Protein AF-0000000078756727 (afdb_homodimer)

InterPro domains:
  IPR004839 Aminotransferase, class I/classII, large domain [PF00155] (30-358)
  IPR015421 Pyridoxal phosphate-dependent transferase, major domain [G3DSA:3.40.640.10] (47-271)
  IPR015422 Pyridoxal phosphate-dependent transferase, small domain [G3DSA:3.90.1150.10] (30-356)
  IPR015424 Pyridoxal phosphate-dependent transferase [SSF53383] (6-362)
  IPR050087 8-amino-7-oxononanoate synthase class-II [PTHR13693] (29-356)

Sequence (728 aa):
MQAFTKQVENFLLHAEKTNRLRSLEAPPENLIDLCSNDYLGLAKHRRIKDALKTGVDLYGGGSTASRLVRGHRGIFAQVERQTAEWLGGEAALFFANGYAANVGALSAICDSSYVAFIDRLAHASLVDGVRLSGAQKVYFRHNDMQHLGELLAKHRATKAIIITESLFSMDGDMAPAGALIDLKTKFDALLYIDDAHGIGVYGDAGCGLSPREADFRVITFGKALGLEGAAIVCSDASRSYLLHNARTFVFSTAPMPAILHAAAVAIELVKGMQGERERLQQVSATIRNAVKDAARMKSSSHIVPLICESEAAALELAGRFAAAGFHTRAIRPPTVKESRVRLSLNSNLTAEQAAQIAGLIGAAMQAFTKQVENFLLHAEKTNRLRSLEAPPENLIDLCSNDYLGLAKHRRIKDALKTGVDLYGGGSTASRLVRGHRGIFAQVERQTAEWLGGEAALFFANGYAANVGALSAICDSSYVAFIDRLAHASLVDGVRLSGAQKVYFRHNDMQHLGELLAKHRATKAIIITESLFSMDGDMAPAGALIDLKTKFDALLYIDDAHGIGVYGDAGCGLSPREADFRVITFGKALGLEGAAIVCSDASRSYLLHNARTFVFSTAPMPAILHAAAVAIELVKGMQGERERLQQVSATIRNAVKDAARMKSSSHIVPLICESEAAALELAGRFAAAGFHTRAIRPPTVKESRVRLSLNSNLTAEQAAQIAGLIGAA

Secondary structure (DSSP, 8-state):
--HHHHHHHHHHHHHHHTT------PPPTTSEE-SS--TT--TT-HHHHHHHHHHHHHH-S---S-IIIII--HHHHHHHHHHHHHHT-SEEEEESSHHHHHHHHHHHH--TTEEEEEETT--HHHHHHHHHHTPEEEEE-TT-HHHHHHHHHHTTTSEEEEEEESB-TTT--B--HHHHHHHHHHHT-EEEEE-TTTTTTSSGGG--S--TT-SEEEEESSSTT-SS-EEEEE-HHHHHHHHHH-HHHHTSPPPPHHHHHHHHHHHHHHHT-HHHHHHHHHHHHHHHHHHHTTS-----SSEEEEE-SSHHHHHHHHHHHHHTTEE--EE-TTS-SS-EEEEE--TT--HHHHHHHHHHHHH-/--HHHHHHHHHHHHHHHTT------PPPTTSEE-SS--TT--TT-HHHHHHHHHHHHHH-S---S-IIIII--HHHHHHHHHHHHHHT-SEEEEESSHHHHHHHHHHHH--TTEEEEEETT--HHHHHHHHHHTPEEEEE-TT-HHHHHHHHHHTTTSEEEEEEESB-TTT--B--HHHHHHHHHHHT-EEEEE-TTTTTTSSGGG--S--TT-SEEEEESSSTT-SS-EEEEE-HHHHHHHHHH-HHHHTSPPPPHHHHHHHHHHHHHHHT-HHHHHHHHHHHHHHHHHHHTTS-----SSEEEEE-SSHHHHHHHHHHHHHTTEE--EE-TTS-SS-EEEEE--TT--HHHHHHHHHHHHT-

Solvent-accessible surface area (backbone atoms only — not comparable to full-atom values): 35170 Å² total; per-residue (Å²): 126,49,67,61,58,54,52,45,51,52,49,50,51,50,26,53,73,66,71,53,63,82,69,81,51,58,61,70,87,83,35,47,78,22,56,39,40,34,35,60,50,33,23,70,28,66,68,43,40,50,30,32,43,50,18,27,72,74,59,20,40,21,27,18,19,19,32,76,75,42,19,28,47,66,53,55,57,51,37,22,50,51,49,8,58,66,54,68,43,74,22,36,47,77,34,65,24,51,40,43,40,34,27,14,44,36,32,45,74,38,31,69,71,24,39,38,39,31,34,64,75,46,56,67,35,55,53,49,4,37,59,57,19,52,29,44,81,42,74,27,56,66,83,31,63,67,52,41,50,53,52,48,63,74,49,64,93,45,50,38,33,40,37,42,42,31,34,37,87,72,49,15,32,65,46,62,57,67,63,50,53,50,51,24,62,75,66,58,29,45,33,37,34,38,13,48,70,20,33,49,62,32,54,78,55,17,48,16,61,58,57,76,84,40,52,33,38,31,35,36,26,26,17,32,51,8,25,66,16,16,36,38,31,23,44,57,66,55,42,54,47,40,64,76,46,12,51,59,53,60,69,21,60,28,57,39,55,14,52,37,44,17,45,49,51,37,56,58,50,38,44,69,39,58,66,44,36,50,45,26,50,51,42,25,49,53,35,49,59,37,38,58,76,70,42,101,56,74,43,77,43,48,28,44,43,43,80,30,95,33,60,67,51,11,46,49,50,27,49,52,37,42,75,71,40,30,38,51,47,55,46,42,60,88,84,33,93,60,15,17,31,47,36,24,53,35,30,80,60,44,73,68,54,33,51,50,53,24,50,55,56,60,72,97,125,50,70,61,56,54,51,46,52,53,51,51,50,51,26,53,74,66,72,54,64,83,69,81,51,58,59,70,86,82,36,47,78,22,57,38,41,36,34,60,51,32,23,70,29,66,68,43,37,51,30,31,41,50,19,25,72,76,61,18,40,22,26,17,18,19,33,75,76,42,19,29,49,66,54,55,56,52,35,22,50,52,49,9,58,65,53,68,42,74,21,37,46,76,34,66,25,53,39,44,41,35,27,15,44,37,32,46,75,38,31,67,70,24,38,37,39,31,35,64,75,47,58,67,34,53,53,50,5,37,58,56,18,52,28,43,80,41,74,26,57,66,82,32,62,66,51,40,51,53,53,49,62,74,48,65,92,47,50,39,35,40,38,42,40,31,34,38,87,72,48,16,31,64,46,62,57,67,61,50,53,51,50,25,60,76,67,58,30,45,32,38,35,38,14,49,72,21,33,49,59,31,54,76,55,16,49,16,60,60,57,78,84,41,52,33,38,32,36,38,26,25,18,30,50,8,26,65,16,16,36,39,31,24,44,58,63,54,43,55,48,40,65,74,46,10,49,60,55,58,68,21,61,28,57,38,56,13,54,37,44,18,46,47,51,36,54,58,50,38,44,68,38,58,68,44,37,50,45,28,49,51,40,26,50,54,34,49,58,37,36,58,75,71,41,101,57,73,43,78,44,46,26,44,43,42,79,29,94,33,60,67,50,12,46,49,51,28,49,53,37,43,75,71,38,29,36,51,48,53,47,41,60,87,84,32,93,61,15,17,31,46,35,25,52,34,29,79,62,46,74,66,54,32,51,50,52,24,50,57,56,60,72,98

pLDDT: mean 94.77, std 7.25, range [51.84, 98.88]

Foldseek 3Di:
DPPVVVVVVVVVVVCVVVVNDDDDDDDDPQFAEQAAQQFAVQLPPPLLVVLLVVLCVVFNWFLPAFCVPRSNDPLQQVLQVLLCVLLVFATKHWAQWQLLVLLLQLLLPAACQEEEEEEPQADPSNVNSVVNNNHHYDYFYHLDLVRVLVVLVVVLVTAYAYEHEQAHQAQQAGHPQVSQLVSCVVSVYAYAYEFASFALQDDQLRSGRHDNSHQWYKYACVGNLSAGIIMIGHHPVSNVSSCPGRCSRVVDGGGRSSRSSSSSVSSVVSSPVPVLSVLLQVLQVLQQVLCVVPDPGNRPHLKHKAFDPDLVRLVVLQVLSVVVRHHWDWDDPPVDPTIITIGRHHSVDDPVNSVVNSVSNNVD/DPPVVVVVVVVVVVCVVVVNDDDDDDDDPQFAEQAAQQFAVQLPPPLLVVLLVVLCVVFNWFLPAFCVPRSNDPLQQVLQVLLCVLLVFATKHWAQWQLLVLLLQLLLPAACQEEEEEEPQADPSNVNSVVNNNHHYDYFYHLDLVRVLVVLVVVLVTAYAYEHEQAHQAQQAGHPQVSQLVSCVVSVYAYAYEFASFALQDDQLRSGRHDNSHQWYKYACVGNLNAGIIMIGHHPVSNVSSCPGRCSRVVDGGGRSSRSSSSSVSSVVSSPVPVLSVLLQVLQVLQQVLCVVPDPGNRPHLKHKAFDPDLVRLVVLQVLSVVVRHHWDWDDPPVDPTIITIGRHHSVDDPVNSVVNSVSNNVD

Radius of gyration: 25.37 Å; Cα contacts (8 Å, |Δi|>4): 1703; chains: 2; bounding box: 55×76×63 Å

Organism: Turneriella parva (strain ATCC BAA-1111 / DSM 21527 / NCTC 11395 / H) (NCBI:txid869212)

Nearest PDB structures (foldseek):
  1dj9-assembly1_A  TM=9.393E-01  e=2.998E-37  Escherichia coli
  7v5i-assembly1_B  TM=9.413E-01  e=1.138E-35  Vibrio proteolyticus NBRC 13287
  5vnx-assembly2_B  TM=9.367E-01  e=3.824E-35  Burkholderia multivorans ATCC 17616
  1bs0-assembly1_A  TM=9.312E-01  e=2.275E-35  Escherichia coli
  6onn-assembly1_A  TM=9.013E-01  e=5.727E-35  Paraburkholderia phymatum STM815

Structure (mmCIF, N/CA/C/O backbone):
data_AF-0000000078756727-model_v1
#
loop_
_entity.id
_entity.type
_entity.pdbx_description
1 polymer 'Aminotransferase class I and II'
#
loop_
_atom_site.group_PDB
_atom_site.id
_atom_site.type_symbol
_atom_site.label_atom_id
_atom_site.label_alt_id
_atom_site.label_comp_id
_atom_site.label_asym_id
_atom_site.label_entity_id
_atom_site.label_seq_id
_atom_site.pdbx_PDB_ins_code
_atom_site.Cartn_x
_atom_site.Cartn_y
_atom_site.Cartn_z
_atom_site.occupancy
_atom_site.B_iso_or_equiv
_atom_site.auth_seq_id
_atom_site.auth_comp_id
_atom_site.auth_asym_id
_atom_site.auth_atom_id
_atom_site.pdbx_PDB_model_num
ATOM 1 N N . MET A 1 1 ? 29.266 0.152 -17.812 1 51.84 1 MET A N 1
ATOM 2 C CA . MET A 1 1 ? 28.469 0.299 -16.594 1 51.84 1 MET A CA 1
ATOM 3 C C . MET A 1 1 ? 27.016 0.595 -16.922 1 51.84 1 MET A C 1
ATOM 5 O O . MET A 1 1 ? 26.719 1.434 -17.781 1 51.84 1 MET A O 1
ATOM 9 N N . GLN A 1 2 ? 26.156 -0.208 -16.391 1 73.69 2 GLN A N 1
ATOM 10 C CA . GLN A 1 2 ? 24.734 -0.02 -16.656 1 73.69 2 GLN A CA 1
ATOM 11 C C . GLN A 1 2 ? 24.328 1.437 -16.453 1 73.69 2 GLN A C 1
ATOM 13 O O . GLN A 1 2 ? 24.797 2.096 -15.523 1 73.69 2 GLN A O 1
ATOM 18 N N . ALA A 1 3 ? 23.891 2.035 -17.484 1 82 3 ALA A N 1
ATOM 19 C CA . ALA A 1 3 ? 23.359 3.4 -17.469 1 82 3 ALA A CA 1
ATOM 20 C C . ALA A 1 3 ? 22.688 3.711 -16.125 1 82 3 ALA A C 1
ATOM 22 O O . ALA A 1 3 ? 22.859 4.801 -15.578 1 82 3 ALA A O 1
ATOM 23 N N . PHE A 1 4 ? 22.156 2.801 -15.539 1 90.12 4 PHE A N 1
ATOM 24 C CA . PHE A 1 4 ? 21.469 3.006 -14.273 1 90.12 4 PHE A CA 1
ATOM 25 C C . PHE A 1 4 ? 22.469 3.182 -13.133 1 90.12 4 PHE A C 1
ATOM 27 O O . PHE A 1 4 ? 22.266 4.004 -12.242 1 90.12 4 PHE A O 1
ATOM 34 N N . THR A 1 5 ? 23.5 2.432 -13.141 1 89.75 5 THR A N 1
ATOM 35 C CA . THR A 1 5 ? 24.516 2.537 -12.094 1 89.75 5 THR A CA 1
ATOM 36 C C . THR A 1 5 ? 25.109 3.943 -12.055 1 89.75 5 THR A C 1
ATOM 38 O O . THR A 1 5 ? 25.297 4.516 -10.977 1 89.75 5 THR A O 1
ATOM 41 N N . LYS A 1 6 ? 25.344 4.445 -13.188 1 90.88 6 LYS A N 1
ATOM 42 C CA . LYS A 1 6 ? 25.891 5.801 -13.281 1 90.88 6 LYS A CA 1
ATOM 43 C C . LYS A 1 6 ? 24.859 6.828 -12.805 1 90.88 6 LYS A C 1
ATOM 45 O O . LYS A 1 6 ? 25.219 7.801 -12.133 1 90.88 6 LYS A O 1
ATOM 50 N N . GLN A 1 7 ? 23.641 6.594 -13.227 1 91.44 7 GLN A N 1
ATOM 51 C CA . GLN A 1 7 ? 22.547 7.461 -12.805 1 91.44 7 GLN A CA 1
ATOM 52 C C . GLN A 1 7 ? 22.453 7.5 -11.281 1 91.44 7 GLN A C 1
ATOM 54 O O . GLN A 1 7 ? 22.328 8.578 -10.688 1 91.44 7 GLN A O 1
ATOM 59 N N . VAL A 1 8 ? 22.516 6.398 -10.672 1 94.69 8 VAL A N 1
ATOM 60 C CA . VAL A 1 8 ? 22.375 6.266 -9.227 1 94.69 8 VAL A CA 1
ATOM 61 C C . VAL A 1 8 ? 23.578 6.914 -8.539 1 94.69 8 VAL A C 1
ATOM 63 O O . VAL A 1 8 ? 23.422 7.652 -7.562 1 94.69 8 VAL A O 1
ATOM 66 N N . GLU A 1 9 ? 24.75 6.641 -9.031 1 93.5 9 GLU A N 1
ATOM 67 C CA . GLU A 1 9 ? 25.969 7.203 -8.461 1 93.5 9 GLU A CA 1
ATOM 68 C C . GLU A 1 9 ? 25.953 8.727 -8.523 1 93.5 9 GLU A C 1
ATOM 70 O O . GLU A 1 9 ? 26.312 9.398 -7.555 1 93.5 9 GLU A O 1
ATOM 75 N N . ASN A 1 10 ? 25.547 9.203 -9.695 1 93.75 10 ASN A N 1
ATOM 76 C CA . ASN A 1 10 ? 25.484 10.648 -9.867 1 93.75 10 ASN A CA 1
ATOM 77 C C . ASN A 1 10 ? 24.453 11.273 -8.922 1 93.75 10 ASN A C 1
ATOM 79 O O . ASN A 1 10 ? 24.703 12.336 -8.344 1 93.75 10 ASN A O 1
ATOM 83 N N . PHE A 1 11 ? 23.391 10.641 -8.82 1 93.75 11 PHE A N 1
ATOM 84 C CA . PHE A 1 11 ? 22.344 11.125 -7.926 1 93.75 11 PHE A CA 1
ATOM 85 C C . PHE A 1 11 ? 22.844 11.18 -6.488 1 93.75 11 PHE A C 1
ATOM 87 O O . PHE A 1 11 ? 22.672 12.195 -5.809 1 93.75 11 PHE A O 1
ATOM 94 N N . LEU A 1 12 ? 23.438 10.117 -6.047 1 93.62 12 LEU A N 1
ATOM 95 C CA . LEU A 1 12 ? 23.875 10.016 -4.66 1 93.62 12 LEU A CA 1
ATOM 96 C C . LEU A 1 12 ? 25 11 -4.383 1 93.62 12 LEU A C 1
ATOM 98 O O . LEU A 1 12 ? 25.078 11.578 -3.295 1 93.62 12 LEU A O 1
ATOM 102 N N . LEU A 1 13 ? 25.859 11.133 -5.336 1 93.25 13 LEU A N 1
ATOM 103 C CA . LEU A 1 13 ? 26.938 12.109 -5.195 1 93.25 13 LEU A CA 1
ATOM 104 C C . LEU A 1 13 ? 26.391 13.523 -5.051 1 93.25 13 LEU A C 1
ATOM 106 O O . LEU A 1 13 ? 26.875 14.297 -4.227 1 93.25 13 LEU A O 1
ATOM 110 N N . HIS A 1 14 ? 25.438 13.812 -5.852 1 92 14 HIS A N 1
ATOM 111 C CA . HIS A 1 14 ? 24.797 15.125 -5.781 1 92 14 HIS A CA 1
ATOM 112 C C . HIS A 1 14 ? 24.094 15.328 -4.445 1 92 14 HIS A C 1
ATOM 114 O O . HIS A 1 14 ? 24.203 16.406 -3.842 1 92 14 HIS A O 1
ATOM 120 N N . ALA A 1 15 ? 23.391 14.32 -4.055 1 88.69 15 ALA A N 1
ATOM 121 C CA . ALA A 1 15 ? 22.703 14.383 -2.771 1 88.69 15 ALA A CA 1
ATOM 122 C C . ALA A 1 15 ? 23.688 14.578 -1.623 1 88.69 15 ALA A C 1
ATOM 124 O O . ALA A 1 15 ? 23.422 15.328 -0.682 1 88.69 15 ALA A O 1
ATOM 125 N N . GLU A 1 16 ? 24.734 13.906 -1.685 1 89.44 16 GLU A N 1
ATOM 126 C CA . GLU A 1 16 ? 25.766 14.039 -0.656 1 89.44 16 GLU A CA 1
ATOM 127 C C . GLU A 1 16 ? 26.375 15.438 -0.65 1 89.44 16 GLU A C 1
ATOM 129 O O . GLU A 1 16 ? 26.516 16.047 0.41 1 89.44 16 GLU A O 1
ATOM 134 N N . LYS A 1 17 ? 26.641 15.969 -1.767 1 89.88 17 LYS A N 1
ATOM 135 C CA . LYS A 1 17 ? 27.266 17.281 -1.908 1 89.88 17 LYS A CA 1
ATOM 136 C C . LYS A 1 17 ? 26.344 18.391 -1.405 1 89.88 17 LYS A C 1
ATOM 138 O O . LYS A 1 17 ? 26.812 19.391 -0.87 1 89.88 17 LYS A O 1
ATOM 143 N N . THR A 1 18 ? 25.125 18.156 -1.542 1 82.94 18 THR A N 1
ATOM 144 C CA . THR A 1 18 ? 24.172 19.188 -1.164 1 82.94 18 THR A CA 1
ATOM 145 C C . THR A 1 18 ? 23.562 18.891 0.208 1 82.94 18 THR A C 1
ATOM 147 O O . THR A 1 18 ? 22.609 19.531 0.624 1 82.94 18 THR A O 1
ATOM 150 N N . ASN A 1 19 ? 24.078 17.859 0.893 1 80.75 19 ASN A N 1
ATOM 151 C CA . ASN A 1 19 ? 23.641 17.453 2.225 1 80.75 19 ASN A CA 1
ATOM 152 C C . ASN A 1 19 ? 22.156 17.141 2.248 1 80.75 19 ASN A C 1
ATOM 154 O O . ASN A 1 19 ? 21.422 17.609 3.127 1 80.75 19 ASN A O 1
ATOM 158 N N . ARG A 1 20 ? 21.797 16.406 1.215 1 82.5 20 ARG A N 1
ATOM 159 C CA . ARG A 1 20 ? 20.391 16.062 1.085 1 82.5 20 ARG A CA 1
ATOM 160 C C . ARG A 1 20 ? 20.188 14.547 1.124 1 82.5 20 ARG A C 1
ATOM 162 O O . ARG A 1 20 ? 19.125 14.055 0.743 1 82.5 20 ARG A O 1
ATOM 169 N N . LEU A 1 21 ? 21.219 13.922 1.53 1 86.56 21 LEU A N 1
ATOM 170 C CA . LEU A 1 21 ? 21.078 12.469 1.658 1 86.56 21 LEU A CA 1
ATOM 171 C C . LEU A 1 21 ? 20.125 12.117 2.789 1 86.56 21 LEU A C 1
ATOM 173 O O . LEU A 1 21 ? 20.281 12.578 3.918 1 86.56 21 LEU A O 1
ATOM 177 N N . ARG A 1 22 ? 19.125 11.375 2.428 1 86.31 22 ARG A N 1
ATOM 178 C CA . ARG A 1 22 ? 18.156 10.914 3.418 1 86.31 22 ARG A CA 1
ATOM 179 C C . ARG A 1 22 ? 18.703 9.727 4.203 1 86.31 22 ARG A C 1
ATOM 181 O O . ARG A 1 22 ? 19.453 8.914 3.67 1 86.31 22 ARG A O 1
ATOM 188 N N . SER A 1 23 ? 18.375 9.719 5.457 1 85.25 23 SER A N 1
ATOM 189 C CA . SER A 1 23 ? 18.766 8.602 6.316 1 85.25 23 SER A CA 1
ATOM 190 C C . SER A 1 23 ? 17.594 8.133 7.176 1 85.25 23 SER A C 1
ATOM 192 O O . SER A 1 23 ? 16.688 8.914 7.473 1 85.25 23 SER A O 1
ATOM 194 N N . LEU A 1 24 ? 17.594 6.887 7.457 1 92 24 LEU A N 1
ATOM 195 C CA . LEU A 1 24 ? 16.594 6.293 8.328 1 92 24 LEU A CA 1
ATOM 196 C C . LEU A 1 24 ? 17.109 6.164 9.758 1 92 24 LEU A C 1
ATOM 198 O O . LEU A 1 24 ? 18.172 5.57 9.984 1 92 24 LEU A O 1
ATOM 202 N N . GLU A 1 25 ? 16.344 6.84 10.664 1 89.12 25 GLU A N 1
ATOM 203 C CA . GLU A 1 25 ? 16.734 6.789 12.07 1 89.12 25 GLU A CA 1
ATOM 204 C C . GLU A 1 25 ? 15.539 6.512 12.969 1 89.12 25 GLU A C 1
ATOM 206 O O . GLU A 1 25 ? 14.461 7.074 12.766 1 89.12 25 GLU A O 1
ATOM 211 N N . ALA A 1 26 ? 15.789 5.613 13.961 1 91.25 26 ALA A N 1
ATOM 212 C CA . ALA A 1 26 ? 14.75 5.414 14.977 1 91.25 26 ALA A CA 1
ATOM 213 C C . ALA A 1 26 ? 14.539 6.684 15.797 1 91.25 26 ALA A C 1
ATOM 215 O O . ALA A 1 26 ? 15.5 7.391 16.125 1 91.25 26 ALA A O 1
ATOM 216 N N . PRO A 1 27 ? 13.281 6.957 16.125 1 89.44 27 PRO A N 1
ATOM 217 C CA . PRO A 1 27 ? 13.039 8.148 16.938 1 89.44 27 PRO A CA 1
ATOM 218 C C . PRO A 1 27 ? 13.672 8.055 18.328 1 89.44 27 PRO A C 1
ATOM 220 O O . PRO A 1 27 ? 13.719 6.965 18.906 1 89.44 27 PRO A O 1
ATOM 223 N N . PRO A 1 28 ? 14.078 9.195 18.781 1 90.06 28 PRO A N 1
ATOM 224 C CA . PRO A 1 28 ? 14.578 9.18 20.156 1 90.06 28 PRO A CA 1
ATOM 225 C C . PRO A 1 28 ? 13.5 8.797 21.172 1 90.06 28 PRO A C 1
ATOM 227 O O . PRO A 1 28 ? 12.367 9.273 21.078 1 90.06 28 PRO A O 1
ATOM 230 N N . GLU A 1 29 ? 13.836 7.996 22.125 1 86.25 29 GLU A N 1
ATOM 231 C CA . GLU A 1 29 ? 12.859 7.453 23.062 1 86.25 29 GLU A CA 1
ATOM 232 C C . GLU A 1 29 ? 12.594 8.43 24.203 1 86.25 29 GLU A C 1
ATOM 234 O O . GLU A 1 29 ? 11.539 8.383 24.844 1 86.25 29 GLU A O 1
ATOM 239 N N . ASN A 1 30 ? 13.406 9.383 24.359 1 92.56 30 ASN A N 1
ATOM 240 C CA . ASN A 1 30 ? 13.328 10.219 25.562 1 92.56 30 ASN A CA 1
ATOM 241 C C . ASN A 1 30 ? 12.789 11.609 25.234 1 92.56 30 ASN A C 1
ATOM 243 O O . ASN A 1 30 ? 12.727 12.477 26.109 1 92.56 30 ASN A O 1
ATOM 247 N N . LEU A 1 31 ? 12.414 11.82 24.047 1 96.19 31 LEU A N 1
ATOM 248 C CA . LEU A 1 31 ? 11.906 13.133 23.656 1 96.19 31 LEU A CA 1
ATOM 249 C C . LEU A 1 31 ? 10.414 13.078 23.359 1 96.19 31 LEU A C 1
ATOM 251 O O . LEU A 1 31 ? 9.914 12.078 22.859 1 96.19 31 LEU A O 1
ATOM 255 N N . ILE A 1 32 ? 9.727 14.141 23.734 1 97.38 32 ILE A N 1
ATOM 256 C CA . ILE A 1 32 ? 8.297 14.266 23.469 1 97.38 32 ILE A CA 1
ATOM 257 C C . ILE A 1 32 ? 8.07 14.445 21.969 1 97.38 32 ILE A C 1
ATOM 259 O O . ILE A 1 32 ? 8.695 15.305 21.328 1 97.38 32 ILE A O 1
ATOM 263 N N . ASP A 1 33 ? 7.188 13.703 21.453 1 96.75 33 ASP A N 1
ATOM 264 C CA . ASP A 1 33 ? 6.957 13.609 20.016 1 96.75 33 ASP A CA 1
ATOM 265 C C . ASP A 1 33 ? 6.211 14.836 19.5 1 96.75 33 ASP A C 1
ATOM 267 O O . ASP A 1 33 ? 5.07 15.086 19.891 1 96.75 33 ASP A O 1
ATOM 271 N N . LEU A 1 34 ? 6.82 15.57 18.562 1 97.69 34 LEU A N 1
ATOM 272 C CA . LEU A 1 34 ? 6.184 16.656 17.828 1 97.69 34 LEU A CA 1
ATOM 273 C C . LEU A 1 34 ? 6.344 16.453 16.328 1 97.69 34 LEU A C 1
ATOM 275 O O . LEU A 1 34 ? 6.344 17.438 15.57 1 97.69 34 LEU A O 1
ATOM 279 N N . CYS A 1 35 ? 6.531 15.148 15.906 1 96 35 CYS A N 1
ATOM 280 C CA . CYS A 1 35 ? 6.828 14.844 14.516 1 96 35 CYS A CA 1
ATOM 281 C C . CYS A 1 35 ? 5.754 13.953 13.906 1 96 35 CYS A C 1
ATOM 283 O O . CYS A 1 35 ? 5.348 14.156 12.758 1 96 35 CYS A O 1
ATOM 285 N N . SER A 1 36 ? 5.297 12.961 14.594 1 96.38 36 SER A N 1
ATOM 286 C CA . SER A 1 36 ? 4.375 11.977 14.031 1 96.38 36 SER A CA 1
ATOM 287 C C . SER A 1 36 ? 2.963 12.547 13.93 1 96.38 36 SER A C 1
ATOM 289 O O . SER A 1 36 ? 2.691 13.648 14.422 1 96.38 36 SER A O 1
ATOM 291 N N . ASN A 1 37 ? 2.098 11.82 13.211 1 98.31 37 ASN A N 1
ATOM 292 C CA . ASN A 1 37 ? 0.716 12.234 12.992 1 98.31 37 ASN A CA 1
ATOM 293 C C . ASN A 1 37 ? -0.245 11.492 13.914 1 98.31 37 ASN A C 1
ATOM 295 O O . ASN A 1 37 ? -1.404 11.266 13.562 1 98.31 37 ASN A O 1
ATOM 299 N N . ASP A 1 38 ? 0.275 11.055 15.086 1 98.06 38 ASP A N 1
ATOM 300 C CA . ASP A 1 38 ? -0.561 10.398 16.094 1 98.06 38 ASP A CA 1
ATOM 301 C C . ASP A 1 38 ? -1.325 11.43 16.922 1 98.06 38 ASP A C 1
ATOM 303 O O . ASP A 1 38 ? -1.146 11.5 18.141 1 98.06 38 ASP A O 1
ATOM 307 N N . TYR A 1 39 ? -2.252 12.109 16.328 1 98.69 39 TYR A N 1
ATOM 308 C CA . TYR A 1 39 ? -2.861 13.32 16.844 1 98.69 39 TYR A CA 1
ATOM 309 C C . TYR A 1 39 ? -3.635 13.039 18.125 1 98.69 39 TYR A C 1
ATOM 311 O O . TYR A 1 39 ? -3.762 13.906 19 1 98.69 39 TYR A O 1
ATOM 319 N N . LEU A 1 40 ? -4.152 11.812 18.281 1 98.5 40 LEU A N 1
ATOM 320 C CA . LEU A 1 40 ? -4.992 11.5 19.422 1 98.5 40 LEU A CA 1
ATOM 321 C C . LEU A 1 40 ? -4.301 10.508 20.359 1 98.5 40 LEU A C 1
ATOM 323 O O . LEU A 1 40 ? -4.895 10.047 21.328 1 98.5 40 LEU A O 1
ATOM 327 N N . GLY A 1 41 ? -3.066 10.133 20 1 97.31 41 GLY A N 1
ATOM 328 C CA . GLY A 1 41 ? -2.285 9.242 20.844 1 97.31 41 GLY A CA 1
ATOM 329 C C . GLY A 1 41 ? -2.822 7.82 20.859 1 97.31 41 GLY A C 1
ATOM 330 O O . GLY A 1 41 ? -2.684 7.117 21.859 1 97.31 41 GLY A O 1
ATOM 331 N N . LEU A 1 42 ? -3.4 7.352 19.812 1 98.31 42 LEU A N 1
ATOM 332 C CA . LEU A 1 42 ? -4.078 6.059 19.828 1 98.31 42 LEU A CA 1
ATOM 333 C C . LEU A 1 42 ? -3.107 4.934 19.5 1 98.31 42 LEU A C 1
ATOM 335 O O . LEU A 1 42 ? -3.391 3.764 19.766 1 98.31 42 LEU A O 1
ATOM 339 N N . ALA A 1 43 ? -1.973 5.211 18.891 1 97.69 43 ALA A N 1
ATOM 340 C CA . ALA A 1 43 ? -1.063 4.176 18.406 1 97.69 43 ALA A CA 1
ATOM 341 C C . ALA A 1 43 ? -0.578 3.299 19.562 1 97.69 43 ALA A C 1
ATOM 343 O O . ALA A 1 43 ? -0.275 2.119 19.375 1 97.69 43 ALA A O 1
ATOM 344 N N . LYS A 1 44 ? -0.545 3.889 20.797 1 95.88 44 LYS A N 1
ATOM 345 C CA . LYS A 1 44 ? -0.061 3.135 21.938 1 95.88 44 LYS A CA 1
ATOM 346 C C . LYS A 1 44 ? -1.171 2.93 22.969 1 95.88 44 LYS A C 1
ATOM 348 O O . LYS A 1 44 ? -0.904 2.547 24.109 1 95.88 44 LYS A O 1
ATOM 353 N N . HIS A 1 45 ? -2.348 3.217 22.609 1 98 45 HIS A N 1
ATOM 354 C CA . HIS A 1 45 ? -3.494 3.074 23.5 1 98 45 HIS A CA 1
ATOM 355 C C . HIS A 1 45 ? -3.734 1.611 23.859 1 98 45 HIS A C 1
ATOM 357 O O . HIS A 1 45 ? -3.689 0.739 22.984 1 98 45 HIS A O 1
ATOM 363 N N . ARG A 1 46 ? -4.027 1.327 25.094 1 98.19 46 ARG A N 1
ATOM 364 C CA . ARG A 1 46 ? -4.156 -0.033 25.609 1 98.19 46 ARG A CA 1
ATOM 365 C C . ARG A 1 46 ? -5.258 -0.792 24.875 1 98.19 46 ARG A C 1
ATOM 367 O O . ARG A 1 46 ? -5.082 -1.959 24.516 1 98.19 46 ARG A O 1
ATOM 374 N N . ARG A 1 47 ? -6.355 -0.177 24.625 1 98.5 47 ARG A N 1
ATOM 375 C CA . ARG A 1 47 ? -7.488 -0.844 23.984 1 98.5 47 ARG A CA 1
ATOM 376 C C . ARG A 1 47 ? -7.172 -1.178 22.531 1 98.5 47 ARG A C 1
ATOM 378 O O . ARG A 1 47 ? -7.695 -2.154 21.984 1 98.5 47 ARG A O 1
ATOM 385 N N . ILE A 1 48 ? -6.367 -0.353 21.906 1 98.75 48 ILE A N 1
ATOM 386 C CA . ILE A 1 48 ? -5.93 -0.635 20.531 1 98.75 48 ILE A CA 1
ATOM 387 C C . ILE A 1 48 ? -5.023 -1.864 20.531 1 98.75 48 ILE A C 1
ATOM 389 O O . ILE A 1 48 ? -5.195 -2.766 19.703 1 98.75 48 ILE A O 1
ATOM 393 N N . LYS A 1 49 ? -4.047 -1.883 21.469 1 98.75 49 LYS A N 1
ATOM 394 C CA . LYS A 1 49 ? -3.141 -3.023 21.578 1 98.75 49 LYS A CA 1
ATOM 395 C C . LYS A 1 49 ? -3.912 -4.316 21.828 1 98.75 49 LYS A C 1
ATOM 397 O O . LYS A 1 49 ? -3.662 -5.332 21.172 1 98.75 49 LYS A O 1
ATOM 402 N N . ASP A 1 50 ? -4.855 -4.23 22.734 1 98.81 50 ASP A N 1
ATOM 403 C CA . ASP A 1 50 ? -5.66 -5.398 23.078 1 98.81 50 ASP A CA 1
ATOM 404 C C . ASP A 1 50 ? -6.469 -5.875 21.875 1 98.81 50 ASP A C 1
ATOM 406 O O . ASP A 1 50 ? -6.566 -7.078 21.609 1 98.81 50 ASP A O 1
ATOM 410 N N . ALA A 1 51 ? -7.043 -4.957 21.141 1 98.88 51 ALA A N 1
ATOM 411 C CA . ALA A 1 51 ? -7.844 -5.293 19.969 1 98.88 51 ALA A CA 1
ATOM 412 C C . ALA A 1 51 ? -6.984 -5.938 18.891 1 98.88 51 ALA A C 1
ATOM 414 O O . ALA A 1 51 ? -7.422 -6.875 18.203 1 98.88 51 ALA A O 1
ATOM 415 N N . LEU A 1 52 ? -5.785 -5.426 18.703 1 98.81 52 LEU A N 1
ATOM 416 C CA . LEU A 1 52 ? -4.863 -6.016 17.734 1 98.81 52 LEU A CA 1
ATOM 417 C C . LEU A 1 52 ? -4.531 -7.457 18.109 1 98.81 52 LEU A C 1
ATOM 419 O O . LEU A 1 52 ? -4.566 -8.344 17.25 1 98.81 52 LEU A O 1
ATOM 423 N N . LYS A 1 53 ? -4.184 -7.637 19.375 1 98.81 53 LYS A N 1
ATOM 424 C CA . LYS A 1 53 ? -3.824 -8.977 19.828 1 98.81 53 LYS A CA 1
ATOM 425 C C . LYS A 1 53 ? -5 -9.938 19.703 1 98.81 53 LYS A C 1
ATOM 427 O O . LYS A 1 53 ? -4.828 -11.086 19.281 1 98.81 53 LYS A O 1
ATOM 432 N N . THR A 1 54 ? -6.215 -9.453 20.016 1 98.81 54 THR A N 1
ATOM 433 C CA . THR A 1 54 ? -7.414 -10.266 19.828 1 98.81 54 THR A CA 1
ATOM 434 C C . THR A 1 54 ? -7.602 -10.602 18.344 1 98.81 54 THR A C 1
ATOM 436 O O . THR A 1 54 ? -7.949 -11.734 18 1 98.81 54 THR A O 1
ATOM 439 N N . GLY A 1 55 ? -7.422 -9.617 17.484 1 98.69 55 GLY A N 1
ATOM 440 C CA . GLY A 1 55 ? -7.504 -9.867 16.062 1 98.69 55 GLY A CA 1
ATOM 441 C C . GLY A 1 55 ? -6.523 -10.922 15.578 1 98.69 55 GLY A C 1
ATOM 442 O O . GLY A 1 55 ? -6.867 -11.766 14.75 1 98.69 55 GLY A O 1
ATOM 443 N N . VAL A 1 56 ? -5.305 -10.867 16.109 1 98.69 56 VAL A N 1
ATOM 444 C CA . VAL A 1 56 ? -4.293 -11.859 15.75 1 98.69 56 VAL A CA 1
ATOM 445 C C . VAL A 1 56 ? -4.758 -13.25 16.172 1 98.69 56 VAL A C 1
ATOM 447 O O . VAL A 1 56 ? -4.574 -14.219 15.43 1 98.69 56 VAL A O 1
ATOM 450 N N . ASP A 1 57 ? -5.344 -13.336 17.344 1 98.56 57 ASP A N 1
ATOM 451 C CA . ASP A 1 57 ? -5.852 -14.617 17.828 1 98.56 57 ASP A CA 1
ATOM 452 C C . ASP A 1 57 ? -6.957 -15.148 16.922 1 98.56 57 ASP A C 1
ATOM 454 O O . ASP A 1 57 ? -7.02 -16.344 16.641 1 98.56 57 ASP A O 1
ATOM 458 N N . LEU A 1 58 ? -7.785 -14.273 16.438 1 97.56 58 LEU A N 1
ATOM 459 C CA . LEU A 1 58 ? -8.969 -14.656 15.68 1 97.56 58 LEU A CA 1
ATOM 460 C C . LEU A 1 58 ? -8.594 -14.977 14.234 1 97.56 58 LEU A C 1
ATOM 462 O O . LEU A 1 58 ? -9.133 -15.922 13.648 1 97.56 58 LEU A O 1
ATOM 466 N N . TYR A 1 59 ? -7.66 -14.18 13.656 1 96.94 59 TYR A N 1
ATOM 467 C CA . TYR A 1 59 ? -7.527 -14.227 12.203 1 96.94 59 TYR A CA 1
ATOM 468 C C . TYR A 1 59 ? -6.129 -14.672 11.797 1 96.94 59 TYR A C 1
ATOM 470 O O . TYR A 1 59 ? -5.891 -15 10.633 1 96.94 59 TYR A O 1
ATOM 478 N N . GLY A 1 60 ? -5.195 -14.664 12.711 1 96.56 60 GLY A N 1
ATOM 479 C CA . GLY A 1 60 ? -3.816 -14.969 12.359 1 96.56 60 GLY A CA 1
ATOM 480 C C . GLY A 1 60 ? -3.076 -13.781 11.773 1 96.56 60 GLY A C 1
ATOM 481 O O . GLY A 1 60 ? -3.359 -12.633 12.117 1 96.56 60 GLY A O 1
ATOM 482 N N . GLY A 1 61 ? -2.104 -14.07 11.102 1 94.38 61 GLY A N 1
ATOM 483 C CA . GLY A 1 61 ? -1.257 -13.047 10.508 1 94.38 61 GLY A CA 1
ATOM 484 C C . GLY A 1 61 ? -1.884 -12.391 9.297 1 94.38 61 GLY A C 1
ATOM 485 O O . GLY A 1 61 ? -2.979 -11.828 9.383 1 94.38 61 GLY A O 1
ATOM 486 N N . GLY A 1 62 ? -1.504 -12.703 7.977 1 94.75 62 GLY A N 1
ATOM 487 C CA . GLY A 1 62 ? -1.879 -12.008 6.754 1 94.75 62 GLY A CA 1
ATOM 488 C C . GLY A 1 62 ? -3.105 -12.602 6.082 1 94.75 62 GLY A C 1
ATOM 489 O O . GLY A 1 62 ? -3.637 -13.617 6.535 1 94.75 62 GLY A O 1
ATOM 490 N N . SER A 1 63 ? -3.631 -11.898 5.082 1 96.81 63 SER A N 1
ATOM 491 C CA . SER A 1 63 ? -4.805 -12.305 4.32 1 96.81 63 SER A CA 1
ATOM 492 C C . SER A 1 63 ? -4.438 -13.336 3.256 1 96.81 63 SER A C 1
ATOM 494 O O . SER A 1 63 ? -5.289 -14.109 2.811 1 96.81 63 SER A O 1
ATOM 496 N N . THR A 1 64 ? -3.246 -13.359 2.797 1 95.81 64 THR A N 1
ATOM 497 C CA . THR A 1 64 ? -2.607 -14.359 1.948 1 95.81 64 THR A CA 1
ATOM 498 C C . THR A 1 64 ? -3.25 -14.383 0.564 1 95.81 64 THR A C 1
ATOM 500 O O . THR A 1 64 ? -2.963 -15.266 -0.244 1 95.81 64 THR A O 1
ATOM 503 N N . ALA A 1 65 ? -4.172 -13.562 0.22 1 96.62 65 ALA A N 1
ATOM 504 C CA . ALA A 1 65 ? -4.773 -13.328 -1.092 1 96.62 65 ALA A CA 1
ATOM 505 C C . ALA A 1 65 ? -5.484 -11.984 -1.139 1 96.62 65 ALA A C 1
ATOM 507 O O . ALA A 1 65 ? -5.648 -11.32 -0.108 1 96.62 65 ALA A O 1
ATOM 508 N N . SER A 1 66 ? -5.809 -11.578 -2.334 1 95.38 66 SER A N 1
ATOM 509 C CA . SER A 1 66 ? -6.629 -10.375 -2.449 1 95.38 66 SER A CA 1
ATOM 510 C C . SER A 1 66 ? -8.008 -10.594 -1.845 1 95.38 66 SER A C 1
ATOM 512 O O . SER A 1 66 ? -8.438 -11.734 -1.648 1 95.38 66 SER A O 1
ATOM 514 N N . ARG A 1 67 ? -8.719 -9.547 -1.574 1 96.25 67 ARG A N 1
ATOM 515 C CA . ARG A 1 67 ? -10.062 -9.648 -1.011 1 96.25 67 ARG A CA 1
ATOM 516 C C . ARG A 1 67 ? -11 -10.367 -1.968 1 96.25 67 ARG A C 1
ATOM 518 O O . ARG A 1 67 ? -11.945 -11.031 -1.535 1 96.25 67 ARG A O 1
ATOM 525 N N . LEU A 1 68 ? -10.734 -10.289 -3.262 1 92.88 68 LEU A N 1
ATOM 526 C CA . LEU A 1 68 ? -11.617 -10.836 -4.285 1 92.88 68 LEU A CA 1
ATOM 527 C C . LEU A 1 68 ? -11.383 -12.336 -4.461 1 92.88 68 LEU A C 1
ATOM 529 O O . LEU A 1 68 ? -12.211 -13.031 -5.055 1 92.88 68 LEU A O 1
ATOM 533 N N . VAL A 1 69 ? -10.258 -12.859 -3.992 1 91.38 69 VAL A N 1
ATOM 534 C CA . VAL A 1 69 ? -9.938 -14.273 -4.156 1 91.38 69 VAL A CA 1
ATOM 535 C C . VAL A 1 69 ? -10.273 -15.031 -2.873 1 91.38 69 VAL A C 1
ATOM 537 O O . VAL A 1 69 ? -11.328 -15.664 -2.773 1 91.38 69 VAL A O 1
ATOM 540 N N . ARG A 1 70 ? -9.602 -14.695 -1.798 1 92.31 70 ARG A N 1
ATOM 541 C CA . ARG A 1 70 ? -9.891 -15.398 -0.55 1 92.31 70 ARG A CA 1
ATOM 542 C C . ARG A 1 70 ? -9.422 -14.586 0.654 1 92.31 70 ARG A C 1
ATOM 544 O O . ARG A 1 70 ? -9.406 -15.094 1.779 1 92.31 70 ARG A O 1
ATOM 551 N N . GLY A 1 71 ? -9.008 -13.398 0.436 1 93.62 71 GLY A N 1
ATOM 552 C CA . GLY A 1 71 ? -8.438 -12.602 1.511 1 93.62 71 GLY A CA 1
ATOM 553 C C . GLY A 1 71 ? -9.484 -11.82 2.289 1 93.62 71 GLY A C 1
ATOM 554 O O . GLY A 1 71 ? -9.172 -11.188 3.295 1 93.62 71 GLY A O 1
ATOM 555 N N . HIS A 1 72 ? -10.742 -11.82 1.862 1 95 72 HIS A N 1
ATOM 556 C CA . HIS A 1 72 ? -11.789 -11.062 2.539 1 95 72 HIS A CA 1
ATOM 557 C C . HIS A 1 72 ? -12.25 -11.781 3.809 1 95 72 HIS A C 1
ATOM 559 O O . HIS A 1 72 ? -12.297 -13.008 3.85 1 95 72 HIS A O 1
ATOM 565 N N . ARG A 1 73 ? -12.492 -11.07 4.836 1 96 73 ARG A N 1
ATOM 566 C CA . ARG A 1 73 ? -13.102 -11.516 6.082 1 96 73 ARG A CA 1
ATOM 567 C C . ARG A 1 73 ? -14.289 -10.625 6.457 1 96 73 ARG A C 1
ATOM 569 O O . ARG A 1 73 ? -14.391 -9.492 5.977 1 96 73 ARG A O 1
ATOM 576 N N . GLY A 1 74 ? -15.141 -11.125 7.34 1 96.69 74 GLY A N 1
ATOM 577 C CA . GLY A 1 74 ? -16.297 -10.359 7.777 1 96.69 74 GLY A CA 1
ATOM 578 C C . GLY A 1 74 ? -15.93 -9.039 8.422 1 96.69 74 GLY A C 1
ATOM 579 O O . GLY A 1 74 ? -16.672 -8.062 8.32 1 96.69 74 GLY A O 1
ATOM 580 N N . ILE A 1 75 ? -14.805 -8.992 9.039 1 98.19 75 ILE A N 1
ATOM 581 C CA . ILE A 1 75 ? -14.367 -7.816 9.773 1 98.19 75 ILE A CA 1
ATOM 582 C C . ILE A 1 75 ? -14.148 -6.652 8.812 1 98.19 75 ILE A C 1
ATOM 584 O O . ILE A 1 75 ? -14.344 -5.492 9.18 1 98.19 75 ILE A O 1
ATOM 588 N N . PHE A 1 76 ? -13.766 -6.938 7.527 1 98.31 76 PHE A N 1
ATOM 589 C CA . PHE A 1 76 ? -13.641 -5.875 6.539 1 98.31 76 PHE A CA 1
ATOM 590 C C . PHE A 1 76 ? -14.984 -5.184 6.312 1 98.31 76 PHE A C 1
ATOM 592 O O . PHE A 1 76 ? -15.07 -3.957 6.363 1 98.31 76 PHE A O 1
ATOM 599 N N . ALA A 1 77 ? -15.961 -5.957 6.086 1 97.81 77 ALA A N 1
ATOM 600 C CA . ALA A 1 77 ? -17.297 -5.422 5.859 1 97.81 77 ALA A CA 1
ATOM 601 C C . ALA A 1 77 ? -17.781 -4.633 7.074 1 97.81 77 ALA A C 1
ATOM 603 O O . ALA A 1 77 ? -18.422 -3.584 6.926 1 97.81 77 ALA A O 1
ATOM 604 N N . GLN A 1 78 ? -17.547 -5.152 8.227 1 98.44 78 GLN A N 1
ATOM 605 C CA . GLN A 1 78 ? -17.953 -4.477 9.453 1 98.44 78 GLN A CA 1
ATOM 606 C C . GLN A 1 78 ? -17.312 -3.098 9.562 1 98.44 78 GLN A C 1
ATOM 608 O O . GLN A 1 78 ? -18 -2.109 9.828 1 98.44 78 GLN A O 1
ATOM 613 N N . VAL A 1 79 ? -16.047 -3.002 9.367 1 98.81 79 VAL A N 1
ATOM 614 C CA . VAL A 1 79 ? -15.32 -1.745 9.5 1 98.81 79 VAL A CA 1
ATOM 615 C C . VAL A 1 79 ? -15.766 -0.77 8.414 1 98.81 79 VAL A C 1
ATOM 617 O O . VAL A 1 79 ? -15.891 0.432 8.664 1 98.81 79 VAL A O 1
ATOM 620 N N . GLU A 1 80 ? -15.922 -1.283 7.188 1 98.75 80 GLU A N 1
ATOM 621 C CA . GLU A 1 80 ? -16.422 -0.437 6.105 1 98.75 80 GLU A CA 1
ATOM 622 C C . GLU A 1 80 ? -17.781 0.143 6.434 1 98.75 80 GLU A C 1
ATOM 624 O O . GLU A 1 80 ? -18.031 1.333 6.227 1 98.75 80 GLU A O 1
ATOM 629 N N . ARG A 1 81 ? -18.641 -0.632 7.008 1 98.62 81 ARG A N 1
ATOM 630 C CA . ARG A 1 81 ? -19.953 -0.153 7.43 1 98.62 81 ARG A CA 1
ATOM 631 C C . ARG A 1 81 ? -19.828 0.87 8.555 1 98.62 81 ARG A C 1
ATOM 633 O O . ARG A 1 81 ? -20.469 1.919 8.523 1 98.62 81 ARG A O 1
ATOM 640 N N . GLN A 1 82 ? -19.031 0.592 9.547 1 98.81 82 GLN A N 1
ATOM 641 C CA . GLN A 1 82 ? -18.812 1.51 10.656 1 98.81 82 GLN A CA 1
ATOM 642 C C . GLN A 1 82 ? -18.25 2.844 10.164 1 98.81 82 GLN A C 1
ATOM 644 O O . GLN A 1 82 ? -18.641 3.902 10.672 1 98.81 82 GLN A O 1
ATOM 649 N N . THR A 1 83 ? -17.375 2.766 9.203 1 98.88 83 THR A N 1
ATOM 650 C CA . THR A 1 83 ? -16.75 3.971 8.664 1 98.88 83 THR A CA 1
ATOM 651 C C . THR A 1 83 ? -17.781 4.824 7.93 1 98.88 83 THR A C 1
ATOM 653 O O . THR A 1 83 ? -17.859 6.039 8.141 1 98.88 83 THR A O 1
ATOM 656 N N . ALA A 1 84 ? -18.531 4.164 7.062 1 98.75 84 ALA A N 1
ATOM 657 C CA . ALA A 1 84 ? -19.562 4.887 6.324 1 98.75 84 ALA A CA 1
ATOM 658 C C . ALA A 1 84 ? -20.578 5.535 7.277 1 98.75 84 ALA A C 1
ATOM 660 O O . ALA A 1 84 ? -20.922 6.707 7.113 1 98.75 84 ALA A O 1
ATOM 661 N N . GLU A 1 85 ? -20.969 4.801 8.273 1 98.44 85 GLU A N 1
ATOM 662 C CA . GLU A 1 85 ? -21.906 5.309 9.25 1 98.44 85 GLU A CA 1
ATOM 663 C C . GLU A 1 85 ? -21.328 6.477 10.039 1 98.44 85 GLU A C 1
ATOM 665 O O . GLU A 1 85 ? -21.984 7.504 10.227 1 98.44 85 GLU A O 1
ATOM 670 N N . TRP A 1 86 ? -20.141 6.34 10.5 1 98.62 86 TRP A N 1
ATOM 671 C CA . TRP A 1 86 ? -19.422 7.352 11.273 1 98.62 86 TRP A CA 1
ATOM 672 C C . TRP A 1 86 ? -19.312 8.656 10.492 1 98.62 86 TRP A C 1
ATOM 674 O O . TRP A 1 86 ? -19.547 9.734 11.039 1 98.62 86 TRP A O 1
ATOM 684 N N . LEU A 1 87 ? -19.125 8.562 9.148 1 98.19 87 LEU A N 1
ATOM 685 C CA . LEU A 1 87 ? -18.859 9.742 8.336 1 98.19 87 LEU A CA 1
ATOM 686 C C . LEU A 1 87 ? -20.125 10.203 7.625 1 98.19 87 LEU A C 1
ATOM 688 O O . LEU A 1 87 ? -20.109 11.219 6.926 1 98.19 87 LEU A O 1
ATOM 692 N N . GLY A 1 88 ? -21.219 9.492 7.82 1 96.88 88 GLY A N 1
ATOM 693 C CA . GLY A 1 88 ? -22.484 9.867 7.223 1 96.88 88 GLY A CA 1
ATOM 694 C C . GLY A 1 88 ? -22.547 9.617 5.727 1 96.88 88 GLY A C 1
ATOM 695 O O . GLY A 1 88 ? -23.141 10.398 4.984 1 96.88 88 GLY A O 1
ATOM 696 N N . GLY A 1 89 ? -21.812 8.641 5.289 1 96.81 89 GLY A N 1
ATOM 697 C CA . GLY A 1 89 ? -21.828 8.273 3.883 1 96.81 89 GLY A CA 1
ATOM 698 C C . GLY A 1 89 ? -22.609 7.012 3.598 1 96.81 89 GLY A C 1
ATOM 699 O O . GLY A 1 89 ? -23.172 6.398 4.512 1 96.81 89 GLY A O 1
ATOM 700 N N . GLU A 1 90 ? -22.688 6.664 2.352 1 97.94 90 GLU A N 1
ATOM 701 C CA . GLU A 1 90 ? -23.469 5.512 1.917 1 97.94 90 GLU A CA 1
ATOM 702 C C . GLU A 1 90 ? -22.656 4.219 2.029 1 97.94 90 GLU A C 1
ATOM 704 O O . GLU A 1 90 ? -23.188 3.197 2.488 1 97.94 90 GLU A O 1
ATOM 709 N N . ALA A 1 91 ? -21.469 4.234 1.635 1 98.56 91 ALA A N 1
ATOM 710 C CA . ALA A 1 91 ? -20.594 3.057 1.609 1 98.56 91 ALA A CA 1
ATOM 711 C C . ALA A 1 91 ? -19.141 3.447 1.785 1 98.56 91 ALA A C 1
ATOM 713 O O . ALA A 1 91 ? -18.781 4.621 1.649 1 98.56 91 ALA A O 1
ATOM 714 N N . ALA A 1 92 ? -18.344 2.498 2.129 1 98.81 92 ALA A N 1
ATOM 715 C CA . ALA A 1 92 ? -16.891 2.691 2.25 1 98.81 92 ALA A CA 1
ATOM 716 C C . ALA A 1 92 ? -16.125 1.477 1.729 1 98.81 92 ALA A C 1
ATOM 718 O O . ALA A 1 92 ? -16.656 0.362 1.725 1 98.81 92 ALA A O 1
ATOM 719 N N . LEU A 1 93 ? -14.984 1.669 1.248 1 98.81 93 LEU A N 1
ATOM 720 C CA . LEU A 1 93 ? -14.062 0.623 0.824 1 98.81 93 LEU A CA 1
ATOM 721 C C . LEU A 1 93 ? -12.695 0.801 1.484 1 98.81 93 LEU A C 1
ATOM 723 O O . LEU A 1 93 ? -12.133 1.897 1.47 1 98.81 93 LEU A O 1
ATOM 727 N N . PHE A 1 94 ? -12.195 -0.298 2.074 1 98.75 94 PHE A N 1
ATOM 728 C CA . PHE A 1 94 ? -10.961 -0.253 2.848 1 98.75 94 PHE A CA 1
ATOM 729 C C . PHE A 1 94 ? -9.766 -0.609 1.977 1 98.75 94 PHE A C 1
ATOM 731 O O . PHE A 1 94 ? -9.844 -1.516 1.144 1 98.75 94 PHE A O 1
ATOM 738 N N . PHE A 1 95 ? -8.656 0.109 2.102 1 98.69 95 PHE A N 1
ATOM 739 C CA . PHE A 1 95 ? -7.398 -0.064 1.38 1 98.69 95 PHE A CA 1
ATOM 740 C C . PHE A 1 95 ? -6.238 -0.248 2.35 1 98.69 95 PHE A C 1
ATOM 742 O O . PHE A 1 95 ? -6.383 -0.014 3.551 1 98.69 95 PHE A O 1
ATOM 749 N N . ALA A 1 96 ? -5.109 -0.64 1.835 1 98.12 96 ALA A N 1
ATOM 750 C CA . ALA A 1 96 ? -3.938 -0.972 2.641 1 98.12 96 ALA A CA 1
ATOM 751 C C . ALA A 1 96 ? -3.381 0.267 3.336 1 98.12 96 ALA A C 1
ATOM 753 O O . ALA A 1 96 ? -2.834 0.176 4.438 1 98.12 96 ALA A O 1
ATOM 754 N N . ASN A 1 97 ? -3.383 1.401 2.711 1 98.44 97 ASN A N 1
ATOM 755 C CA . ASN A 1 97 ? -2.961 2.691 3.248 1 98.44 97 ASN A CA 1
ATOM 756 C C . ASN A 1 97 ? -3.457 3.848 2.385 1 98.44 97 ASN A C 1
ATOM 758 O O . ASN A 1 97 ? -4.148 3.631 1.388 1 98.44 97 ASN A O 1
ATOM 762 N N . GLY A 1 98 ? -3.16 5.035 2.812 1 98.56 98 GLY A N 1
ATOM 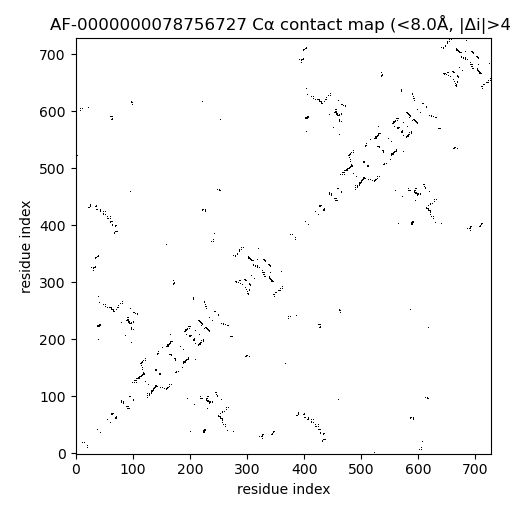763 C CA . GLY A 1 98 ? -3.654 6.211 2.115 1 98.56 98 GLY A CA 1
ATOM 764 C C . GLY A 1 98 ? -3.121 6.332 0.7 1 98.56 98 GLY A C 1
ATOM 765 O O . GLY A 1 98 ? -3.842 6.754 -0.207 1 98.56 98 GLY A O 1
ATOM 766 N N . TYR A 1 99 ? -1.837 6.023 0.469 1 98.75 99 TYR A N 1
ATOM 767 C CA . TYR A 1 99 ? -1.256 6.066 -0.868 1 98.75 99 TYR A CA 1
ATOM 768 C C . TYR A 1 99 ? -1.99 5.125 -1.813 1 98.75 99 TYR A C 1
ATOM 770 O O . TYR A 1 99 ? -2.342 5.508 -2.932 1 98.75 99 TYR A O 1
ATOM 778 N N . ALA A 1 100 ? -2.236 3.92 -1.349 1 98.75 100 ALA A N 1
ATOM 779 C CA . ALA A 1 100 ? -2.953 2.924 -2.143 1 98.75 100 ALA A CA 1
ATOM 780 C C . ALA A 1 100 ? -4.379 3.381 -2.439 1 98.75 100 ALA A C 1
ATOM 782 O O . ALA A 1 100 ? -4.891 3.162 -3.539 1 98.75 100 ALA A O 1
ATOM 783 N N . ALA A 1 101 ? -5.027 3.953 -1.46 1 98.88 101 ALA A N 1
ATOM 784 C CA . ALA A 1 101 ? -6.395 4.434 -1.648 1 98.88 101 ALA A CA 1
ATOM 785 C C . ALA A 1 101 ? -6.453 5.504 -2.736 1 98.88 101 ALA A C 1
ATOM 787 O O . ALA A 1 101 ? -7.246 5.398 -3.676 1 98.88 101 ALA A O 1
ATOM 788 N N . ASN A 1 102 ? -5.598 6.516 -2.666 1 98.88 102 ASN A N 1
ATOM 789 C CA . ASN A 1 102 ? -5.609 7.633 -3.605 1 98.88 102 ASN A CA 1
ATOM 790 C C . ASN A 1 102 ? -5.215 7.184 -5.012 1 98.88 102 ASN A C 1
ATOM 792 O O . ASN A 1 102 ? -5.898 7.512 -5.984 1 98.88 102 ASN A O 1
ATOM 796 N N . VAL A 1 103 ? -4.145 6.418 -5.066 1 98.88 103 VAL A N 1
ATOM 797 C CA . VAL A 1 103 ? -3.676 5.969 -6.371 1 98.88 103 VAL A CA 1
ATOM 798 C C . VAL A 1 103 ? -4.699 5.02 -6.992 1 98.88 103 VAL A C 1
ATOM 800 O O . VAL A 1 103 ? -5.023 5.133 -8.18 1 98.88 103 VAL A O 1
ATOM 803 N N . GLY A 1 104 ? -5.16 4.102 -6.199 1 98.69 104 GLY A N 1
ATOM 804 C CA . GLY A 1 104 ? -6.141 3.148 -6.703 1 98.69 104 GLY A CA 1
ATOM 805 C C . GLY A 1 104 ? -7.434 3.803 -7.152 1 98.69 104 GLY A C 1
ATOM 806 O O . GLY A 1 104 ? -7.93 3.523 -8.242 1 98.69 104 GLY A O 1
ATOM 807 N N . ALA A 1 105 ? -7.98 4.68 -6.375 1 98.81 105 ALA A N 1
ATOM 808 C CA . ALA A 1 105 ? -9.281 5.289 -6.664 1 98.81 105 ALA A CA 1
ATOM 809 C C . ALA A 1 105 ? -9.18 6.246 -7.844 1 98.81 105 ALA A C 1
ATOM 811 O O . ALA A 1 105 ? -9.969 6.152 -8.797 1 98.81 105 ALA A O 1
ATOM 812 N N . LEU A 1 106 ? -8.219 7.156 -7.828 1 98.88 106 LEU A N 1
ATOM 813 C CA . LEU A 1 106 ? -8.141 8.188 -8.852 1 98.88 106 LEU A CA 1
ATOM 814 C C . LEU A 1 106 ? -7.816 7.578 -10.211 1 98.88 106 LEU A C 1
ATOM 816 O O . LEU A 1 106 ? -8.336 8.023 -11.242 1 98.88 106 LEU A O 1
ATOM 820 N N . SER A 1 107 ? -6.949 6.516 -10.203 1 98.69 107 SER A N 1
ATOM 821 C CA . SER A 1 107 ? -6.609 5.871 -11.469 1 98.69 107 SER A CA 1
ATOM 822 C C . SER A 1 107 ? -7.781 5.051 -12 1 98.69 107 SER A C 1
ATOM 824 O O . SER A 1 107 ? -7.832 4.738 -13.188 1 98.69 107 SER A O 1
ATOM 826 N N . ALA A 1 108 ? -8.695 4.676 -11.164 1 98.19 108 ALA A N 1
ATOM 827 C CA . ALA A 1 108 ? -9.898 3.959 -11.586 1 98.19 108 ALA A CA 1
ATOM 828 C C . ALA A 1 108 ? -10.992 4.93 -12.023 1 98.19 108 ALA A C 1
ATOM 830 O O . ALA A 1 108 ? -11.703 4.672 -12.992 1 98.19 108 ALA A O 1
ATOM 831 N N . ILE A 1 109 ? -11.117 6.055 -11.336 1 98.06 109 IL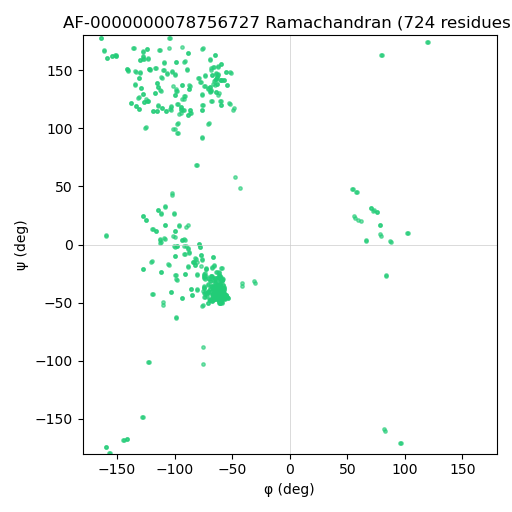E A N 1
ATOM 832 C CA . ILE A 1 109 ? -12.195 7.016 -11.547 1 98.06 109 ILE A CA 1
ATOM 833 C C . ILE A 1 109 ? -11.945 7.789 -12.844 1 98.06 109 ILE A C 1
ATOM 835 O O . ILE A 1 109 ? -12.859 7.984 -13.641 1 98.06 109 ILE A O 1
ATOM 839 N N . CYS A 1 110 ? -10.703 8.227 -13.031 1 97.19 110 CYS A N 1
ATOM 840 C CA . CYS A 1 110 ? -10.383 9.102 -14.156 1 97.19 110 CYS A CA 1
ATOM 841 C C . CYS A 1 110 ? -9.789 8.312 -15.312 1 97.19 110 CYS A C 1
ATOM 843 O O . CYS A 1 110 ? -9.367 7.168 -15.141 1 97.19 110 CYS A O 1
ATOM 845 N N . ASP A 1 111 ? -9.891 8.82 -16.438 1 95.94 111 ASP A N 1
ATOM 846 C CA . ASP A 1 111 ? -9.195 8.406 -17.656 1 95.94 111 ASP A CA 1
ATOM 847 C C . ASP A 1 111 ? -8.836 9.609 -18.516 1 95.94 111 ASP A C 1
ATOM 849 O O . ASP A 1 111 ? -8.867 10.75 -18.047 1 95.94 111 ASP A O 1
ATOM 853 N N . SER A 1 112 ? -8.43 9.367 -19.75 1 96.31 112 SER A N 1
ATOM 854 C CA . SER A 1 112 ? -7.922 10.43 -20.609 1 96.31 112 SER A CA 1
ATOM 855 C C . SER A 1 112 ? -9.023 11.43 -20.969 1 96.31 112 SER A C 1
ATOM 857 O O . SER A 1 112 ? -8.742 12.508 -21.484 1 96.31 112 SER A O 1
ATOM 859 N N . SER A 1 113 ? -10.289 11.102 -20.656 1 96.25 113 SER A N 1
ATOM 860 C CA . SER A 1 113 ? -11.398 12 -20.969 1 96.25 113 SER A CA 1
ATOM 861 C C . SER A 1 113 ? -11.641 12.984 -19.828 1 96.25 113 SER A C 1
ATOM 863 O O . SER A 1 113 ? -12.438 13.914 -19.969 1 96.25 113 SER A O 1
ATOM 865 N N . TYR A 1 114 ? -10.906 12.859 -18.75 1 97.25 114 TYR A N 1
ATOM 866 C CA . TYR A 1 114 ? -11.07 13.734 -17.594 1 97.25 114 TYR A CA 1
ATOM 867 C C . TYR A 1 114 ? -10.016 14.828 -17.578 1 97.25 114 TYR A C 1
ATOM 869 O O . TYR A 1 114 ? -8.898 14.625 -18.062 1 97.25 114 TYR A O 1
ATOM 877 N N . VAL A 1 115 ? -10.422 16 -17.094 1 98.25 115 VAL A N 1
ATOM 878 C CA . VAL A 1 115 ? -9.492 17 -16.578 1 98.25 115 VAL A CA 1
ATOM 879 C C . VAL A 1 115 ? -9.516 17 -15.055 1 98.25 115 VAL A C 1
ATOM 881 O O . VAL A 1 115 ? -10.57 17.172 -14.438 1 98.25 115 VAL A O 1
ATOM 884 N N . ALA A 1 116 ? -8.406 16.703 -14.477 1 98.62 116 ALA A N 1
ATOM 885 C CA . ALA A 1 116 ? -8.25 16.719 -13.023 1 98.62 116 ALA A CA 1
ATOM 886 C C . ALA A 1 116 ? -7.688 18.047 -12.547 1 98.62 116 ALA A C 1
ATOM 888 O O . ALA A 1 116 ? -6.562 18.422 -12.891 1 98.62 116 ALA A O 1
ATOM 889 N N . PHE A 1 117 ? -8.492 18.812 -11.82 1 98.88 117 PHE A N 1
ATOM 890 C CA . PHE A 1 117 ? -8.07 20.047 -11.188 1 98.88 117 PHE A CA 1
ATOM 891 C C . PHE A 1 117 ? -7.512 19.797 -9.797 1 98.88 117 PHE A C 1
ATOM 893 O O . PHE A 1 117 ? -8.25 19.438 -8.875 1 98.88 117 PHE A O 1
ATOM 900 N N . ILE A 1 118 ? -6.227 20 -9.648 1 98.88 118 ILE A N 1
ATOM 901 C CA . ILE A 1 118 ? -5.527 19.562 -8.445 1 98.88 118 ILE A CA 1
ATOM 902 C C . ILE A 1 118 ? -4.957 20.781 -7.715 1 98.88 118 ILE A C 1
ATOM 904 O O . ILE A 1 118 ? -4.305 21.625 -8.328 1 98.88 118 ILE A O 1
ATOM 908 N N . ASP A 1 119 ? -5.211 20.844 -6.445 1 98.81 119 ASP A N 1
ATOM 909 C CA . ASP A 1 119 ? -4.543 21.875 -5.645 1 98.81 119 ASP A CA 1
ATOM 910 C C . ASP A 1 119 ? -3.023 21.75 -5.758 1 98.81 119 ASP A C 1
ATOM 912 O O . ASP A 1 119 ? -2.477 20.641 -5.676 1 98.81 119 ASP A O 1
ATOM 916 N N . ARG A 1 120 ? -2.35 22.844 -5.809 1 97.31 120 ARG A N 1
ATOM 917 C CA . ARG A 1 120 ? -0.911 22.875 -6.047 1 97.31 120 ARG A CA 1
ATOM 918 C C . ARG A 1 120 ? -0.151 22.188 -4.922 1 97.31 120 ARG A C 1
ATOM 920 O O . ARG A 1 120 ? 0.959 21.688 -5.125 1 97.31 120 ARG A O 1
ATOM 927 N N . LEU A 1 121 ? -0.736 22.109 -3.752 1 95.19 121 LEU A N 1
ATOM 928 C CA . LEU A 1 121 ? -0.024 21.547 -2.609 1 95.19 121 LEU A CA 1
ATOM 929 C C . LEU A 1 121 ? -0.583 20.172 -2.236 1 95.19 121 LEU A C 1
ATOM 931 O O . LEU A 1 121 ? -0.332 19.672 -1.139 1 95.19 121 LEU A O 1
ATOM 935 N N . ALA A 1 122 ? -1.325 19.578 -3.148 1 97.06 122 ALA A N 1
ATOM 936 C CA . ALA A 1 122 ? -1.931 18.266 -2.889 1 97.06 122 ALA A CA 1
ATOM 937 C C . ALA A 1 122 ? -0.862 17.203 -2.654 1 97.06 122 ALA A C 1
ATOM 939 O O . ALA A 1 122 ? 0.224 17.266 -3.236 1 97.06 122 ALA A O 1
ATOM 940 N N . HIS A 1 123 ? -1.131 16.281 -1.83 1 97.19 123 HIS A N 1
ATOM 941 C CA . HIS A 1 123 ? -0.248 15.172 -1.49 1 97.19 123 HIS A CA 1
ATOM 942 C C . HIS A 1 123 ? 0.18 14.414 -2.738 1 97.19 123 HIS A C 1
ATOM 944 O O . HIS A 1 123 ? -0.61 14.242 -3.67 1 97.19 123 HIS A O 1
ATOM 950 N N . ALA A 1 124 ? 1.368 13.859 -2.736 1 97 124 ALA A N 1
ATOM 951 C CA . ALA A 1 124 ? 1.991 13.18 -3.867 1 97 124 ALA A CA 1
ATOM 952 C C . ALA A 1 124 ? 1.119 12.023 -4.359 1 97 124 ALA A C 1
ATOM 954 O O . ALA A 1 124 ? 1.057 11.758 -5.562 1 97 124 ALA A O 1
ATOM 955 N N . SER A 1 125 ? 0.472 11.305 -3.473 1 98.5 125 SER A N 1
ATOM 956 C CA . SER A 1 125 ? -0.331 10.141 -3.85 1 98.5 125 SER A CA 1
ATOM 957 C C . SER A 1 125 ? -1.523 10.555 -4.707 1 98.5 125 SER A C 1
ATOM 959 O O . SER A 1 125 ? -1.974 9.781 -5.559 1 98.5 125 SER A O 1
ATOM 961 N N . LEU A 1 126 ? -2.107 11.742 -4.48 1 98.81 126 LEU A N 1
ATOM 962 C CA . LEU A 1 126 ? -3.189 12.258 -5.312 1 98.81 126 LEU A CA 1
ATOM 963 C C . LEU A 1 126 ? -2.703 12.523 -6.734 1 98.81 126 LEU A C 1
ATOM 965 O O . LEU A 1 126 ? -3.348 12.109 -7.703 1 98.81 126 LEU A O 1
ATOM 969 N N . VAL A 1 127 ? -1.551 13.133 -6.809 1 98.56 127 VAL A N 1
ATOM 970 C CA . VAL A 1 127 ? -0.943 13.461 -8.094 1 98.56 127 VAL A CA 1
ATOM 971 C C . VAL A 1 127 ? -0.602 12.18 -8.852 1 98.56 127 VAL A C 1
ATOM 973 O O . VAL A 1 127 ? -0.873 12.062 -10.047 1 98.56 127 VAL A O 1
ATOM 976 N N . ASP A 1 128 ? -0.043 11.258 -8.156 1 98.75 128 ASP A N 1
ATOM 977 C CA . ASP A 1 128 ? 0.354 9.992 -8.773 1 98.75 128 ASP A CA 1
ATOM 978 C C . ASP A 1 128 ? -0.862 9.234 -9.297 1 98.75 128 ASP A C 1
ATOM 980 O O . ASP A 1 128 ? -0.792 8.586 -10.344 1 98.75 128 ASP A O 1
ATOM 984 N N . GLY A 1 129 ? -1.963 9.211 -8.516 1 98.81 129 GLY A N 1
ATOM 985 C CA . GLY A 1 129 ? -3.186 8.594 -9 1 98.81 129 GLY A CA 1
ATOM 986 C C . GLY A 1 129 ? -3.686 9.195 -10.305 1 98.81 129 GLY A C 1
ATOM 987 O O . GLY A 1 129 ? -4.09 8.469 -11.211 1 98.81 129 GLY A O 1
ATOM 988 N N . VAL A 1 130 ? -3.658 10.508 -10.406 1 98.69 130 VAL A N 1
ATOM 989 C CA . VAL A 1 130 ? -4.09 11.195 -11.625 1 98.69 130 VAL A CA 1
ATOM 990 C C . VAL A 1 130 ? -3.146 10.852 -12.773 1 98.69 130 VAL A C 1
ATOM 992 O O . VAL A 1 130 ? -3.596 10.57 -13.891 1 98.69 130 VAL A O 1
ATOM 995 N N . ARG A 1 131 ? -1.844 10.867 -12.484 1 98.38 131 ARG A N 1
ATOM 996 C CA . ARG A 1 131 ? -0.857 10.523 -13.5 1 98.38 131 ARG A CA 1
ATOM 997 C C . ARG A 1 131 ? -1.104 9.125 -14.055 1 98.38 131 ARG A C 1
ATOM 999 O O . ARG A 1 131 ? -1.053 8.906 -15.266 1 98.38 131 ARG A O 1
ATOM 1006 N N . LEU A 1 132 ? -1.357 8.242 -13.219 1 98.56 132 LEU A N 1
ATOM 1007 C CA . LEU A 1 132 ? -1.567 6.855 -13.609 1 98.56 132 LEU A CA 1
ATOM 1008 C C . LEU A 1 132 ? -2.854 6.707 -14.414 1 98.56 132 LEU A C 1
ATOM 1010 O O . LEU A 1 132 ? -2.971 5.801 -15.242 1 98.56 132 LEU A O 1
ATOM 1014 N N . SER A 1 133 ? -3.814 7.559 -14.227 1 98 133 SER A N 1
ATOM 1015 C CA . SER A 1 133 ? -5.109 7.484 -14.898 1 98 133 SER A CA 1
ATOM 1016 C C . SER A 1 133 ? -5.008 7.918 -16.359 1 98 133 SER A C 1
ATOM 1018 O O . SER A 1 133 ? -5.848 7.551 -17.172 1 98 133 SER A O 1
ATOM 1020 N N . GLY A 1 134 ? -4.031 8.797 -16.656 1 97.44 134 GLY A N 1
ATOM 1021 C CA . GLY A 1 134 ? -3.926 9.383 -17.984 1 97.44 134 GLY A CA 1
ATOM 1022 C C . GLY A 1 134 ? -4.746 10.648 -18.141 1 97.44 134 GLY A C 1
ATOM 1023 O O . GLY A 1 134 ? -4.75 11.266 -19.219 1 97.44 134 GLY A O 1
ATOM 1024 N N . ALA A 1 135 ? -5.41 11.109 -17.094 1 97.94 135 ALA A N 1
ATOM 1025 C CA . ALA A 1 135 ? -6.191 12.344 -17.141 1 97.94 135 ALA A CA 1
ATOM 1026 C C . ALA A 1 135 ? -5.289 13.555 -17.359 1 97.94 135 ALA A C 1
ATOM 1028 O O . ALA A 1 135 ? -4.102 13.516 -17.016 1 97.94 135 ALA A O 1
ATOM 1029 N N . GLN A 1 136 ? -5.844 14.602 -17.969 1 98 136 GLN A N 1
ATOM 1030 C CA . GLN A 1 136 ? -5.141 15.875 -18.031 1 98 136 GLN A CA 1
ATOM 1031 C C . GLN A 1 136 ? -5.035 16.531 -16.656 1 98 136 GLN A C 1
ATOM 1033 O O . GLN A 1 136 ? -6.035 16.641 -15.945 1 98 136 GLN A O 1
ATOM 1038 N N . LYS A 1 137 ? -3.859 16.938 -16.375 1 98.06 137 LYS A N 1
ATOM 1039 C CA . LYS A 1 137 ? -3.617 17.578 -15.078 1 98.06 137 LYS A CA 1
ATOM 1040 C C . LYS A 1 137 ? -3.602 19.094 -15.211 1 98.06 137 LYS A C 1
ATOM 1042 O O . LYS A 1 137 ? -2.855 19.641 -16.031 1 98.06 137 LYS A O 1
ATOM 1047 N N . VAL A 1 138 ? -4.383 19.719 -14.375 1 98.69 138 VAL A N 1
ATOM 1048 C CA . VAL A 1 138 ? -4.406 21.172 -14.281 1 98.69 138 VAL A CA 1
ATOM 1049 C C . VAL A 1 138 ? -4.285 21.609 -12.82 1 98.69 138 VAL A C 1
ATOM 1051 O O . VAL A 1 138 ? -5.195 21.375 -12.023 1 98.69 138 VAL A O 1
ATOM 1054 N N . TYR A 1 139 ? -3.242 22.281 -12.516 1 98.69 139 TYR A N 1
ATOM 1055 C CA . TYR A 1 139 ? -3.051 22.75 -11.156 1 98.69 139 TYR A CA 1
ATOM 1056 C C . TYR A 1 139 ? -3.715 24.109 -10.953 1 98.69 139 TYR A C 1
ATOM 1058 O O . TYR A 1 139 ? -3.662 24.969 -11.844 1 98.69 139 TYR A O 1
ATOM 1066 N N . PHE A 1 140 ? -4.355 24.25 -9.875 1 98.75 140 PHE A N 1
ATOM 1067 C CA . PHE A 1 140 ? -4.777 25.594 -9.461 1 98.75 140 PHE A CA 1
ATOM 1068 C C . PHE A 1 140 ? -3.971 26.062 -8.25 1 98.75 140 PHE A C 1
ATOM 1070 O O . PHE A 1 140 ? -3.395 25.25 -7.527 1 98.75 140 PHE A O 1
ATOM 1077 N N . ARG A 1 141 ? -3.916 27.391 -8.109 1 98.5 141 ARG A N 1
ATOM 1078 C CA . ARG A 1 141 ? -3.191 27.969 -6.977 1 98.5 141 ARG A CA 1
ATOM 1079 C C . ARG A 1 141 ? -3.779 27.5 -5.652 1 98.5 141 ARG A C 1
ATOM 1081 O O . ARG A 1 141 ? -4.996 27.375 -5.512 1 98.5 141 ARG A O 1
ATOM 1088 N N . HIS A 1 142 ? -2.91 27.266 -4.73 1 97 142 HIS A N 1
ATOM 1089 C CA . HIS A 1 142 ? -3.279 26.672 -3.453 1 97 142 HIS A CA 1
ATOM 1090 C C . HIS A 1 142 ? -4.434 27.422 -2.803 1 97 142 HIS A C 1
ATOM 1092 O O . HIS A 1 142 ? -4.332 28.625 -2.561 1 97 142 HIS A O 1
ATOM 1098 N N . ASN A 1 143 ? -5.469 26.734 -2.564 1 97.38 143 ASN A N 1
ATOM 1099 C CA . ASN A 1 143 ? -6.66 27.203 -1.868 1 97.38 143 ASN A CA 1
ATOM 1100 C C . ASN A 1 143 ? -7.242 28.438 -2.545 1 97.38 143 ASN A C 1
ATOM 1102 O O . ASN A 1 143 ? -7.898 29.266 -1.896 1 97.38 143 ASN A O 1
ATOM 1106 N N . ASP A 1 144 ? -6.965 28.594 -3.787 1 98.56 144 ASP A N 1
ATOM 1107 C CA . ASP A 1 144 ? -7.477 29.719 -4.555 1 98.56 144 ASP A CA 1
ATOM 1108 C C . ASP A 1 144 ? -8.711 29.328 -5.355 1 98.56 144 ASP A C 1
ATOM 1110 O O . ASP A 1 144 ? -8.609 28.953 -6.523 1 98.56 144 ASP A O 1
ATOM 1114 N N . MET A 1 145 ? -9.828 29.609 -4.777 1 98.62 145 MET A N 1
ATOM 1115 C CA . MET A 1 145 ? -11.086 29.172 -5.367 1 98.62 145 MET A CA 1
ATOM 1116 C C . MET A 1 145 ? -11.438 30.016 -6.586 1 98.62 145 MET A C 1
ATOM 1118 O O . MET A 1 145 ? -12.102 29.531 -7.508 1 98.62 145 MET A O 1
ATOM 1122 N N . GLN A 1 146 ? -10.992 31.219 -6.578 1 98.56 146 GLN A N 1
ATOM 1123 C CA . GLN A 1 146 ? -11.188 32.031 -7.77 1 98.56 146 GLN A CA 1
ATOM 1124 C C . GLN A 1 146 ? -10.43 31.469 -8.961 1 98.56 146 GLN A C 1
ATOM 1126 O O . GLN A 1 146 ? -10.984 31.344 -10.055 1 98.56 146 GLN A O 1
ATOM 1131 N N . HIS A 1 147 ? -9.227 31.141 -8.703 1 98.88 147 HIS A N 1
ATOM 1132 C CA . HIS A 1 147 ? -8.422 30.547 -9.758 1 98.88 147 HIS A CA 1
ATOM 1133 C C . HIS A 1 147 ? -9.023 29.219 -10.227 1 98.88 147 HIS A C 1
ATOM 1135 O O . HIS A 1 147 ? -9.094 28.953 -11.422 1 98.88 147 HIS A O 1
ATOM 1141 N N . LEU A 1 148 ? -9.398 28.391 -9.297 1 98.75 148 LEU A N 1
ATOM 1142 C CA . LEU A 1 148 ? -10.055 27.141 -9.633 1 98.75 148 LEU A CA 1
ATOM 1143 C C . LEU A 1 148 ? -11.281 27.375 -10.5 1 98.75 148 LEU A C 1
ATOM 1145 O O . LEU A 1 148 ? -11.484 26.688 -11.5 1 98.75 148 LEU A O 1
ATOM 1149 N N . GLY A 1 149 ? -12.07 28.359 -10.109 1 98.62 149 GLY A N 1
ATOM 1150 C CA . GLY A 1 149 ? -13.25 28.703 -10.898 1 98.62 149 GLY A CA 1
ATOM 1151 C C . GLY A 1 149 ? -12.914 29.109 -12.32 1 98.62 149 GLY A C 1
ATOM 1152 O O . GLY A 1 149 ? -13.609 28.703 -13.266 1 98.62 149 GLY A O 1
ATOM 1153 N N . GLU A 1 150 ? -11.906 29.891 -12.484 1 98.62 150 GLU A N 1
ATOM 1154 C CA . GLU A 1 150 ? -11.461 30.328 -13.812 1 98.62 150 GLU A CA 1
ATOM 1155 C C . GLU A 1 150 ? -11.039 29.125 -14.664 1 98.62 150 GLU A C 1
ATOM 1157 O O . GLU A 1 150 ? -11.383 29.047 -15.844 1 98.62 150 GLU A O 1
ATOM 1162 N N . LEU A 1 151 ? -10.305 28.266 -14.055 1 98.62 151 LEU A N 1
ATOM 1163 C CA . LEU A 1 151 ? -9.812 27.094 -14.766 1 98.62 151 LEU A CA 1
ATOM 1164 C C . LEU A 1 151 ? -10.969 26.172 -15.164 1 98.62 151 LEU A C 1
ATOM 1166 O O . LEU A 1 151 ? -10.984 25.625 -16.266 1 98.62 151 LEU A O 1
ATOM 1170 N N . LEU A 1 152 ? -11.898 25.969 -14.25 1 98.25 152 LEU A N 1
ATOM 1171 C CA . LEU A 1 152 ? -13.07 25.156 -14.539 1 98.25 152 LEU A CA 1
ATOM 1172 C C . LEU A 1 152 ? -13.867 25.734 -15.703 1 98.25 152 LEU A C 1
ATOM 1174 O O . LEU A 1 152 ? -14.352 25 -16.562 1 98.25 152 LEU A O 1
ATOM 1178 N N . ALA A 1 153 ? -13.969 27.031 -15.719 1 97.81 153 ALA A N 1
ATOM 1179 C CA . ALA A 1 153 ? -14.695 27.703 -16.781 1 97.81 153 ALA A CA 1
ATOM 1180 C C . ALA A 1 153 ? -14 27.516 -18.125 1 97.81 153 ALA A C 1
ATOM 1182 O O . ALA A 1 153 ? -14.656 27.359 -19.156 1 97.81 153 ALA A O 1
ATOM 1183 N N . LYS A 1 154 ? -12.75 27.516 -18.109 1 97.31 154 LYS A N 1
ATOM 1184 C CA . LYS A 1 154 ? -11.945 27.344 -19.312 1 97.31 154 LYS A CA 1
ATOM 1185 C C . LYS A 1 154 ? -12.086 25.938 -19.891 1 97.31 154 LYS A C 1
ATOM 1187 O O . LYS A 1 154 ? -11.945 25.75 -21.094 1 97.31 154 LYS A O 1
ATOM 1192 N N . HIS A 1 155 ? -12.383 24.953 -19.031 1 95.06 155 HIS A N 1
ATOM 1193 C CA . HIS A 1 155 ? -12.453 23.562 -19.453 1 95.06 155 HIS A CA 1
ATOM 1194 C C . HIS A 1 155 ? -13.891 23.047 -19.391 1 95.06 155 HIS A C 1
ATOM 1196 O O . HIS A 1 155 ? -14.109 21.859 -19.109 1 95.06 155 HIS A O 1
ATOM 1202 N N . ARG A 1 156 ? -14.938 23.703 -19.484 1 86.75 156 ARG A N 1
ATOM 1203 C CA . ARG A 1 156 ? -16.344 23.406 -19.203 1 86.75 156 ARG A CA 1
ATOM 1204 C C . ARG A 1 156 ? -16.828 22.219 -20.031 1 86.75 156 ARG A C 1
ATOM 1206 O O . ARG A 1 156 ? -17.75 21.5 -19.625 1 86.75 156 ARG A O 1
ATOM 1213 N N . ALA A 1 157 ? -16.312 21.812 -21.047 1 75 157 ALA A N 1
ATOM 1214 C CA . ALA A 1 157 ? -16.812 20.75 -21.922 1 75 157 ALA A CA 1
ATOM 1215 C C . ALA A 1 157 ? -16.156 19.406 -21.578 1 75 157 ALA A C 1
ATOM 1217 O O . ALA A 1 157 ? -16.375 18.422 -22.281 1 75 157 ALA A O 1
ATOM 1218 N N . THR A 1 158 ? -15.562 19.281 -20.469 1 84.12 158 THR A N 1
ATOM 1219 C CA . THR A 1 158 ? -14.812 18.094 -20.109 1 84.12 158 THR A CA 1
ATOM 1220 C C . THR A 1 158 ? -15.367 17.469 -18.828 1 84.12 158 THR A C 1
ATOM 1222 O O . THR A 1 158 ? -16.094 18.109 -18.078 1 84.12 158 THR A O 1
ATOM 1225 N N . LYS A 1 159 ? -15.234 16.109 -18.688 1 94.62 159 LYS A N 1
ATOM 1226 C CA . LYS A 1 159 ? -15.414 15.516 -17.359 1 94.62 159 LYS A CA 1
ATOM 1227 C C . LYS A 1 159 ? -14.414 16.094 -16.359 1 94.62 159 LYS A C 1
ATOM 1229 O O . LYS A 1 159 ? -13.203 16.031 -16.594 1 94.62 159 LYS A O 1
ATOM 1234 N N . ALA A 1 160 ? -14.922 16.672 -15.367 1 97.25 160 ALA A N 1
ATOM 1235 C CA . ALA A 1 160 ? -14.062 17.391 -14.43 1 97.25 160 ALA A CA 1
ATOM 1236 C C . ALA A 1 160 ? -14.078 16.75 -13.055 1 97.25 160 ALA A C 1
ATOM 1238 O O . ALA A 1 160 ? -15.125 16.297 -12.586 1 97.25 160 ALA A O 1
ATOM 1239 N N . ILE A 1 161 ? -12.898 16.672 -12.438 1 98.31 161 ILE A N 1
ATOM 1240 C CA . ILE A 1 161 ? -12.766 16.25 -11.047 1 98.31 161 ILE A CA 1
ATOM 1241 C C . ILE A 1 161 ? -11.883 17.25 -10.297 1 98.31 161 ILE A C 1
ATOM 1243 O O . ILE A 1 161 ? -10.797 17.594 -10.766 1 98.31 161 ILE A O 1
ATOM 1247 N N . ILE A 1 162 ? -12.406 17.75 -9.172 1 98.75 162 ILE A N 1
ATOM 1248 C CA . ILE A 1 162 ? -11.648 18.609 -8.273 1 98.75 162 ILE A CA 1
ATOM 1249 C C . ILE A 1 162 ? -10.992 17.766 -7.184 1 98.75 162 ILE A C 1
ATOM 1251 O O . ILE A 1 162 ? -11.656 16.984 -6.508 1 98.75 162 ILE A O 1
ATOM 1255 N N . ILE A 1 163 ? -9.68 17.891 -7.047 1 98.88 163 ILE A N 1
ATOM 1256 C CA . ILE A 1 163 ? -8.906 17.078 -6.121 1 98.88 163 ILE A CA 1
ATOM 1257 C C . ILE A 1 163 ? -8.148 17.969 -5.148 1 98.88 163 ILE A C 1
ATOM 1259 O O . ILE A 1 163 ? -7.371 18.828 -5.566 1 98.88 163 ILE A O 1
ATOM 1263 N N . THR A 1 164 ? -8.344 17.781 -3.859 1 98.81 164 THR A N 1
ATOM 1264 C CA . THR A 1 164 ? -7.656 18.562 -2.832 1 98.81 164 THR A CA 1
ATOM 1265 C C . THR A 1 164 ? -7.617 17.797 -1.514 1 98.81 164 THR A C 1
ATOM 1267 O O . THR A 1 164 ? -7.918 16.594 -1.475 1 98.81 164 THR A O 1
ATOM 1270 N N . GLU A 1 165 ? -7.059 18.344 -0.521 1 98.62 165 GLU A N 1
ATOM 1271 C CA . GLU A 1 165 ? -7.062 17.875 0.858 1 98.62 165 GLU A CA 1
ATOM 1272 C C . GLU A 1 165 ? -7.906 18.766 1.753 1 98.62 165 GLU A C 1
ATOM 1274 O O . GLU A 1 165 ? -8.055 19.969 1.475 1 98.62 165 GLU A O 1
ATOM 1279 N N . SER A 1 166 ? -8.477 18.156 2.805 1 98.5 166 SER A N 1
ATOM 1280 C CA . SER A 1 166 ? -9.227 18.984 3.748 1 98.5 166 SER A CA 1
ATOM 1281 C C . SER A 1 166 ? -8.289 19.797 4.633 1 98.5 166 SER A C 1
ATOM 1283 O O . SER A 1 166 ? -8.617 20.922 5.023 1 98.5 166 SER A O 1
ATOM 1285 N N . LEU A 1 167 ? -7.191 19.234 5.012 1 98.25 167 LEU A N 1
ATOM 1286 C CA . LEU A 1 167 ? -6.133 19.797 5.84 1 98.25 167 LEU A CA 1
ATOM 1287 C C . LEU A 1 167 ? -4.758 19.438 5.285 1 98.25 167 LEU A C 1
ATOM 1289 O O . LEU A 1 167 ? -4.445 18.25 5.109 1 98.25 167 LEU A O 1
ATOM 1293 N N . PHE A 1 168 ? -3.973 20.5 4.98 1 95.94 168 PHE A N 1
ATOM 1294 C CA . PHE A 1 168 ? -2.701 20.266 4.305 1 95.94 168 PHE A CA 1
ATOM 1295 C C . PHE A 1 168 ? -1.591 20 5.316 1 95.94 168 PHE A C 1
ATOM 1297 O O . PHE A 1 168 ? -1.396 20.781 6.25 1 95.94 168 PHE A O 1
ATOM 1304 N N . SER A 1 169 ? -0.799 19.016 5.109 1 92.88 169 SER A N 1
ATOM 1305 C CA . SER A 1 169 ? 0.094 18.391 6.086 1 92.88 169 SER A CA 1
ATOM 1306 C C . SER A 1 169 ? 1.304 19.281 6.363 1 92.88 169 SER A C 1
ATOM 1308 O O . SER A 1 169 ? 1.956 19.141 7.402 1 92.88 169 SER A O 1
ATOM 1310 N N . MET A 1 170 ? 1.683 20.094 5.457 1 88.69 170 MET A N 1
ATOM 1311 C CA . MET A 1 170 ? 2.928 20.844 5.621 1 88.69 170 MET A CA 1
ATOM 1312 C C . MET A 1 170 ? 2.652 22.266 6.121 1 88.69 170 MET A C 1
ATOM 1314 O O . MET A 1 170 ? 3.455 22.828 6.863 1 88.69 170 MET A O 1
ATOM 1318 N N . ASP A 1 171 ? 1.452 22.734 5.805 1 90.12 171 ASP A N 1
ATOM 1319 C CA . ASP A 1 171 ? 1.159 24.141 6.121 1 90.12 171 ASP A CA 1
ATOM 1320 C C . ASP A 1 171 ? 0.114 24.234 7.23 1 90.12 171 ASP A C 1
ATOM 1322 O O . ASP A 1 171 ? -0.021 25.297 7.863 1 90.12 171 ASP A O 1
ATOM 1326 N N . GLY A 1 172 ? -0.657 23.219 7.375 1 94.62 172 GLY A N 1
ATOM 1327 C CA . GLY A 1 172 ? -1.629 23.188 8.453 1 94.62 172 GLY A CA 1
ATOM 1328 C C . GLY A 1 172 ? -2.873 24.016 8.156 1 94.62 172 GLY A C 1
ATOM 1329 O O . GLY A 1 172 ? -3.676 24.281 9.055 1 94.62 172 GLY A O 1
ATOM 1330 N N . ASP A 1 173 ? -2.994 24.484 6.934 1 95.31 173 ASP A N 1
ATOM 1331 C CA . ASP A 1 173 ? -4.184 25.25 6.543 1 95.31 173 ASP A CA 1
ATOM 1332 C C . ASP A 1 173 ? -5.254 24.312 5.965 1 95.31 173 ASP A C 1
ATOM 1334 O O . ASP A 1 173 ? -4.949 23.203 5.527 1 95.31 173 ASP A O 1
ATOM 1338 N N . MET A 1 174 ? -6.477 24.766 6.012 1 97.25 174 MET A N 1
ATOM 1339 C CA . MET A 1 174 ? -7.629 23.969 5.617 1 97.25 174 MET A CA 1
ATOM 1340 C C . MET A 1 174 ? -8.18 24.438 4.273 1 97.25 174 MET A C 1
ATOM 1342 O O . MET A 1 174 ? -8.094 25.609 3.936 1 97.25 174 MET A O 1
ATOM 1346 N N . ALA A 1 175 ? -8.703 23.516 3.508 1 97.56 175 ALA A N 1
ATOM 1347 C CA . ALA A 1 175 ? -9.391 23.875 2.264 1 97.56 175 ALA A CA 1
ATOM 1348 C C . ALA A 1 175 ? -10.75 24.5 2.543 1 97.56 175 ALA A C 1
ATOM 1350 O O . ALA A 1 175 ? -11.414 24.156 3.523 1 97.56 175 ALA A O 1
ATOM 1351 N N . PRO A 1 176 ? -11.125 25.453 1.688 1 97.56 176 PRO A N 1
ATOM 1352 C CA . PRO A 1 176 ? -12.445 26.062 1.855 1 97.56 176 PRO A CA 1
ATOM 1353 C C . PRO A 1 176 ? -13.578 25.172 1.36 1 97.56 176 PRO A C 1
ATOM 1355 O O . PRO A 1 176 ? -14.031 25.312 0.221 1 97.56 176 PRO A O 1
ATOM 1358 N N . ALA A 1 177 ? -14.156 24.359 2.211 1 97.62 177 ALA A N 1
ATOM 1359 C CA . ALA A 1 177 ? -15.109 23.297 1.886 1 97.62 177 ALA A CA 1
ATOM 1360 C C . ALA A 1 177 ? -16.344 23.875 1.182 1 97.62 177 ALA A C 1
ATOM 1362 O O . ALA A 1 177 ? -16.812 23.312 0.187 1 97.62 177 ALA A O 1
ATOM 1363 N N . GLY A 1 178 ? -16.875 24.969 1.715 1 97.81 178 GLY A N 1
ATOM 1364 C CA . GLY A 1 178 ? -18.078 25.562 1.128 1 97.81 178 GLY A CA 1
ATOM 1365 C C . GLY A 1 178 ? -17.891 25.969 -0.32 1 97.81 178 GLY A C 1
ATOM 1366 O O . GLY A 1 178 ? -18.719 25.672 -1.172 1 97.81 178 GLY A O 1
ATOM 1367 N N . ALA A 1 179 ? -16.812 26.703 -0.564 1 98.5 179 ALA A N 1
ATOM 1368 C CA . ALA A 1 179 ? -16.516 27.156 -1.919 1 98.5 179 ALA A CA 1
ATOM 1369 C C . ALA A 1 179 ? -16.297 25.984 -2.861 1 98.5 179 ALA A C 1
ATOM 1371 O O . ALA A 1 179 ? -16.641 26.047 -4.039 1 98.5 179 ALA A O 1
ATOM 1372 N N . LEU A 1 180 ? -15.688 24.922 -2.391 1 98.62 180 LEU A N 1
ATOM 1373 C CA . LEU A 1 180 ? -15.461 23.719 -3.191 1 98.62 180 LEU A CA 1
ATOM 1374 C C . LEU A 1 180 ? -16.781 23.109 -3.621 1 98.62 180 LEU A C 1
ATOM 1376 O O . LEU A 1 180 ? -16.938 22.688 -4.77 1 98.62 180 LEU A O 1
ATOM 1380 N N . ILE A 1 181 ? -17.734 23.031 -2.672 1 98.25 181 ILE A N 1
ATOM 1381 C CA . ILE A 1 181 ? -19.047 22.469 -2.959 1 98.25 181 ILE A CA 1
ATOM 1382 C C . ILE A 1 181 ? -19.75 23.312 -4.012 1 98.25 181 ILE A C 1
ATOM 1384 O O . ILE A 1 181 ? -20.391 22.781 -4.926 1 98.25 181 ILE A O 1
ATOM 1388 N N . ASP A 1 182 ? -19.625 24.656 -3.84 1 98.31 182 ASP A N 1
ATOM 1389 C CA . ASP A 1 182 ? -20.234 25.562 -4.801 1 98.31 182 ASP A CA 1
ATOM 1390 C C . ASP A 1 182 ? -19.688 25.328 -6.207 1 98.31 182 ASP A C 1
ATOM 1392 O O . ASP A 1 182 ? -20.453 25.266 -7.172 1 98.31 182 ASP A O 1
ATOM 1396 N N . LEU A 1 183 ? -18.422 25.234 -6.312 1 98.25 183 LEU A N 1
ATOM 1397 C CA . LEU A 1 183 ? -17.781 25.047 -7.609 1 98.25 183 LEU A CA 1
ATOM 1398 C C . LEU A 1 183 ? -18.125 23.688 -8.203 1 98.25 183 LEU A C 1
ATOM 1400 O O . LEU A 1 183 ? -18.359 23.578 -9.406 1 98.25 183 LEU A O 1
ATOM 1404 N N . LYS A 1 184 ? -18.109 22.672 -7.336 1 97 184 LYS A N 1
ATOM 1405 C CA . LYS A 1 184 ? -18.531 21.344 -7.781 1 97 184 LYS A CA 1
ATOM 1406 C C . LYS A 1 184 ? -19.922 21.391 -8.422 1 97 184 LYS A C 1
ATOM 1408 O O . LYS A 1 184 ? -20.125 20.828 -9.5 1 97 184 LYS A O 1
ATOM 1413 N N . THR A 1 185 ? -20.812 22.062 -7.789 1 96.56 185 THR A N 1
ATOM 1414 C CA . THR A 1 185 ? -22.203 22.156 -8.242 1 96.56 185 THR A CA 1
ATOM 1415 C C . THR A 1 185 ? -22.297 22.984 -9.516 1 96.56 185 THR A C 1
ATOM 1417 O O . THR A 1 185 ? -22.938 22.562 -10.492 1 96.56 185 THR A O 1
ATOM 1420 N N . LYS A 1 186 ? -21.672 24.094 -9.492 1 96.56 186 LYS A N 1
ATOM 1421 C CA . LYS A 1 186 ? -21.75 25.031 -10.609 1 96.56 186 LYS A CA 1
ATOM 1422 C C . LYS A 1 186 ? -21.203 24.406 -11.891 1 96.56 186 LYS A C 1
ATOM 1424 O O . LYS A 1 186 ? -21.75 24.625 -12.969 1 96.56 186 LYS A O 1
ATOM 1429 N N . PHE A 1 187 ? -20.219 23.578 -11.797 1 96.81 187 PHE A N 1
ATOM 1430 C CA . PHE A 1 187 ? -19.531 23.094 -13 1 96.81 187 PHE A CA 1
ATOM 1431 C C . PHE A 1 187 ? -19.781 21.609 -13.203 1 96.81 187 PHE A C 1
ATOM 1433 O O . PHE A 1 187 ? -19.188 20.984 -14.078 1 96.81 187 PHE A O 1
ATOM 1440 N N . ASP A 1 188 ? -20.625 21.016 -12.344 1 95.25 188 ASP A N 1
ATOM 1441 C CA . ASP A 1 188 ? -20.938 19.594 -12.414 1 95.25 188 ASP A CA 1
ATOM 1442 C C . ASP A 1 188 ? -19.672 18.75 -12.391 1 95.25 188 ASP A C 1
ATOM 1444 O O . ASP A 1 188 ? -19.469 17.891 -13.266 1 95.25 188 ASP A O 1
ATOM 1448 N N . ALA A 1 189 ? -18.797 19.062 -11.461 1 96.88 189 ALA A N 1
ATOM 1449 C CA . ALA A 1 189 ? -17.531 18.359 -11.297 1 96.88 189 ALA A CA 1
ATOM 1450 C C . ALA A 1 189 ? -17.594 17.375 -10.133 1 96.88 189 ALA A C 1
ATOM 1452 O O . ALA A 1 189 ? -18.375 17.562 -9.195 1 96.88 189 ALA A O 1
ATOM 1453 N N . LEU A 1 190 ? -16.844 16.266 -10.219 1 98.12 190 LEU A N 1
ATOM 1454 C CA . LEU A 1 190 ? -16.609 15.43 -9.047 1 98.12 190 LEU A CA 1
ATOM 1455 C C . LEU A 1 190 ? -15.75 16.156 -8.023 1 98.12 190 LEU A C 1
ATOM 1457 O O . LEU A 1 190 ? -14.914 17 -8.391 1 98.12 190 LEU A O 1
ATOM 1461 N N . LEU A 1 191 ? -16.016 15.898 -6.809 1 98.56 191 LEU A N 1
ATOM 1462 C CA . LEU A 1 191 ? -15.195 16.422 -5.719 1 98.56 191 LEU A CA 1
ATOM 1463 C C . LEU A 1 191 ? -14.562 15.305 -4.91 1 98.56 191 LEU A C 1
ATOM 1465 O O . LEU A 1 191 ? -15.273 14.477 -4.332 1 98.56 191 LEU A O 1
ATOM 1469 N N . TYR A 1 192 ? -13.242 15.227 -4.961 1 98.88 192 TYR A N 1
ATOM 1470 C CA . TYR A 1 192 ? -12.406 14.258 -4.266 1 98.88 192 TYR A CA 1
ATOM 1471 C C . TYR A 1 192 ? -11.586 14.93 -3.168 1 98.88 192 TYR A C 1
ATOM 1473 O O . TYR A 1 192 ? -10.719 15.75 -3.451 1 98.88 192 TYR A O 1
ATOM 1481 N N . ILE A 1 193 ? -11.805 14.539 -1.891 1 98.88 193 ILE A N 1
ATOM 1482 C CA . ILE A 1 193 ? -11.133 15.211 -0.785 1 98.88 193 ILE A CA 1
ATOM 1483 C C . ILE A 1 193 ? -10.406 14.188 0.076 1 98.88 193 ILE A C 1
ATOM 1485 O O . ILE A 1 193 ? -11.008 13.234 0.575 1 98.88 193 ILE A O 1
ATOM 1489 N N . ASP A 1 194 ? -9.148 14.336 0.236 1 98.88 194 ASP A N 1
ATOM 1490 C CA . ASP A 1 194 ? -8.336 13.578 1.179 1 98.88 194 ASP A CA 1
ATOM 1491 C C . ASP A 1 194 ? -8.352 14.219 2.564 1 98.88 194 ASP A C 1
ATOM 1493 O O . ASP A 1 194 ? -7.785 15.297 2.764 1 98.88 194 ASP A O 1
ATOM 1497 N N . ASP A 1 195 ? -8.922 13.555 3.506 1 98.81 195 ASP A N 1
ATOM 1498 C CA . ASP A 1 195 ? -9.094 14.07 4.859 1 98.81 195 ASP A CA 1
ATOM 1499 C C . ASP A 1 195 ? -8.172 13.352 5.844 1 98.81 195 ASP A C 1
ATOM 1501 O O . ASP A 1 195 ? -8.531 13.172 7.012 1 98.81 195 ASP A O 1
ATOM 1505 N N . ALA A 1 196 ? -7.008 12.945 5.414 1 98.69 196 ALA A N 1
ATOM 1506 C CA . ALA A 1 196 ? -6.078 12.125 6.184 1 98.69 196 ALA A CA 1
ATOM 1507 C C . ALA A 1 196 ? -5.656 12.828 7.465 1 98.69 196 ALA A C 1
ATOM 1509 O O . ALA A 1 196 ? -5.41 12.18 8.484 1 98.69 196 ALA A O 1
ATOM 1510 N N . HIS A 1 197 ? -5.539 14.172 7.438 1 98.69 197 HIS A N 1
ATOM 1511 C CA . HIS A 1 197 ? -5.023 14.914 8.586 1 98.69 197 HIS A CA 1
ATOM 1512 C C . HIS A 1 197 ? -6.16 15.516 9.406 1 98.69 197 HIS A C 1
ATOM 1514 O O . HIS A 1 197 ? -5.934 16.016 10.508 1 98.69 197 HIS A O 1
ATOM 1520 N N . GLY A 1 198 ? -7.387 15.492 8.922 1 98.69 198 GLY A N 1
ATOM 1521 C CA . GLY A 1 198 ? -8.523 16.062 9.633 1 98.69 198 GLY A CA 1
ATOM 1522 C C . GLY A 1 198 ? -9.328 15.031 10.391 1 98.69 198 GLY A C 1
ATOM 1523 O O . GLY A 1 198 ? -9.93 15.336 11.422 1 98.69 198 GLY A O 1
ATOM 1524 N N . ILE A 1 199 ? -9.375 13.758 9.898 1 98.81 199 ILE A N 1
ATOM 1525 C CA . ILE A 1 199 ? -10.18 12.688 10.484 1 98.81 199 ILE A CA 1
ATOM 1526 C C . ILE A 1 199 ? -9.75 12.461 11.93 1 98.81 199 ILE A C 1
ATOM 1528 O O . ILE A 1 199 ? -8.562 12.539 12.25 1 98.81 199 ILE A O 1
ATOM 1532 N N . GLY A 1 200 ? -10.695 12.203 12.789 1 98.75 200 GLY A N 1
ATOM 1533 C CA . GLY A 1 200 ? -10.445 11.953 14.195 1 98.75 200 GLY A CA 1
ATOM 1534 C C . GLY A 1 200 ? -10.312 13.219 15.016 1 98.75 200 GLY A C 1
ATOM 1535 O O . GLY A 1 200 ? -10.617 13.234 16.203 1 98.75 200 GLY A O 1
ATOM 1536 N N . VAL A 1 201 ? -9.898 14.375 14.406 1 98.75 201 VAL A N 1
ATOM 1537 C CA . VAL A 1 201 ? -9.539 15.586 15.133 1 98.75 201 VAL A CA 1
ATOM 1538 C C . VAL A 1 201 ? -10.664 16.609 15.031 1 98.75 201 VAL A C 1
ATOM 1540 O O . VAL A 1 201 ? -10.977 17.297 16 1 98.75 201 VAL A O 1
ATOM 1543 N N . TYR A 1 202 ? -11.227 16.719 13.883 1 98.38 202 TYR A N 1
ATOM 1544 C CA . TYR A 1 202 ? -12.242 17.734 13.641 1 98.38 202 TYR A CA 1
ATOM 1545 C C . TYR A 1 202 ? -13.602 17.109 13.406 1 98.38 202 TYR A C 1
ATOM 1547 O O . TYR A 1 202 ? -13.703 15.898 13.188 1 98.38 202 TYR A O 1
ATOM 1555 N N . GLY A 1 203 ? -14.625 17.953 13.43 1 97.25 203 GLY A N 1
ATOM 1556 C CA . GLY A 1 203 ? -15.984 17.484 13.18 1 97.25 203 GLY A CA 1
ATOM 1557 C C . GLY A 1 203 ? -16.609 16.828 14.391 1 97.25 203 GLY A C 1
ATOM 1558 O O . GLY A 1 203 ? -15.914 16.375 15.297 1 97.25 203 GLY A O 1
ATOM 1559 N N . ASP A 1 204 ? -17.906 16.703 14.328 1 96.12 204 ASP A N 1
ATOM 1560 C CA . ASP A 1 204 ? -18.625 15.992 15.383 1 96.12 204 ASP A CA 1
ATOM 1561 C C . ASP A 1 204 ? -18.172 14.531 15.453 1 96.12 204 ASP A C 1
ATOM 1563 O O . ASP A 1 204 ? -18.047 13.867 14.43 1 96.12 204 ASP A O 1
ATOM 1567 N N . ALA A 1 205 ? -17.828 14.133 16.656 1 98 205 ALA A N 1
ATOM 1568 C CA . ALA A 1 205 ? -17.391 12.766 16.891 1 98 205 ALA A CA 1
ATOM 1569 C C . ALA A 1 205 ? -16.125 12.453 16.094 1 98 205 ALA A C 1
ATOM 1571 O O . ALA A 1 205 ? -15.828 11.289 15.812 1 98 205 ALA A O 1
ATOM 1572 N N . GLY A 1 206 ? -15.406 13.516 15.688 1 98.56 206 GLY A N 1
ATOM 1573 C CA . GLY A 1 206 ? -14.148 13.305 14.992 1 98.56 206 GLY A CA 1
ATOM 1574 C C . GLY A 1 206 ? -14.32 12.867 13.547 1 98.56 206 GLY A C 1
ATOM 1575 O O . GLY A 1 206 ? -13.461 12.18 12.992 1 98.56 206 GLY A O 1
ATOM 1576 N N . CYS A 1 207 ? -15.391 13.227 12.906 1 98.31 207 CYS A N 1
ATOM 1577 C CA . CYS A 1 207 ? -15.727 12.711 11.586 1 98.31 207 CYS A CA 1
ATOM 1578 C C . CYS A 1 207 ? -14.906 13.406 10.508 1 98.31 207 CYS A C 1
ATOM 1580 O O . CYS A 1 207 ? -14.969 13.039 9.328 1 98.31 207 CYS A O 1
ATOM 1582 N N . GLY A 1 208 ? -14.078 14.352 10.836 1 98.19 208 GLY A N 1
ATOM 1583 C CA . GLY A 1 208 ? -13.172 14.977 9.883 1 98.19 208 GLY A CA 1
ATOM 1584 C C . GLY A 1 208 ? -13.711 16.266 9.297 1 98.19 208 GLY A C 1
ATOM 1585 O O . GLY A 1 208 ? -14.695 16.812 9.797 1 98.19 208 GLY A O 1
ATOM 1586 N N . LEU A 1 209 ? -13.023 16.797 8.289 1 98.31 209 LEU A N 1
ATOM 1587 C CA . LEU A 1 209 ? -13.297 18.109 7.738 1 98.31 209 LEU A CA 1
ATOM 1588 C C . LEU A 1 209 ? -14 18 6.391 1 98.31 209 LEU A C 1
ATOM 1590 O O . LEU A 1 209 ? -14.562 18.984 5.895 1 98.31 209 LEU A O 1
ATOM 1594 N N . SER A 1 210 ? -13.922 16.828 5.801 1 97.75 210 SER A N 1
ATOM 1595 C CA . SER A 1 210 ? -14.508 16.672 4.473 1 97.75 210 SER A CA 1
ATOM 1596 C C . SER A 1 210 ? -16.016 16.859 4.508 1 97.75 210 SER A C 1
ATOM 1598 O O . SER A 1 210 ? -16.703 16.266 5.336 1 97.75 210 SER A O 1
ATOM 1600 N N . PRO A 1 211 ? -16.562 17.703 3.578 1 97.38 211 PRO A N 1
ATOM 1601 C CA . PRO A 1 211 ? -18.016 17.812 3.516 1 97.38 211 PRO A CA 1
ATOM 1602 C C . PRO A 1 211 ? -18.688 16.531 3.018 1 97.38 211 PRO A C 1
ATOM 1604 O O . PRO A 1 211 ? -18.125 15.805 2.205 1 97.38 211 PRO A O 1
ATOM 1607 N N . ARG A 1 212 ? -19.891 16.328 3.443 1 95.94 212 ARG A N 1
ATOM 1608 C CA . ARG A 1 212 ? -20.641 15.141 3.059 1 95.94 212 ARG A CA 1
ATOM 1609 C C . ARG A 1 212 ? -20.984 15.172 1.573 1 95.94 212 ARG A C 1
ATOM 1611 O O . ARG A 1 212 ? -21.25 14.125 0.975 1 95.94 212 ARG A O 1
ATOM 1618 N N . GLU A 1 213 ? -20.953 16.375 0.989 1 96.62 213 GLU A N 1
ATOM 1619 C CA . GLU A 1 213 ? -21.297 16.562 -0.415 1 96.62 213 GLU A CA 1
ATOM 1620 C C . GLU A 1 213 ? -20.172 16.109 -1.334 1 96.62 213 GLU A C 1
ATOM 1622 O O . GLU A 1 213 ? -20.359 15.961 -2.543 1 96.62 213 GLU A O 1
ATOM 1627 N N . ALA A 1 214 ? -18.984 15.875 -0.763 1 98.06 214 ALA A N 1
ATOM 1628 C CA . ALA A 1 214 ? -17.906 15.344 -1.598 1 98.06 214 ALA A CA 1
ATOM 1629 C C . ALA A 1 214 ? -18.25 13.961 -2.131 1 98.06 214 ALA A C 1
ATOM 1631 O O . ALA A 1 214 ? -18.844 13.148 -1.422 1 98.06 214 ALA A O 1
ATOM 1632 N N . ASP A 1 215 ? -17.875 13.664 -3.352 1 98.31 215 ASP A N 1
ATOM 1633 C CA . ASP A 1 215 ? -18.188 12.383 -3.979 1 98.31 215 ASP A CA 1
ATOM 1634 C C . ASP A 1 215 ? -17.328 11.266 -3.408 1 98.31 215 ASP A C 1
ATOM 1636 O O . ASP A 1 215 ? -17.766 10.117 -3.314 1 98.31 215 ASP A O 1
ATOM 1640 N N . PHE A 1 216 ? -16.125 11.633 -3.131 1 98.81 216 PHE A N 1
ATOM 1641 C CA . PHE A 1 216 ? -15.148 10.711 -2.547 1 98.81 216 PHE A CA 1
ATOM 1642 C C . PHE A 1 216 ? -14.422 11.359 -1.378 1 98.81 216 PHE A C 1
ATOM 1644 O O . PHE A 1 216 ? -13.766 12.398 -1.543 1 98.81 216 PHE A O 1
ATOM 1651 N N . ARG A 1 217 ? -14.555 10.789 -0.223 1 98.81 217 ARG A N 1
ATOM 1652 C CA . ARG A 1 217 ? -13.875 11.242 0.987 1 98.81 217 ARG A CA 1
ATOM 1653 C C . ARG A 1 217 ? -12.898 10.195 1.493 1 98.81 217 ARG A C 1
ATOM 1655 O O . ARG A 1 217 ? -13.305 9.109 1.91 1 98.81 217 ARG A O 1
ATOM 1662 N N . VAL A 1 218 ? -11.641 10.508 1.468 1 98.88 218 VAL A N 1
ATOM 1663 C CA . VAL A 1 218 ? -10.602 9.57 1.868 1 98.88 218 VAL A CA 1
ATOM 1664 C C . VAL A 1 218 ? -10.18 9.844 3.309 1 98.88 218 VAL A C 1
ATOM 1666 O O . VAL A 1 218 ? -9.938 11 3.68 1 98.88 218 VAL A O 1
ATOM 1669 N N . ILE A 1 219 ? -10.109 8.836 4.09 1 98.88 219 ILE A N 1
ATOM 1670 C CA . ILE A 1 219 ? -9.562 8.938 5.438 1 98.88 219 ILE A CA 1
ATOM 1671 C C . ILE A 1 219 ? -8.469 7.891 5.633 1 98.88 219 ILE A C 1
ATOM 1673 O O . ILE A 1 219 ? -8.398 6.914 4.879 1 98.88 219 ILE A O 1
ATOM 1677 N N . THR A 1 220 ? -7.617 8.086 6.578 1 98.56 220 THR A N 1
ATOM 1678 C CA . THR A 1 220 ? -6.574 7.105 6.863 1 98.56 220 THR A CA 1
ATOM 1679 C C . THR A 1 220 ? -6.664 6.625 8.305 1 98.56 220 THR A C 1
ATOM 1681 O O . THR A 1 220 ? -7.152 7.348 9.18 1 98.56 220 THR A O 1
ATOM 1684 N N . PHE A 1 221 ? -6.254 5.449 8.547 1 98.75 221 PHE A N 1
ATOM 1685 C CA . PHE A 1 221 ? -6.152 4.875 9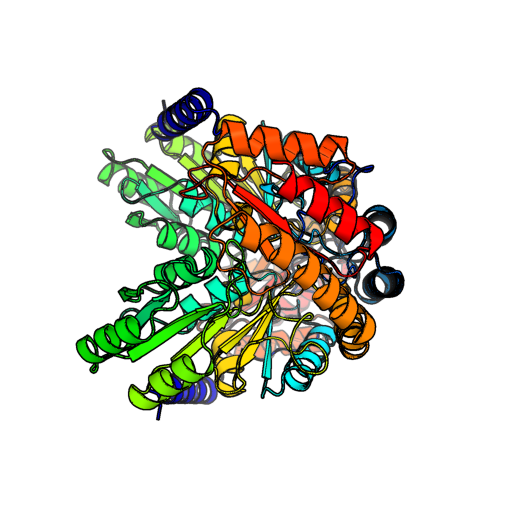.883 1 98.75 221 PHE A CA 1
ATOM 1686 C C . PHE A 1 221 ? -4.727 4.98 10.406 1 98.75 221 PHE A C 1
ATOM 1688 O O . PHE A 1 221 ? -4.465 4.652 11.57 1 98.75 221 PHE A O 1
ATOM 1695 N N . GLY A 1 222 ? -3.832 5.523 9.602 1 98.31 222 GLY A N 1
ATOM 1696 C CA . GLY A 1 222 ? -2.418 5.508 9.945 1 98.31 222 GLY A CA 1
ATOM 1697 C C . GLY A 1 222 ? -1.967 6.758 10.672 1 98.31 222 GLY A C 1
ATOM 1698 O O . GLY A 1 222 ? -0.776 6.93 10.938 1 98.31 222 GLY A O 1
ATOM 1699 N N . LYS A 1 223 ? -2.896 7.699 11 1 98.38 223 LYS A N 1
ATOM 1700 C CA . LYS A 1 223 ? -2.588 8.961 11.664 1 98.38 223 LYS A CA 1
ATOM 1701 C C . LYS A 1 223 ? -3.367 9.109 12.969 1 98.38 223 LYS A C 1
ATOM 1703 O O . LYS A 1 223 ? -3.166 8.336 13.906 1 98.38 223 LYS A O 1
ATOM 1708 N N . ALA A 1 224 ? -4.418 9.836 13.062 1 98.69 224 ALA A N 1
ATOM 1709 C CA . ALA A 1 224 ? -5.16 10.07 14.297 1 98.69 224 ALA A CA 1
ATOM 1710 C C . ALA A 1 224 ? -5.715 8.766 14.867 1 98.69 224 ALA A C 1
ATOM 1712 O O . ALA A 1 224 ? -5.891 8.633 16.078 1 98.69 224 ALA A O 1
ATOM 1713 N N . LEU A 1 225 ? -5.91 7.754 13.992 1 98.69 225 LEU A N 1
ATOM 1714 C CA . LEU A 1 225 ? -6.531 6.512 14.445 1 98.69 225 LEU A CA 1
ATOM 1715 C C . LEU A 1 225 ? -5.473 5.516 14.906 1 98.69 225 LEU A C 1
ATOM 1717 O O . LEU A 1 225 ? -5.805 4.43 15.383 1 98.69 225 LEU A O 1
ATOM 1721 N N . GLY A 1 226 ? -4.195 5.762 14.711 1 98.44 226 GLY A N 1
ATOM 1722 C CA . GLY A 1 226 ? -3.094 5.082 15.367 1 98.44 226 GLY A CA 1
ATOM 1723 C C . GLY A 1 226 ? -2.801 3.715 14.781 1 98.44 226 GLY A C 1
ATOM 1724 O O . GLY A 1 226 ? -2.119 2.896 15.398 1 98.44 226 GLY A O 1
ATOM 1725 N N . LEU A 1 227 ? -3.273 3.434 13.633 1 98.69 227 LEU A N 1
ATOM 1726 C CA . LEU A 1 227 ? -3.146 2.107 13.031 1 98.69 227 LEU A CA 1
ATOM 1727 C C . LEU A 1 227 ? -2.555 2.199 11.633 1 98.69 227 LEU A C 1
ATOM 1729 O O . LEU A 1 227 ? -1.605 2.951 11.398 1 98.69 227 LEU A O 1
ATOM 1733 N N . GLU A 1 228 ? -2.916 1.334 10.781 1 98.19 228 GLU A N 1
ATOM 1734 C CA . GLU A 1 228 ? -2.582 1.281 9.359 1 98.19 228 GLU A CA 1
ATOM 1735 C C . GLU A 1 228 ? -3.832 1.091 8.508 1 98.19 228 GLU A C 1
ATOM 1737 O O . GLU A 1 228 ? -4.816 0.507 8.961 1 98.19 228 GLU A O 1
ATOM 1742 N N . GLY A 1 229 ? -3.795 1.667 7.312 1 98.5 229 GLY A N 1
ATOM 1743 C CA . GLY A 1 229 ? -4.934 1.51 6.418 1 98.5 229 GLY A CA 1
ATOM 1744 C C . GLY A 1 229 ? -5.578 2.828 6.039 1 98.5 229 GLY A C 1
ATOM 1745 O O . GLY A 1 229 ? -5.172 3.887 6.523 1 98.5 229 GLY A O 1
ATOM 1746 N N . ALA A 1 230 ? -6.523 2.715 5.152 1 98.88 230 ALA A N 1
ATOM 1747 C CA . ALA A 1 230 ? -7.316 3.855 4.699 1 98.88 230 ALA A CA 1
ATOM 1748 C C . ALA A 1 230 ? -8.68 3.404 4.188 1 98.88 230 ALA A C 1
ATOM 1750 O O . ALA A 1 230 ? -8.906 2.213 3.957 1 98.88 230 ALA A O 1
ATOM 1751 N N . ALA A 1 231 ? -9.57 4.305 4.094 1 98.88 231 ALA A N 1
ATOM 1752 C CA . ALA A 1 231 ? -10.898 4.023 3.537 1 98.88 231 ALA A CA 1
ATOM 1753 C C . ALA A 1 231 ? -11.383 5.18 2.672 1 98.88 231 ALA A C 1
ATOM 1755 O O . ALA A 1 231 ? -11 6.332 2.891 1 98.88 231 ALA A O 1
ATOM 1756 N N . ILE A 1 232 ? -12.156 4.848 1.71 1 98.88 232 ILE A N 1
ATOM 1757 C CA . ILE A 1 232 ? -12.836 5.84 0.888 1 98.88 232 ILE A CA 1
ATOM 1758 C C . ILE A 1 232 ? -14.344 5.734 1.103 1 98.88 232 ILE A C 1
ATOM 1760 O O . ILE A 1 232 ? -14.938 4.676 0.886 1 98.88 232 ILE A O 1
ATOM 1764 N N . VAL A 1 233 ? -14.914 6.785 1.566 1 98.88 233 VAL A N 1
ATOM 1765 C CA . VAL A 1 233 ? -16.359 6.875 1.702 1 98.88 233 VAL A CA 1
ATOM 1766 C C . VAL A 1 233 ? -16.969 7.473 0.432 1 98.88 233 VAL A C 1
ATOM 1768 O O . VAL A 1 233 ? -16.531 8.531 -0.03 1 98.88 233 VAL A O 1
ATOM 1771 N N . CYS A 1 234 ? -17.938 6.832 -0.16 1 98.56 234 CYS A N 1
ATOM 1772 C CA . CYS A 1 234 ? -18.562 7.215 -1.42 1 98.56 234 CYS A CA 1
ATOM 1773 C C . CYS A 1 234 ? -19.938 6.566 -1.568 1 98.56 234 CYS A C 1
ATOM 1775 O O . CYS A 1 234 ? -20.469 6.016 -0.607 1 98.56 234 CYS A O 1
ATOM 1777 N N . SER A 1 235 ? -20.578 6.746 -2.74 1 97.88 235 SER A N 1
ATOM 1778 C CA . SER A 1 235 ? -21.859 6.098 -2.996 1 97.88 235 SER A CA 1
ATOM 1779 C C . SER A 1 235 ? -21.703 4.59 -3.139 1 97.88 235 SER A C 1
ATOM 1781 O O . SER A 1 235 ? -20.594 4.102 -3.381 1 97.88 235 SER A O 1
ATOM 1783 N N . ASP A 1 236 ? -22.766 3.893 -2.951 1 97.19 236 ASP A N 1
ATOM 1784 C CA . ASP A 1 236 ? -22.766 2.443 -3.121 1 97.19 236 ASP A CA 1
ATOM 1785 C C . ASP A 1 236 ? -22.297 2.055 -4.523 1 97.19 236 ASP A C 1
ATOM 1787 O O . ASP A 1 236 ? -21.531 1.103 -4.695 1 97.19 236 ASP A O 1
ATOM 1791 N N . ALA A 1 237 ? -22.828 2.762 -5.488 1 97.06 237 ALA A N 1
ATOM 1792 C CA . ALA A 1 237 ? -22.453 2.496 -6.875 1 97.06 237 ALA A CA 1
ATOM 1793 C C . ALA A 1 237 ? -20.969 2.742 -7.105 1 97.06 237 ALA A C 1
ATOM 1795 O O . ALA A 1 237 ? -20.297 1.96 -7.781 1 97.06 237 ALA A O 1
ATOM 1796 N N . SER A 1 238 ? -20.438 3.846 -6.539 1 97.88 238 SER A N 1
ATOM 1797 C CA . SER A 1 238 ? -19.016 4.164 -6.672 1 97.88 238 SER A CA 1
ATOM 1798 C C . SER A 1 238 ? -18.156 3.119 -5.977 1 97.88 238 SER A C 1
ATOM 1800 O O . SER A 1 238 ? -17.078 2.752 -6.48 1 97.88 238 SER A O 1
ATOM 1802 N N . ARG A 1 239 ? -18.594 2.697 -4.777 1 98.12 239 ARG A N 1
ATOM 1803 C CA . ARG A 1 239 ? -17.875 1.642 -4.07 1 98.12 239 ARG A CA 1
ATOM 1804 C C . ARG A 1 239 ? -17.781 0.384 -4.926 1 98.12 239 ARG A C 1
ATOM 1806 O O . ARG A 1 239 ? -16.703 -0.217 -5.027 1 98.12 239 ARG A O 1
ATOM 1813 N N . SER A 1 240 ? -18.875 -0.021 -5.531 1 96.94 240 SER A N 1
ATOM 1814 C CA . SER A 1 240 ? -18.891 -1.192 -6.398 1 96.94 240 SER A CA 1
ATOM 1815 C C . SER A 1 240 ? -17.969 -1.004 -7.598 1 96.94 240 SER A C 1
ATOM 1817 O O . SER A 1 240 ? -17.266 -1.934 -8 1 96.94 240 SER A O 1
ATOM 1819 N N . TYR A 1 241 ? -18.016 0.171 -8.125 1 97.25 241 TYR A N 1
ATOM 1820 C CA . TYR A 1 241 ? -17.156 0.488 -9.25 1 97.25 241 TYR A CA 1
ATOM 1821 C C . TYR A 1 241 ? -15.68 0.359 -8.859 1 97.25 241 TYR A C 1
ATOM 1823 O O . TYR A 1 241 ? -14.883 -0.223 -9.602 1 97.25 241 TYR A O 1
ATOM 1831 N N . LEU A 1 242 ? -15.305 0.895 -7.68 1 97.94 242 LEU A N 1
ATOM 1832 C CA . LEU A 1 242 ? -13.922 0.832 -7.203 1 97.94 242 LEU A CA 1
ATOM 1833 C C . LEU A 1 242 ? -13.508 -0.609 -6.93 1 97.94 242 LEU A C 1
ATOM 1835 O O . LEU A 1 242 ? -12.367 -0.992 -7.188 1 97.94 242 LEU A O 1
ATOM 1839 N N . LEU A 1 243 ? -14.406 -1.371 -6.453 1 94.88 243 LEU A N 1
ATOM 1840 C CA . LEU A 1 243 ? -14.164 -2.779 -6.16 1 94.88 243 LEU A CA 1
ATOM 1841 C C . LEU A 1 243 ? -13.711 -3.527 -7.41 1 94.88 243 LEU A C 1
ATOM 1843 O O . LEU A 1 243 ? -12.922 -4.473 -7.32 1 94.88 243 LEU A O 1
ATOM 1847 N N . HIS A 1 244 ? -14.164 -3.059 -8.555 1 94.69 244 HIS A N 1
ATOM 1848 C CA . HIS A 1 244 ? -13.883 -3.703 -9.828 1 94.69 244 HIS A CA 1
ATOM 1849 C C . HIS A 1 244 ? -12.617 -3.135 -10.461 1 94.69 244 HIS A C 1
ATOM 1851 O O . HIS A 1 244 ? -11.93 -3.828 -11.219 1 94.69 244 HIS A O 1
ATOM 1857 N N . ASN A 1 245 ? -12.328 -1.873 -10.07 1 96.44 245 ASN A N 1
ATOM 1858 C CA . ASN A 1 245 ? -11.43 -1.196 -10.992 1 96.44 245 ASN A CA 1
ATOM 1859 C C . ASN A 1 245 ? -10.219 -0.609 -10.273 1 96.44 245 ASN A C 1
ATOM 1861 O O . ASN A 1 245 ? -9.219 -0.267 -10.906 1 96.44 245 ASN A O 1
ATOM 1865 N N . ALA A 1 246 ? -10.32 -0.399 -8.992 1 98.12 246 ALA A N 1
ATOM 1866 C CA . ALA A 1 246 ? -9.164 0.108 -8.258 1 98.12 246 ALA A CA 1
ATOM 1867 C C . ALA A 1 246 ? -8.078 -0.959 -8.141 1 98.12 246 ALA A C 1
ATOM 1869 O O . ALA A 1 246 ? -8.125 -1.804 -7.242 1 98.12 246 ALA A O 1
ATOM 1870 N N . ARG A 1 247 ? -7.07 -0.864 -8.883 1 98 247 ARG A N 1
ATOM 1871 C CA . ARG A 1 247 ? -6.109 -1.945 -9.086 1 98 247 ARG A CA 1
ATOM 1872 C C . ARG A 1 247 ? -5.277 -2.182 -7.828 1 98 247 ARG A C 1
ATOM 1874 O O . ARG A 1 247 ? -4.832 -3.303 -7.578 1 98 247 ARG A O 1
ATOM 1881 N N . THR A 1 248 ? -5.043 -1.108 -6.988 1 98.5 248 THR A N 1
ATOM 1882 C CA . THR A 1 248 ? -4.328 -1.277 -5.727 1 98.5 248 THR A CA 1
ATOM 1883 C C . THR A 1 248 ? -5.137 -2.137 -4.758 1 98.5 248 THR A C 1
ATOM 1885 O O . THR A 1 248 ? -4.602 -2.621 -3.758 1 98.5 248 THR A O 1
ATOM 1888 N N . PHE A 1 249 ? -6.449 -2.275 -5.012 1 97.75 249 PHE A N 1
ATOM 1889 C CA . PHE A 1 249 ? -7.359 -3.141 -4.27 1 97.75 249 PHE A CA 1
ATOM 1890 C C . PHE A 1 249 ? -7.473 -4.504 -4.938 1 97.75 249 PHE A C 1
ATOM 1892 O O . PHE A 1 249 ? -7.332 -5.539 -4.281 1 97.75 249 PHE A O 1
ATOM 1899 N N . VAL A 1 250 ? -7.637 -4.547 -6.207 1 96.25 250 VAL A N 1
ATOM 1900 C CA . VAL A 1 250 ? -7.938 -5.742 -6.988 1 96.25 250 VAL A CA 1
ATOM 1901 C C . VAL A 1 250 ? -6.711 -6.652 -7.035 1 96.25 250 VAL A C 1
ATOM 1903 O O . VAL A 1 250 ? -6.828 -7.871 -6.891 1 96.25 250 VAL A O 1
ATOM 1906 N N . PHE A 1 251 ? -5.508 -6.059 -7.188 1 96.12 251 PHE A N 1
ATOM 1907 C CA . PHE A 1 251 ? -4.328 -6.852 -7.512 1 96.12 251 PHE A CA 1
ATOM 1908 C C . PHE A 1 251 ? -3.322 -6.816 -6.367 1 96.12 251 PHE A C 1
ATOM 1910 O O . PHE A 1 251 ? -2.111 -6.84 -6.602 1 96.12 251 PHE A O 1
ATOM 1917 N N . SER A 1 252 ? -3.793 -6.672 -5.199 1 97 252 SER A N 1
ATOM 1918 C CA . SER A 1 252 ? -2.939 -6.703 -4.016 1 97 252 SER A CA 1
ATOM 1919 C C . SER A 1 252 ? -3.504 -7.641 -2.953 1 97 252 SER A C 1
ATOM 1921 O O . SER A 1 252 ? -4.723 -7.738 -2.787 1 97 252 SER A O 1
ATOM 1923 N N . THR A 1 253 ? -2.582 -8.312 -2.281 1 97.56 253 THR A N 1
ATOM 1924 C CA . THR A 1 253 ? -3.014 -9.062 -1.104 1 97.56 253 THR A CA 1
ATOM 1925 C C . THR A 1 253 ? -3.756 -8.148 -0.129 1 97.56 253 THR A C 1
ATOM 1927 O O . THR A 1 253 ? -3.352 -7.008 0.096 1 97.56 253 THR A O 1
ATOM 1930 N N . ALA A 1 254 ? -4.867 -8.656 0.423 1 97.81 254 ALA A N 1
ATOM 1931 C CA . ALA A 1 254 ? -5.688 -7.883 1.348 1 97.81 254 ALA A CA 1
ATOM 1932 C C . ALA A 1 254 ? -4.906 -7.52 2.607 1 97.81 254 ALA A C 1
ATOM 1934 O O . ALA A 1 254 ? -3.971 -8.227 2.988 1 97.81 254 ALA A O 1
ATOM 1935 N N . PRO A 1 255 ? -5.277 -6.402 3.279 1 97.88 255 PRO A N 1
ATOM 1936 C CA . PRO A 1 255 ? -4.668 -6.047 4.562 1 97.88 255 PRO A CA 1
ATOM 1937 C C . PRO A 1 255 ? -4.871 -7.121 5.629 1 97.88 255 PRO A C 1
ATOM 1939 O O . PRO A 1 255 ? -5.812 -7.918 5.539 1 97.88 255 PRO A O 1
ATOM 1942 N N . MET A 1 256 ? -3.971 -7.125 6.594 1 98.19 256 MET A N 1
ATOM 1943 C CA . MET A 1 256 ? -4.086 -8.039 7.723 1 98.19 256 MET A CA 1
ATOM 1944 C C . MET A 1 256 ? -5.383 -7.801 8.492 1 98.19 256 MET A C 1
ATOM 1946 O O . MET A 1 256 ? -5.625 -6.699 8.977 1 98.19 256 MET A O 1
ATOM 1950 N N . PRO A 1 257 ? -6.238 -8.836 8.656 1 98.12 257 PRO A N 1
ATOM 1951 C CA . PRO A 1 257 ? -7.551 -8.648 9.289 1 98.12 257 PRO A CA 1
ATOM 1952 C C . PRO A 1 257 ? -7.449 -8.141 10.727 1 98.12 257 PRO A C 1
ATOM 1954 O O . PRO A 1 257 ? -8.336 -7.422 11.195 1 98.12 257 PRO A O 1
ATOM 1957 N N . ALA A 1 258 ? -6.371 -8.469 11.422 1 98.62 258 ALA A N 1
ATOM 1958 C CA . ALA A 1 258 ? -6.176 -8 12.789 1 98.62 258 ALA A CA 1
ATOM 1959 C C . ALA A 1 258 ? -6.195 -6.477 12.859 1 98.62 258 ALA A C 1
ATOM 1961 O O . ALA A 1 258 ? -6.664 -5.898 13.844 1 98.62 258 ALA A O 1
ATOM 1962 N N . ILE A 1 259 ? -5.699 -5.809 11.852 1 98.75 259 ILE A N 1
ATOM 1963 C CA . ILE A 1 259 ? -5.699 -4.348 11.789 1 98.75 259 ILE A CA 1
ATOM 1964 C C . ILE A 1 259 ? -7.133 -3.83 11.758 1 98.75 259 ILE A C 1
ATOM 1966 O O . ILE A 1 259 ? -7.461 -2.848 12.43 1 98.75 259 ILE A O 1
ATOM 1970 N N . LEU A 1 260 ? -7.992 -4.508 11.008 1 98.62 260 LEU A N 1
ATOM 1971 C CA . LEU A 1 260 ? -9.391 -4.102 10.914 1 98.62 260 LEU A CA 1
ATOM 1972 C C . LEU A 1 260 ? -10.109 -4.348 12.234 1 98.62 260 LEU A C 1
ATOM 1974 O O . LEU A 1 260 ? -10.992 -3.572 12.625 1 98.62 260 LEU A O 1
ATOM 1978 N N . HIS A 1 261 ? -9.766 -5.438 12.852 1 98.75 261 HIS A N 1
ATOM 1979 C CA . HIS A 1 261 ? -10.344 -5.66 14.172 1 98.75 261 HIS A CA 1
ATOM 1980 C C . HIS A 1 261 ? -10.055 -4.488 15.109 1 98.75 261 HIS A C 1
ATOM 1982 O O . HIS A 1 261 ? -10.945 -4.035 15.828 1 98.75 261 HIS A O 1
ATOM 1988 N N . ALA A 1 262 ? -8.867 -4.02 15.086 1 98.88 262 ALA A N 1
ATOM 1989 C CA . ALA A 1 262 ? -8.477 -2.865 15.891 1 98.88 262 ALA A CA 1
ATOM 1990 C C . ALA A 1 262 ? -9.102 -1.582 15.352 1 98.88 262 ALA A C 1
ATOM 1992 O O . ALA A 1 262 ? -9.43 -0.672 16.109 1 98.88 262 ALA A O 1
ATOM 1993 N N . ALA A 1 263 ? -9.25 -1.492 14.039 1 98.88 263 ALA A N 1
ATOM 1994 C CA . ALA A 1 263 ? -9.867 -0.321 13.422 1 98.88 263 ALA A CA 1
ATOM 1995 C C . ALA A 1 263 ? -11.297 -0.122 13.922 1 98.88 263 ALA A C 1
ATOM 1997 O O . ALA A 1 263 ? -11.727 1.011 14.141 1 98.88 263 ALA A O 1
ATOM 1998 N N . ALA A 1 264 ? -12.016 -1.225 14.07 1 98.88 264 ALA A N 1
ATOM 1999 C CA . ALA A 1 264 ? -13.367 -1.151 14.609 1 98.88 264 ALA A CA 1
ATOM 2000 C C . ALA A 1 264 ? -13.367 -0.5 15.992 1 98.88 264 ALA A C 1
ATOM 2002 O O . ALA A 1 264 ? -14.227 0.329 16.297 1 98.88 264 ALA A O 1
ATOM 2003 N N . VAL A 1 265 ? -12.422 -0.849 16.781 1 98.81 265 VAL A N 1
ATOM 2004 C CA . VAL A 1 265 ? -12.289 -0.314 18.141 1 98.81 265 VAL A CA 1
ATOM 2005 C C . VAL A 1 265 ? -11.844 1.146 18.078 1 98.81 265 VAL A C 1
ATOM 2007 O O . VAL A 1 265 ? -12.344 1.986 18.828 1 98.81 265 VAL A O 1
ATOM 2010 N N . ALA A 1 266 ? -10.93 1.45 17.172 1 98.88 266 ALA A N 1
ATOM 2011 C CA . ALA A 1 266 ? -10.43 2.816 17.031 1 98.88 266 ALA A CA 1
ATOM 2012 C C . ALA A 1 266 ? -11.562 3.777 16.672 1 98.88 266 ALA A C 1
ATOM 2014 O O . ALA A 1 266 ? -11.617 4.891 17.203 1 98.88 266 ALA A O 1
ATOM 2015 N N . ILE A 1 267 ? -12.43 3.367 15.773 1 98.88 267 ILE A N 1
ATOM 2016 C CA . ILE A 1 267 ? -13.562 4.195 15.375 1 98.88 267 ILE A CA 1
ATOM 2017 C C . ILE A 1 267 ? -14.438 4.496 16.578 1 98.88 267 ILE A C 1
ATOM 2019 O O . ILE A 1 267 ? -14.828 5.645 16.812 1 98.88 267 ILE A O 1
ATOM 2023 N N . GLU A 1 268 ? -14.711 3.514 17.359 1 98.62 268 GLU A N 1
ATOM 2024 C CA . GLU A 1 268 ? -15.547 3.695 18.547 1 98.62 268 GLU A CA 1
ATOM 2025 C C . GLU A 1 268 ? -14.867 4.609 19.562 1 98.62 268 GLU A C 1
ATOM 2027 O O . GLU A 1 268 ? -15.516 5.465 20.172 1 98.62 268 GLU A O 1
ATOM 2032 N N . LEU A 1 269 ? -13.578 4.434 19.766 1 98.69 269 LEU A N 1
ATOM 2033 C CA . LEU A 1 269 ? -12.828 5.266 20.703 1 98.69 269 LEU A CA 1
ATOM 2034 C C . LEU A 1 269 ? -12.852 6.727 20.266 1 98.69 269 LEU A C 1
ATOM 2036 O O . LEU A 1 269 ? -13.133 7.613 21.078 1 98.69 269 LEU A O 1
ATOM 2040 N N . VAL A 1 270 ? -12.625 6.98 19.031 1 98.56 270 VAL A N 1
ATOM 2041 C CA . VAL A 1 270 ? -12.484 8.336 18.5 1 98.56 270 VAL A CA 1
ATOM 2042 C C . VAL A 1 270 ? -13.789 9.102 18.672 1 98.56 270 VAL A C 1
ATOM 2044 O O . VAL A 1 270 ? -13.781 10.297 18.984 1 98.56 270 VAL A O 1
ATOM 2047 N N . LYS A 1 271 ? -14.875 8.422 18.5 1 98.25 271 LYS A N 1
ATOM 2048 C CA . LYS A 1 271 ? -16.188 9.062 18.641 1 98.25 271 LYS A CA 1
ATOM 2049 C C . LYS A 1 271 ? -16.359 9.656 20.047 1 98.25 271 LYS A C 1
ATOM 2051 O O . LYS A 1 271 ? -17 10.703 20.203 1 98.25 271 LYS A O 1
ATOM 2056 N N . GLY A 1 272 ? -15.734 9.039 21.031 1 97.81 272 GLY A N 1
ATOM 2057 C CA . GLY A 1 272 ? -15.914 9.461 22.406 1 97.81 272 GLY A CA 1
ATOM 2058 C C . GLY A 1 272 ? -14.773 10.328 22.906 1 97.81 272 GLY A C 1
ATOM 2059 O O . GLY A 1 272 ? -14.734 10.68 24.094 1 97.81 272 GLY A O 1
ATOM 2060 N N . MET A 1 273 ? -13.914 10.805 22.109 1 98.38 273 MET A N 1
ATOM 2061 C CA . MET A 1 273 ? -12.695 11.484 22.531 1 98.38 273 MET A CA 1
ATOM 2062 C C . MET A 1 273 ? -12.844 13 22.391 1 98.38 273 MET A C 1
ATOM 2064 O O . MET A 1 273 ? -11.93 13.672 21.906 1 98.38 273 MET A O 1
ATOM 2068 N N . GLN A 1 274 ? -13.953 13.492 22.781 1 98 274 GLN A N 1
ATOM 2069 C CA . GLN A 1 274 ? -14.195 14.93 22.734 1 98 274 GLN A CA 1
ATOM 2070 C C . GLN A 1 274 ? -13.203 15.695 23.609 1 98 274 GLN A C 1
ATOM 2072 O O . GLN A 1 274 ? -12.719 16.75 23.219 1 98 274 GLN A O 1
ATOM 2077 N N . GLY A 1 275 ? -12.914 15.148 24.812 1 97.94 275 GLY A N 1
ATOM 2078 C CA . GLY A 1 275 ? -11.945 15.797 25.688 1 97.94 275 GLY A CA 1
ATOM 2079 C C . GLY A 1 275 ? -10.57 15.914 25.062 1 97.94 275 GLY A C 1
ATOM 2080 O O . GLY A 1 275 ? -9.922 16.953 25.172 1 97.94 275 GLY A O 1
ATOM 2081 N N . GLU A 1 276 ? -10.117 14.852 24.469 1 98.19 276 GLU A N 1
ATOM 2082 C CA . GLU A 1 276 ? -8.82 14.852 23.797 1 98.19 276 GLU A CA 1
ATOM 2083 C C . GLU A 1 276 ? -8.797 15.859 22.656 1 98.19 276 GLU A C 1
ATOM 2085 O O . GLU A 1 276 ? -7.805 16.578 22.469 1 98.19 276 GLU A O 1
ATOM 2090 N N . ARG A 1 277 ? -9.859 15.953 21.844 1 98.38 277 ARG A N 1
ATOM 2091 C CA . ARG A 1 277 ? -9.945 16.906 20.75 1 98.38 277 ARG A CA 1
ATOM 2092 C C . ARG A 1 277 ? -9.906 18.344 21.266 1 98.38 277 ARG A C 1
ATOM 2094 O O . ARG A 1 277 ? -9.242 19.203 20.672 1 98.38 277 ARG A O 1
ATOM 2101 N N . GLU A 1 278 ? -10.57 18.594 22.344 1 97.81 278 GLU A N 1
ATOM 2102 C CA . GLU A 1 278 ? -10.578 19.922 22.922 1 97.81 278 GLU A CA 1
ATOM 2103 C C . GLU A 1 278 ? -9.188 20.312 23.438 1 97.81 278 GLU A C 1
ATOM 2105 O O . GLU A 1 278 ? -8.742 21.438 23.25 1 97.81 278 GLU A O 1
ATOM 2110 N N . ARG A 1 279 ? -8.562 19.391 24.094 1 97.69 279 ARG A N 1
ATOM 2111 C CA . ARG A 1 279 ? -7.203 19.641 24.578 1 97.69 279 ARG A CA 1
ATOM 2112 C C . ARG A 1 279 ? -6.266 19.938 23.406 1 97.69 279 ARG A C 1
ATOM 2114 O O . ARG A 1 279 ? -5.445 20.859 23.484 1 97.69 279 ARG A O 1
ATOM 2121 N N . LEU A 1 280 ? -6.355 19.156 22.359 1 98.38 280 LEU A N 1
ATOM 2122 C CA . LEU A 1 280 ? -5.531 19.375 21.188 1 98.38 280 LEU A CA 1
ATOM 2123 C C . LEU A 1 280 ? -5.785 20.766 20.594 1 98.38 280 LEU A C 1
ATOM 2125 O O . LEU A 1 280 ? -4.844 21.453 20.188 1 98.38 280 LEU A O 1
ATOM 2129 N N . GLN A 1 281 ? -7.023 21.156 20.531 1 97.19 281 GLN A N 1
ATOM 2130 C CA . GLN A 1 281 ? -7.359 22.484 20.016 1 97.19 281 GLN A CA 1
ATOM 2131 C C . GLN A 1 281 ? -6.766 23.578 20.891 1 97.19 281 GLN A C 1
ATOM 2133 O O . GLN A 1 281 ? -6.258 24.578 20.391 1 97.19 281 GLN A O 1
ATOM 2138 N N . GLN A 1 282 ? -6.824 23.375 22.156 1 97 282 GLN A N 1
ATOM 2139 C CA . GLN A 1 282 ? -6.289 24.375 23.078 1 97 282 GLN A CA 1
ATOM 2140 C C . GLN A 1 282 ? -4.773 24.484 22.953 1 97 282 GLN A C 1
ATOM 2142 O O . GLN A 1 282 ? -4.238 25.594 22.891 1 97 282 GLN A O 1
ATOM 2147 N N . VAL A 1 283 ? -4.168 23.344 22.938 1 97.12 283 VAL A N 1
ATOM 2148 C CA . VAL A 1 283 ? -2.719 23.312 22.781 1 97.12 283 VAL A CA 1
ATOM 2149 C C . VAL A 1 283 ? -2.332 23.953 21.453 1 97.12 283 VAL A C 1
ATOM 2151 O O . VAL A 1 283 ? -1.405 24.766 21.391 1 97.12 283 VAL A O 1
ATOM 2154 N N . SER A 1 284 ? -3.031 23.641 20.438 1 96.69 284 SER A N 1
ATOM 2155 C CA . SER A 1 284 ? -2.756 24.172 19.109 1 96.69 284 SER A CA 1
ATOM 2156 C C . SER A 1 284 ? -2.924 25.688 19.062 1 96.69 284 SER A C 1
ATOM 2158 O O . SER A 1 284 ? -2.109 26.391 18.469 1 96.69 284 SER A O 1
ATOM 2160 N N . ALA A 1 285 ? -3.975 26.141 19.656 1 94.69 285 ALA A N 1
ATOM 2161 C CA . ALA A 1 285 ? -4.23 27.578 19.703 1 94.69 285 ALA A CA 1
ATOM 2162 C C . ALA A 1 285 ? -3.117 28.312 20.438 1 94.69 285 ALA A C 1
ATOM 2164 O O . ALA A 1 285 ? -2.674 29.375 20 1 94.69 285 ALA A O 1
ATOM 2165 N N . THR A 1 286 ? -2.709 27.766 21.547 1 94.06 286 THR A N 1
ATOM 2166 C CA . THR A 1 286 ? -1.633 28.375 22.328 1 94.06 286 THR A CA 1
ATOM 2167 C C . THR A 1 286 ? -0.365 28.5 21.484 1 94.06 286 THR A C 1
ATOM 2169 O O . THR A 1 286 ? 0.269 29.562 21.484 1 94.06 286 THR A O 1
ATOM 2172 N N . ILE A 1 287 ? -0.024 27.469 20.797 1 94.06 287 ILE A N 1
ATOM 2173 C CA . ILE A 1 287 ? 1.214 27.453 20.016 1 94.06 287 ILE A CA 1
ATOM 2174 C C . ILE A 1 287 ? 1.08 28.344 18.797 1 94.06 287 ILE A C 1
ATOM 2176 O O . ILE A 1 287 ? 2.006 29.094 18.453 1 94.06 287 ILE A O 1
ATOM 2180 N N . ARG A 1 288 ? -0.041 28.297 18.125 1 93.56 288 ARG A N 1
ATOM 2181 C CA . ARG A 1 288 ? -0.26 29.156 16.953 1 93.56 288 ARG A CA 1
ATOM 2182 C C . ARG A 1 288 ? -0.2 30.625 17.344 1 93.56 288 ARG A C 1
ATOM 2184 O O . ARG A 1 288 ? 0.318 31.453 16.594 1 93.56 288 ARG A O 1
ATOM 2191 N N . ASN A 1 289 ? -0.752 30.953 18.422 1 90.25 289 ASN A N 1
ATOM 2192 C CA . ASN A 1 289 ? -0.716 32.344 18.891 1 90.25 289 ASN A CA 1
ATOM 2193 C C . ASN A 1 289 ? 0.713 32.781 19.172 1 90.25 289 ASN A C 1
ATOM 2195 O O . ASN A 1 289 ? 1.045 33.969 18.953 1 90.25 289 ASN A O 1
ATOM 2199 N N . ALA A 1 290 ? 1.512 31.906 19.625 1 87.19 290 ALA A N 1
ATOM 2200 C CA . ALA A 1 290 ? 2.912 32.25 19.875 1 87.19 290 ALA A CA 1
ATOM 2201 C C . ALA A 1 290 ? 3.656 32.5 18.562 1 87.19 290 ALA A C 1
ATOM 2203 O O . ALA A 1 290 ? 4.566 33.312 18.516 1 87.19 290 ALA A O 1
ATOM 2204 N N . VAL A 1 291 ? 3.352 31.797 17.531 1 83.62 291 VAL A N 1
ATOM 2205 C CA . VAL A 1 291 ? 4.02 31.891 16.234 1 83.62 291 VAL A CA 1
ATOM 2206 C C . VAL A 1 291 ? 3.57 33.156 15.516 1 83.62 291 VAL A C 1
ATOM 2208 O O . VAL A 1 291 ? 4.367 33.781 14.82 1 83.62 291 VAL A O 1
ATOM 2211 N N . LYS A 1 292 ? 2.271 33.375 15.391 1 75.31 292 LYS A N 1
ATOM 2212 C CA . LYS A 1 292 ? 1.737 34.562 14.727 1 75.31 292 LYS A CA 1
ATOM 2213 C C . LYS A 1 292 ? 2.525 35.812 15.117 1 75.31 292 LYS A C 1
ATOM 2215 O O . LYS A 1 292 ? 2.775 36.656 14.273 1 75.31 292 LYS A O 1
ATOM 2220 N N . ASP A 1 293 ? 2.895 35.781 16.141 1 62.34 293 ASP A N 1
ATOM 2221 C CA . ASP A 1 293 ? 3.646 36.938 16.641 1 62.34 293 ASP A CA 1
ATOM 2222 C C . ASP A 1 293 ? 5.074 36.938 16.094 1 62.34 293 ASP A C 1
ATOM 2224 O O . ASP A 1 293 ? 5.695 38 15.992 1 62.34 293 ASP A O 1
ATOM 2228 N N . ALA A 1 294 ? 5.355 35.844 15.695 1 57.16 294 ALA A N 1
ATOM 2229 C CA . ALA A 1 294 ? 6.742 35.719 15.25 1 57.16 294 ALA A CA 1
ATOM 2230 C C . ALA A 1 294 ? 6.82 35.562 13.734 1 57.16 294 ALA A C 1
ATOM 2232 O O . ALA A 1 294 ? 7.73 36.062 13.086 1 57.16 294 ALA A O 1
ATOM 2233 N N . ALA A 1 295 ? 6.062 34.594 13.227 1 57.47 295 ALA A N 1
ATOM 2234 C CA . ALA A 1 295 ? 6.262 34.125 11.867 1 57.47 295 ALA A CA 1
ATOM 2235 C C . ALA A 1 295 ? 4.977 34.219 11.055 1 57.47 295 ALA A C 1
ATOM 2237 O O . ALA A 1 295 ? 3.879 34.25 11.617 1 57.47 295 ALA A O 1
ATOM 2238 N N . ARG A 1 296 ? 4.852 34.875 9.859 1 56.03 296 ARG A N 1
ATOM 2239 C CA . ARG A 1 296 ? 3.76 34.938 8.891 1 56.03 296 ARG A CA 1
ATOM 2240 C C . ARG A 1 296 ? 3.225 33.531 8.578 1 56.03 296 ARG A C 1
ATOM 2242 O O . ARG A 1 296 ? 3.484 33 7.508 1 56.03 296 ARG A O 1
ATOM 2249 N N . MET A 1 297 ? 2.732 32.719 9.641 1 64.12 297 MET A N 1
ATOM 2250 C CA . MET A 1 297 ? 2.357 31.344 9.273 1 64.12 297 MET A CA 1
ATOM 2251 C C . MET A 1 297 ? 0.844 31.219 9.125 1 64.12 297 MET A C 1
ATOM 2253 O O . MET A 1 297 ? 0.091 31.938 9.789 1 64.12 297 MET A O 1
ATOM 2257 N N . LYS A 1 298 ? 0.27 30.547 8.102 1 73.56 298 LYS A N 1
ATOM 2258 C CA . LYS A 1 298 ? -1.13 30.406 7.711 1 73.56 298 LYS A CA 1
ATOM 2259 C C . LYS A 1 298 ? -1.771 29.203 8.391 1 73.56 298 LYS A C 1
ATOM 2261 O O . LYS A 1 298 ? -2.924 28.875 8.109 1 73.56 298 LYS A O 1
ATOM 2266 N N . SER A 1 299 ? -1.145 28.688 9.391 1 88.31 299 SER A N 1
ATOM 2267 C CA . SER A 1 299 ? -1.71 27.484 9.984 1 88.31 299 SER A CA 1
ATOM 2268 C C . SER A 1 299 ? -2.961 27.797 10.797 1 88.31 299 SER A C 1
ATOM 2270 O O . SER A 1 299 ? -2.994 28.781 11.531 1 88.31 299 SER A O 1
ATOM 2272 N N . SER A 1 300 ? -3.961 26.984 10.648 1 91.69 300 SER A N 1
ATOM 2273 C CA . SER A 1 300 ? -5.184 27.094 11.438 1 91.69 300 SER A CA 1
ATOM 2274 C C . SER A 1 300 ? -5.496 25.781 12.148 1 91.69 300 SER A C 1
ATOM 2276 O O . SER A 1 300 ? -6.645 25.516 12.523 1 91.69 300 SER A O 1
ATOM 2278 N N . SER A 1 301 ? -4.488 24.953 12.32 1 96.88 301 SER A N 1
ATOM 2279 C CA . SER A 1 301 ? -4.77 23.609 12.812 1 96.88 301 SER A CA 1
ATOM 2280 C C . SER A 1 301 ? -3.703 23.141 13.797 1 96.88 301 SER A C 1
ATOM 2282 O O . SER A 1 301 ? -2.984 23.969 14.375 1 96.88 301 SER A O 1
ATOM 2284 N N . HIS A 1 302 ? -3.682 21.844 14.133 1 98.06 302 HIS A N 1
ATOM 2285 C CA . HIS A 1 302 ? -2.73 21.219 15.047 1 98.06 302 HIS A CA 1
ATOM 2286 C C . HIS A 1 302 ? -1.389 20.969 14.359 1 98.06 302 HIS A C 1
ATOM 2288 O O . HIS A 1 302 ? -0.469 20.422 14.969 1 98.06 302 HIS A O 1
ATOM 2294 N N . ILE A 1 303 ? -1.299 21.344 13.133 1 96.69 303 ILE A N 1
ATOM 2295 C CA . ILE A 1 303 ? -0.046 21.344 12.391 1 96.69 303 ILE A CA 1
ATOM 2296 C C . ILE A 1 303 ? 0.479 22.766 12.266 1 96.69 303 ILE A C 1
ATOM 2298 O O . ILE A 1 303 ? -0.144 23.609 11.617 1 96.69 303 ILE A O 1
ATOM 2302 N N . VAL A 1 304 ? 1.641 23.031 12.844 1 94.94 304 VAL A N 1
ATOM 2303 C CA . VAL A 1 304 ? 2.143 24.391 12.93 1 94.94 304 VAL A CA 1
ATOM 2304 C C . VAL A 1 304 ? 3.549 24.469 12.336 1 94.94 304 VAL A C 1
ATOM 2306 O O . VAL A 1 304 ? 4.531 24.156 13.016 1 94.94 304 VAL A O 1
ATOM 2309 N N . PRO A 1 305 ? 3.639 24.938 11.125 1 92.75 305 PRO A N 1
ATOM 2310 C CA . PRO A 1 305 ? 4.961 25.109 10.516 1 92.75 305 PRO A CA 1
ATOM 2311 C C . PRO A 1 305 ? 5.699 26.328 11.047 1 92.75 305 PRO A C 1
ATOM 2313 O O . PRO A 1 305 ? 5.121 27.406 11.148 1 92.75 305 PRO A O 1
ATOM 2316 N N . LEU A 1 306 ? 6.898 26.156 11.477 1 92.31 306 LEU A N 1
ATOM 2317 C CA . LEU A 1 306 ? 7.82 27.234 11.82 1 92.31 306 LEU A CA 1
ATOM 2318 C C . LEU A 1 306 ? 8.812 27.484 10.688 1 92.31 306 LEU A C 1
ATOM 2320 O O . LEU A 1 306 ? 9.82 26.781 10.578 1 92.31 306 LEU A O 1
ATOM 2324 N N . ILE A 1 307 ? 8.508 28.5 9.922 1 89.5 307 ILE A N 1
ATOM 2325 C CA . ILE A 1 307 ? 9.344 28.797 8.766 1 89.5 307 ILE A CA 1
ATOM 2326 C C . ILE A 1 307 ? 10.688 29.359 9.234 1 89.5 307 ILE A C 1
ATOM 2328 O O . ILE A 1 307 ? 10.734 30.203 10.141 1 89.5 307 ILE A O 1
ATOM 2332 N N . CYS A 1 308 ? 11.727 28.859 8.633 1 89.31 308 CYS A N 1
ATOM 2333 C CA . CYS A 1 308 ? 13.078 29.281 8.992 1 89.31 308 CYS A CA 1
ATOM 2334 C C . CYS A 1 308 ? 13.766 29.969 7.816 1 89.31 308 CYS A C 1
ATOM 2336 O O . CYS A 1 308 ? 13.453 29.688 6.656 1 89.31 308 CYS A O 1
ATOM 2338 N N . GLU A 1 309 ? 14.664 30.859 8.062 1 86.94 309 GLU A N 1
ATOM 2339 C CA . GLU A 1 309 ? 15.32 31.688 7.055 1 86.94 309 GLU A CA 1
ATOM 2340 C C . GLU A 1 309 ? 16.312 30.859 6.242 1 86.94 309 GLU A C 1
ATOM 2342 O O . GLU A 1 309 ? 16.703 31.266 5.141 1 86.94 309 GLU A O 1
ATOM 2347 N N . SER A 1 310 ? 16.797 29.859 6.824 1 89.06 310 SER A N 1
ATOM 2348 C CA . SER A 1 310 ? 17.781 29 6.168 1 89.06 310 SER A CA 1
ATOM 2349 C C . SER A 1 310 ? 17.703 27.578 6.676 1 89.06 310 SER A C 1
ATOM 2351 O O . SER A 1 310 ? 17.016 27.297 7.66 1 89.06 310 SER A O 1
ATOM 2353 N N . GLU A 1 311 ? 18.297 26.719 5.906 1 89.56 311 GLU A N 1
ATOM 2354 C CA . GLU A 1 311 ? 18.422 25.344 6.344 1 89.56 311 GLU A CA 1
ATOM 2355 C C . GLU A 1 311 ? 19.109 25.25 7.703 1 89.56 311 GLU A C 1
ATOM 2357 O O . GLU A 1 311 ? 18.688 24.469 8.562 1 89.56 311 GLU A O 1
ATOM 2362 N N . ALA A 1 312 ? 20.156 26.016 7.852 1 91.62 312 ALA A N 1
ATOM 2363 C CA . ALA A 1 312 ? 20.906 26.031 9.102 1 91.62 312 ALA A CA 1
ATOM 2364 C C . ALA A 1 312 ? 20.016 26.469 10.266 1 91.62 312 ALA A C 1
ATOM 2366 O O . ALA A 1 312 ? 20.109 25.922 11.367 1 91.62 312 ALA A O 1
ATOM 2367 N N . ALA A 1 313 ? 19.219 27.422 10.023 1 92.25 313 ALA A N 1
ATOM 2368 C CA . ALA A 1 313 ? 18.297 27.922 11.055 1 92.25 313 ALA A CA 1
ATOM 2369 C C . ALA A 1 313 ? 17.297 26.844 11.469 1 92.25 313 ALA A C 1
ATOM 2371 O O . ALA A 1 313 ? 16.938 26.75 12.641 1 92.25 313 ALA A O 1
ATOM 2372 N N . ALA A 1 314 ? 16.812 26.109 10.539 1 92.19 314 ALA A N 1
ATOM 2373 C CA . ALA A 1 314 ? 15.867 25.031 10.82 1 92.19 314 ALA A CA 1
ATOM 2374 C C . ALA A 1 314 ? 16.516 23.953 11.68 1 92.19 314 ALA A C 1
ATOM 2376 O O . ALA A 1 314 ? 15.906 23.438 12.609 1 92.19 314 ALA A O 1
ATOM 2377 N N . LEU A 1 315 ? 17.766 23.641 11.312 1 92.56 315 LEU A N 1
ATOM 2378 C CA . LEU A 1 315 ? 18.5 22.625 12.07 1 92.56 315 LEU A CA 1
ATOM 2379 C C . LEU A 1 315 ? 18.766 23.109 13.492 1 92.56 315 LEU A C 1
ATOM 2381 O O . LEU A 1 315 ? 18.672 22.328 14.445 1 92.56 315 LEU A O 1
ATOM 2385 N N . GLU A 1 316 ? 19.125 24.328 13.578 1 93.75 316 GLU A N 1
ATOM 2386 C CA . GLU A 1 316 ? 19.375 24.906 14.891 1 93.75 316 GLU A CA 1
ATOM 2387 C C . GLU A 1 316 ? 18.109 24.906 15.742 1 93.75 316 GLU A C 1
ATOM 2389 O O . GLU A 1 316 ? 18.156 24.594 16.938 1 93.75 316 GLU A O 1
ATOM 2394 N N . LEU A 1 317 ? 17.031 25.297 15.133 1 93.94 317 LEU A N 1
ATOM 2395 C CA . LEU A 1 317 ? 15.758 25.312 15.844 1 93.94 317 LEU A CA 1
ATOM 2396 C C . LEU A 1 317 ? 15.383 23.906 16.312 1 93.94 317 LEU A C 1
ATOM 2398 O O . LEU A 1 317 ? 14.938 23.734 17.453 1 93.94 317 LEU A O 1
ATOM 2402 N N . ALA A 1 318 ? 15.516 22.953 15.461 1 94.56 318 ALA A N 1
ATOM 2403 C CA . ALA A 1 318 ? 15.258 21.562 15.836 1 94.56 318 ALA A CA 1
ATOM 2404 C C . ALA A 1 318 ? 16.125 21.125 17 1 94.56 318 ALA A C 1
ATOM 2406 O O . ALA A 1 318 ? 15.68 20.406 17.906 1 94.56 318 ALA A O 1
ATOM 2407 N N . GLY A 1 319 ? 17.391 21.516 16.969 1 95.31 319 GLY A N 1
ATOM 2408 C CA . GLY A 1 319 ? 18.297 21.25 18.062 1 95.31 319 GLY A CA 1
ATOM 2409 C C . GLY A 1 319 ? 17.844 21.875 19.375 1 95.31 319 GLY A C 1
ATOM 2410 O O . GLY A 1 319 ? 17.969 21.25 20.438 1 95.31 319 GLY A O 1
ATOM 2411 N N . ARG A 1 320 ? 17.359 23.078 19.312 1 95.81 320 ARG A N 1
ATOM 2412 C CA . ARG A 1 320 ? 16.844 23.766 20.5 1 95.81 320 ARG A CA 1
ATOM 2413 C C . ARG A 1 320 ? 15.656 23.016 21.094 1 95.81 320 ARG A C 1
ATOM 2415 O O . ARG A 1 320 ? 15.539 22.891 22.312 1 95.81 320 ARG A O 1
ATOM 2422 N N . PHE A 1 321 ? 14.812 22.594 20.234 1 97 321 PHE A N 1
ATOM 2423 C CA . PHE A 1 321 ? 13.68 21.812 20.688 1 97 321 PHE A CA 1
ATOM 2424 C C . PHE A 1 321 ? 14.148 20.516 21.359 1 97 321 PHE A C 1
ATOM 2426 O O . PHE A 1 321 ? 13.633 20.141 22.422 1 97 321 PHE A O 1
ATOM 2433 N N . ALA A 1 322 ? 15.117 19.906 20.75 1 96.69 322 ALA A N 1
ATOM 2434 C CA . ALA A 1 322 ? 15.648 18.656 21.297 1 96.69 322 ALA A CA 1
ATOM 2435 C C . ALA A 1 322 ? 16.25 18.891 22.688 1 96.69 322 ALA A C 1
ATOM 2437 O O . ALA A 1 322 ? 16.047 18.078 23.594 1 96.69 322 ALA A O 1
ATOM 2438 N N . ALA A 1 323 ? 16.984 19.922 22.781 1 96.56 323 ALA A N 1
ATOM 2439 C CA . ALA A 1 323 ? 17.594 20.266 24.047 1 96.56 323 ALA A CA 1
ATOM 2440 C C . ALA A 1 323 ? 16.547 20.516 25.125 1 96.56 323 ALA A C 1
ATOM 2442 O O . ALA A 1 323 ? 16.781 20.281 26.312 1 96.56 323 ALA A O 1
ATOM 2443 N N . ALA A 1 324 ? 15.406 20.922 24.688 1 97 324 ALA A N 1
ATOM 2444 C CA . ALA A 1 324 ? 14.32 21.219 25.609 1 97 324 ALA A CA 1
ATOM 2445 C C . ALA A 1 324 ? 13.438 20 25.828 1 97 324 ALA A C 1
ATOM 2447 O O . ALA A 1 324 ? 12.43 20.062 26.547 1 97 324 ALA A O 1
ATOM 2448 N N . GLY A 1 325 ? 13.711 18.859 25.172 1 97.44 325 GLY A N 1
ATOM 2449 C CA . GLY A 1 325 ? 13.008 17.625 25.438 1 97.44 325 GLY A CA 1
ATOM 2450 C C . GLY A 1 325 ? 11.953 17.297 24.391 1 97.44 325 GLY A C 1
ATOM 2451 O O . GLY A 1 325 ? 11.117 16.422 24.594 1 97.44 325 GLY A O 1
ATOM 2452 N N . PHE A 1 326 ? 11.945 18.031 23.297 1 97.88 326 PHE A N 1
ATOM 2453 C CA . PHE A 1 326 ? 10.969 17.828 22.25 1 97.88 326 PHE A CA 1
ATOM 2454 C C . PHE A 1 326 ? 11.641 17.344 20.969 1 97.88 326 PHE A C 1
ATOM 2456 O O . PHE A 1 326 ? 12.711 17.812 20.609 1 97.88 326 PHE A O 1
ATOM 2463 N N . HIS A 1 327 ? 11.047 16.359 20.344 1 96.94 327 HIS A N 1
ATOM 2464 C CA . HIS A 1 327 ? 11.562 15.883 19.062 1 96.94 327 HIS A CA 1
ATOM 2465 C C . HIS A 1 327 ? 10.852 16.562 17.891 1 96.94 327 HIS A C 1
ATOM 2467 O O . HIS A 1 327 ? 9.625 16.438 17.766 1 96.94 327 HIS A O 1
ATOM 2473 N N . THR A 1 328 ? 11.555 17.297 17.125 1 95.31 328 THR A N 1
ATOM 2474 C CA . THR A 1 328 ? 11.109 17.906 15.867 1 95.31 328 THR A CA 1
ATOM 2475 C C . THR A 1 328 ? 12.078 17.562 14.742 1 95.31 328 THR A C 1
ATOM 2477 O O . THR A 1 328 ? 13.156 17.016 14.984 1 95.31 328 THR A O 1
ATOM 2480 N N . ARG A 1 329 ? 11.664 17.797 13.562 1 90.75 329 ARG A N 1
ATOM 2481 C CA . ARG A 1 329 ? 12.539 17.578 12.414 1 90.75 329 ARG A CA 1
ATOM 2482 C C . ARG A 1 329 ? 12.57 18.797 11.508 1 90.75 329 ARG A C 1
ATOM 2484 O O . ARG A 1 329 ? 11.547 19.438 11.281 1 90.75 329 ARG A O 1
ATOM 2491 N N . ALA A 1 330 ? 13.82 19.094 11.133 1 89.5 330 ALA A N 1
ATOM 2492 C CA . ALA A 1 330 ? 13.977 20.125 10.109 1 89.5 330 ALA A CA 1
ATOM 2493 C C . ALA A 1 330 ? 13.633 19.578 8.727 1 89.5 330 ALA A C 1
ATOM 2495 O O . ALA A 1 330 ? 14.211 18.578 8.289 1 89.5 330 ALA A O 1
ATOM 2496 N N . ILE A 1 331 ? 12.664 20.078 8.164 1 85.62 331 ILE A N 1
ATOM 2497 C CA . ILE A 1 331 ? 12.289 19.734 6.797 1 85.62 331 ILE A CA 1
ATOM 2498 C C . ILE A 1 331 ? 12.906 20.75 5.828 1 85.62 331 ILE A C 1
ATOM 2500 O O . ILE A 1 331 ? 12.688 21.953 5.957 1 85.62 331 ILE A O 1
ATOM 2504 N N . ARG A 1 332 ? 13.766 20.328 4.93 1 82.25 332 ARG A N 1
ATOM 2505 C CA . ARG A 1 332 ? 14.594 21.172 4.066 1 82.25 332 ARG A CA 1
ATOM 2506 C C . ARG A 1 332 ? 14.352 20.844 2.596 1 82.25 332 ARG A C 1
ATOM 2508 O O . ARG A 1 332 ? 13.766 19.812 2.27 1 82.25 332 ARG A O 1
ATOM 2515 N N . PRO A 1 333 ? 14.688 21.719 1.755 1 74.69 333 PRO A N 1
ATOM 2516 C CA . PRO A 1 333 ? 14.625 21.359 0.334 1 74.69 333 PRO A CA 1
ATOM 2517 C C . PRO A 1 333 ? 15.359 20.062 0.018 1 74.69 333 PRO A C 1
ATOM 2519 O O . PRO A 1 333 ? 16.328 19.719 0.697 1 74.69 333 PRO A O 1
ATOM 2522 N N . PRO A 1 334 ? 14.781 19.328 -1.045 1 69.19 334 PRO A N 1
ATOM 2523 C CA . PRO A 1 334 ? 13.758 19.734 -2.01 1 69.19 334 PRO A CA 1
ATOM 2524 C C . PRO A 1 334 ? 12.344 19.391 -1.541 1 69.19 334 PRO A C 1
ATOM 2526 O O . PRO A 1 334 ? 11.375 19.625 -2.27 1 69.19 334 PRO A O 1
ATOM 2529 N N . THR A 1 335 ? 12.164 18.891 -0.38 1 67.88 335 THR A N 1
ATOM 2530 C CA . THR A 1 335 ? 10.836 18.531 0.107 1 67.88 335 THR A CA 1
ATOM 2531 C C . THR A 1 335 ? 9.938 19.766 0.185 1 67.88 335 THR A C 1
ATOM 2533 O O . THR A 1 335 ? 8.742 19.688 -0.116 1 67.88 335 THR A O 1
ATOM 2536 N N . VAL A 1 336 ? 10.562 20.812 0.673 1 73.44 336 VAL A N 1
ATOM 2537 C CA . VAL A 1 336 ? 9.867 22.094 0.74 1 73.44 336 VAL A CA 1
ATOM 2538 C C . VAL A 1 336 ? 10.727 23.188 0.123 1 73.44 336 VAL A C 1
ATOM 2540 O O . VAL A 1 336 ? 11.953 23.078 0.094 1 73.44 336 VAL A O 1
ATOM 2543 N N . LYS A 1 337 ? 10.102 24.266 -0.279 1 76 337 LYS A N 1
ATOM 2544 C CA . LYS A 1 337 ? 10.828 25.422 -0.834 1 76 337 LYS A CA 1
ATOM 2545 C C . LYS A 1 337 ? 11.555 26.188 0.26 1 76 337 LYS A C 1
ATOM 2547 O O . LYS A 1 337 ? 12.719 26.562 0.096 1 76 337 LYS A O 1
ATOM 2552 N N . GLU A 1 338 ? 10.828 26.328 1.324 1 82.44 338 GLU A N 1
ATOM 2553 C CA . GLU A 1 338 ? 11.398 27.016 2.48 1 82.44 338 GLU A CA 1
ATOM 2554 C C . GLU A 1 338 ? 11.609 26.047 3.645 1 82.44 338 GLU A C 1
ATOM 2556 O O . GLU A 1 338 ? 10.695 25.312 4.023 1 82.44 338 GLU A O 1
ATOM 2561 N N . SER A 1 339 ? 12.781 26.156 4.176 1 88 339 SER A N 1
ATOM 2562 C CA . SER A 1 339 ? 13.094 25.297 5.312 1 88 339 SER A CA 1
ATOM 2563 C C . SER A 1 339 ? 12.188 25.594 6.496 1 88 339 SER A C 1
ATOM 2565 O O . SER A 1 339 ? 11.781 26.75 6.703 1 88 339 SER A O 1
ATOM 2567 N N . ARG A 1 340 ? 11.852 24.547 7.199 1 90.19 340 ARG A N 1
ATOM 2568 C CA . ARG A 1 340 ? 10.93 24.75 8.32 1 90.19 340 ARG A CA 1
ATOM 2569 C C . ARG A 1 340 ? 11.047 23.609 9.336 1 90.19 340 ARG A C 1
ATOM 2571 O O . ARG A 1 340 ? 11.633 22.562 9.039 1 90.19 340 ARG A O 1
ATOM 2578 N N . VAL A 1 341 ? 10.602 23.891 10.461 1 92.88 341 VAL A N 1
ATOM 2579 C CA . VAL A 1 341 ? 10.266 22.859 11.445 1 92.88 341 VAL A CA 1
ATOM 2580 C C . VAL A 1 341 ? 8.75 22.75 11.586 1 92.88 341 VAL A C 1
ATOM 2582 O O . VAL A 1 341 ? 8.086 23.734 11.93 1 92.88 341 VAL A O 1
ATOM 2585 N N . ARG A 1 342 ? 8.258 21.641 11.203 1 93.19 342 ARG A N 1
ATOM 2586 C CA . ARG A 1 342 ? 6.82 21.422 11.289 1 93.19 342 ARG A CA 1
ATOM 2587 C C . ARG A 1 342 ? 6.445 20.766 12.617 1 93.19 342 ARG A C 1
ATOM 2589 O O . ARG A 1 342 ? 6.883 19.656 12.914 1 93.19 342 ARG A O 1
ATOM 2596 N N . LEU A 1 343 ? 5.699 21.484 13.383 1 95.94 343 LEU A N 1
ATOM 2597 C CA . LEU A 1 343 ? 5.207 20.906 14.633 1 95.94 343 LEU A CA 1
ATOM 2598 C C . LEU A 1 343 ? 3.906 20.141 14.398 1 95.94 343 LEU A C 1
ATOM 2600 O O . LEU A 1 343 ? 2.914 20.719 13.953 1 95.94 343 LEU A O 1
ATOM 2604 N N . SER A 1 344 ? 3.945 18.891 14.609 1 97.31 344 SER A N 1
ATOM 2605 C CA . SER A 1 344 ? 2.75 18.062 14.656 1 97.31 344 SER A CA 1
ATOM 2606 C C . SER A 1 344 ? 2.289 17.828 16.094 1 97.31 344 SER A C 1
ATOM 2608 O O . SER A 1 344 ? 2.842 16.984 16.797 1 97.31 344 SER A O 1
ATOM 2610 N N . LEU A 1 345 ? 1.254 18.516 16.438 1 98.06 345 LEU A N 1
ATOM 2611 C CA . LEU A 1 345 ? 0.808 18.5 17.828 1 98.06 345 LEU A CA 1
ATOM 2612 C C . LEU A 1 345 ? -0.189 17.375 18.078 1 98.06 345 LEU A C 1
ATOM 2614 O O . LEU A 1 345 ? -0.871 16.938 17.156 1 98.06 345 LEU A O 1
ATOM 2618 N N . ASN A 1 346 ? -0.215 16.859 19.281 1 98.25 346 ASN A N 1
ATOM 2619 C CA . ASN A 1 346 ? -1.118 15.766 19.625 1 98.25 346 ASN A CA 1
ATOM 2620 C C . ASN A 1 346 ? -1.806 16.016 20.969 1 98.25 346 ASN A C 1
ATOM 2622 O O . ASN A 1 346 ? -1.407 16.906 21.719 1 98.25 346 ASN A O 1
ATOM 2626 N N . SER A 1 347 ? -2.775 15.234 21.281 1 97.88 347 SER A N 1
ATOM 2627 C CA . SER A 1 347 ? -3.674 15.477 22.406 1 97.88 347 SER A CA 1
ATOM 2628 C C . SER A 1 347 ? -3.012 15.109 23.734 1 97.88 347 SER A C 1
ATOM 2630 O O . SER A 1 347 ? -3.521 15.445 24.812 1 97.88 347 SER A O 1
ATOM 2632 N N . ASN A 1 348 ? -1.865 14.484 23.703 1 97 348 ASN A N 1
ATOM 2633 C CA . ASN A 1 348 ? -1.173 14.102 24.938 1 97 348 ASN A CA 1
ATOM 2634 C C . ASN A 1 348 ? -0.384 15.273 25.516 1 97 348 ASN A C 1
ATOM 2636 O O . ASN A 1 348 ? 0.068 15.203 26.672 1 97 348 ASN A O 1
ATOM 2640 N N . LEU A 1 349 ? -0.206 16.359 24.781 1 97.88 349 LEU A N 1
ATOM 2641 C CA . LEU A 1 349 ? 0.54 17.531 25.25 1 97.88 349 LEU A CA 1
ATOM 2642 C C . LEU A 1 349 ? -0.213 18.25 26.359 1 97.88 349 LEU A C 1
ATOM 2644 O O . LEU A 1 349 ? -1.431 18.422 26.281 1 97.88 349 LEU A O 1
ATOM 2648 N N . THR A 1 350 ? 0.515 18.609 27.375 1 96.5 350 THR A N 1
ATOM 2649 C CA . THR A 1 350 ? -0.059 19.344 28.5 1 96.5 350 THR A CA 1
ATOM 2650 C C . THR A 1 350 ? 0.004 20.844 28.234 1 96.5 350 THR A C 1
ATOM 2652 O O . THR A 1 350 ? 0.718 21.297 27.344 1 96.5 350 THR A O 1
ATOM 2655 N N . ALA A 1 351 ? -0.79 21.531 29.078 1 96.19 351 ALA A N 1
ATOM 2656 C CA . ALA A 1 351 ? -0.76 23 28.984 1 96.19 351 ALA A CA 1
ATOM 2657 C C . ALA A 1 351 ? 0.636 23.531 29.281 1 96.19 351 ALA A C 1
ATOM 2659 O O . ALA A 1 351 ? 1.068 24.516 28.688 1 96.19 351 ALA A O 1
ATOM 2660 N N . GLU A 1 352 ? 1.291 22.875 30.203 1 96.88 352 GLU A N 1
ATOM 2661 C CA . GLU A 1 352 ? 2.648 23.266 30.562 1 96.88 352 GLU A CA 1
ATOM 2662 C C . GLU A 1 352 ? 3.607 23.078 29.391 1 96.88 352 GLU A C 1
ATOM 2664 O O . GLU A 1 352 ? 4.449 23.938 29.125 1 96.88 352 GLU A O 1
ATOM 2669 N N . GLN A 1 353 ? 3.484 21.969 28.766 1 97.38 353 GLN A N 1
ATOM 2670 C CA . GLN A 1 353 ? 4.324 21.688 27.609 1 97.38 353 GLN A CA 1
ATOM 2671 C C . GLN A 1 353 ? 4.027 22.656 26.469 1 97.38 353 GLN A C 1
ATOM 2673 O O . GLN A 1 353 ? 4.941 23.109 25.766 1 97.38 353 GLN A O 1
ATOM 2678 N N . ALA A 1 354 ? 2.764 22.953 26.281 1 96.94 354 ALA A N 1
ATOM 2679 C CA . ALA A 1 354 ? 2.381 23.938 25.266 1 96.94 354 ALA A CA 1
ATOM 2680 C C . ALA A 1 354 ? 3.031 25.297 25.547 1 96.94 354 ALA A C 1
ATOM 2682 O O . ALA A 1 354 ? 3.52 25.953 24.625 1 96.94 354 ALA A O 1
ATOM 2683 N N . ALA A 1 355 ? 3.014 25.656 26.781 1 95.69 355 ALA A N 1
ATOM 2684 C CA . ALA A 1 355 ? 3.631 26.922 27.172 1 95.69 355 ALA A CA 1
ATOM 2685 C C . ALA A 1 355 ? 5.137 26.891 26.922 1 95.69 355 ALA A C 1
ATOM 2687 O O . ALA A 1 355 ? 5.723 27.891 26.516 1 95.69 355 ALA A O 1
ATOM 2688 N N . GLN A 1 356 ? 5.73 25.781 27.234 1 96.31 356 GLN A N 1
ATOM 2689 C CA . GLN A 1 356 ? 7.16 25.625 27 1 96.31 356 GLN A CA 1
ATOM 2690 C C . GLN A 1 356 ? 7.492 25.75 25.516 1 96.31 356 GLN A C 1
ATOM 2692 O O . GLN A 1 356 ? 8.453 26.422 25.141 1 96.31 356 GLN A O 1
ATOM 2697 N N . ILE A 1 357 ? 6.719 25.062 24.719 1 96 357 ILE A N 1
ATOM 2698 C CA . ILE A 1 357 ? 6.906 25.109 23.281 1 96 357 ILE A CA 1
ATOM 2699 C C . ILE A 1 357 ? 6.746 26.547 22.781 1 96 357 ILE A C 1
ATOM 2701 O O . ILE A 1 357 ? 7.555 27.016 21.984 1 96 357 ILE A O 1
ATOM 2705 N N . ALA A 1 358 ? 5.715 27.203 23.234 1 93.31 358 ALA A N 1
ATOM 2706 C CA . ALA A 1 358 ? 5.484 28.594 22.859 1 93.31 358 ALA A CA 1
ATOM 2707 C C . ALA A 1 358 ? 6.68 29.469 23.234 1 93.31 358 ALA A C 1
ATOM 2709 O O . ALA A 1 358 ? 7.055 30.375 22.469 1 93.31 358 ALA A O 1
ATOM 2710 N N . GLY A 1 359 ? 7.25 29.219 24.344 1 91.69 359 GLY A N 1
ATOM 2711 C CA . GLY A 1 359 ? 8.422 29.953 24.781 1 91.69 359 GLY A CA 1
ATOM 2712 C C . GLY A 1 359 ? 9.633 29.734 23.891 1 91.69 359 GLY A C 1
ATOM 2713 O O . GLY A 1 359 ? 10.406 30.672 23.641 1 91.69 359 GLY A O 1
ATOM 2714 N N . LEU A 1 360 ? 9.805 28.5 23.453 1 91.88 360 LEU A N 1
ATOM 2715 C CA . LEU A 1 360 ? 10.906 28.172 22.562 1 91.88 360 LEU A CA 1
ATOM 2716 C C . LEU A 1 360 ? 10.773 28.906 21.234 1 91.88 360 LEU A C 1
ATOM 2718 O O . LEU A 1 360 ? 11.773 29.312 20.625 1 91.88 360 LEU A O 1
ATOM 2722 N N . ILE A 1 361 ? 9.609 29.062 20.75 1 89.31 361 ILE A N 1
ATOM 2723 C CA . ILE A 1 361 ? 9.328 29.719 19.484 1 89.31 361 ILE A CA 1
ATOM 2724 C C . ILE A 1 361 ? 9.609 31.219 19.609 1 89.31 361 ILE A C 1
ATOM 2726 O O . ILE A 1 361 ? 10.211 31.828 18.734 1 89.31 361 ILE A O 1
ATOM 2730 N N . GLY A 1 362 ? 9.133 31.797 20.641 1 82.94 362 GLY A N 1
ATOM 2731 C CA . GLY A 1 362 ? 9.352 33.219 20.875 1 82.94 362 GLY A CA 1
ATOM 2732 C C . GLY A 1 362 ? 10.812 33.594 21.031 1 82.94 362 GLY A C 1
ATOM 2733 O O . GLY A 1 362 ? 11.219 34.688 20.672 1 82.94 362 GLY A O 1
ATOM 2734 N N . ALA A 1 363 ? 11.555 32.719 21.531 1 73.62 363 ALA A N 1
ATOM 2735 C CA . ALA A 1 363 ? 12.977 32.969 21.75 1 73.62 363 ALA A CA 1
ATOM 2736 C C . ALA 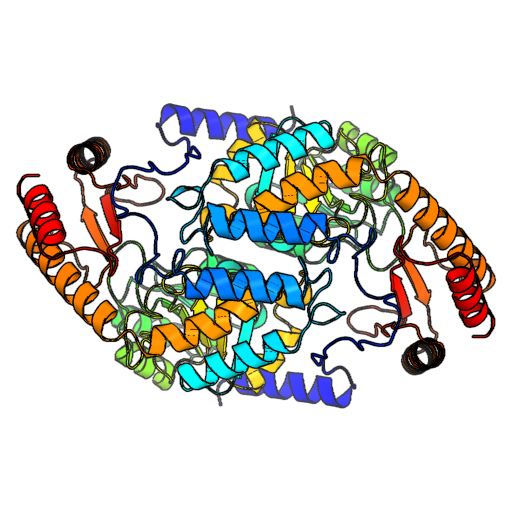A 1 363 ? 13.781 32.781 20.469 1 73.62 363 ALA A C 1
ATOM 2738 O O . ALA A 1 363 ? 14.945 33.188 20.391 1 73.62 363 ALA A O 1
ATOM 2739 N N . ALA A 1 364 ? 13.25 32.219 19.578 1 69.12 364 ALA A N 1
ATOM 2740 C CA . ALA A 1 364 ? 13.945 31.984 18.312 1 69.12 364 ALA A CA 1
ATOM 2741 C C . ALA A 1 364 ? 13.875 33.188 17.406 1 69.12 364 ALA A C 1
ATOM 2743 O O . ALA A 1 364 ? 12.945 34 17.516 1 69.12 364 ALA A O 1
ATOM 2744 N N . MET B 1 1 ? -26.875 14.789 -14.633 1 51.97 1 MET B N 1
ATOM 2745 C CA . MET B 1 1 ? -26.219 13.719 -13.891 1 51.97 1 MET B CA 1
ATOM 2746 C C . MET B 1 1 ? -24.719 13.703 -14.172 1 51.97 1 MET B C 1
ATOM 2748 O O . MET B 1 1 ? -24.297 13.797 -15.328 1 51.97 1 MET B O 1
ATOM 2752 N N . GLN B 1 2 ? -23.953 13.75 -13.117 1 76.12 2 GLN B N 1
ATOM 2753 C CA . GLN B 1 2 ? -22.5 13.766 -13.273 1 76.12 2 GLN B CA 1
ATOM 2754 C C . GLN B 1 2 ? -22.047 12.664 -14.227 1 76.12 2 GLN B C 1
ATOM 2756 O O . GLN B 1 2 ? -22.578 11.547 -14.195 1 76.12 2 GLN B O 1
ATOM 2761 N N . ALA B 1 3 ? -21.5 13.055 -15.312 1 82.81 3 ALA B N 1
ATOM 2762 C CA . ALA B 1 3 ? -20.922 12.141 -16.297 1 82.81 3 ALA B CA 1
ATOM 2763 C C . ALA B 1 3 ? -20.391 10.883 -15.625 1 82.81 3 ALA B C 1
ATOM 2765 O O . ALA B 1 3 ? -20.562 9.773 -16.141 1 82.81 3 ALA B O 1
ATOM 2766 N N . PHE B 1 4 ? -19.922 10.977 -14.477 1 90.38 4 PHE B N 1
ATOM 2767 C CA . PHE B 1 4 ? -19.375 9.836 -13.766 1 90.38 4 PHE B CA 1
ATOM 2768 C C . PHE B 1 4 ? -20.484 8.898 -13.289 1 90.38 4 PHE B C 1
ATOM 2770 O O . PHE B 1 4 ? -20.328 7.68 -13.336 1 90.38 4 PHE B O 1
ATOM 2777 N N . THR B 1 5 ? -21.531 9.43 -12.828 1 90.06 5 THR B N 1
ATOM 2778 C CA . THR B 1 5 ? -22.641 8.617 -12.367 1 90.06 5 THR B CA 1
ATOM 2779 C C . THR B 1 5 ? -23.172 7.715 -13.484 1 90.06 5 THR B C 1
ATOM 2781 O O . THR B 1 5 ? -23.438 6.531 -13.266 1 90.06 5 THR B O 1
ATOM 2784 N N . LYS B 1 6 ? -23.266 8.297 -14.602 1 91.12 6 LYS B N 1
ATOM 2785 C CA . LYS B 1 6 ? -23.719 7.527 -15.758 1 91.12 6 LYS B CA 1
ATOM 2786 C C . LYS B 1 6 ? -22.703 6.453 -16.141 1 91.12 6 LYS B C 1
ATOM 2788 O O . LYS B 1 6 ? -23.078 5.34 -16.516 1 91.12 6 LYS B O 1
ATOM 2793 N N . GLN B 1 7 ? -21.484 6.875 -16.109 1 91.75 7 GLN B N 1
ATOM 2794 C CA . GLN B 1 7 ? -20.391 5.938 -16.391 1 91.75 7 GLN B CA 1
ATOM 2795 C C . GLN B 1 7 ? -20.453 4.734 -15.453 1 91.75 7 GLN B C 1
ATOM 2797 O O . GLN B 1 7 ? -20.344 3.588 -15.891 1 91.75 7 GLN B O 1
ATOM 2802 N N . VAL B 1 8 ? -20.625 4.965 -14.227 1 94.88 8 VAL B N 1
ATOM 2803 C CA . VAL B 1 8 ? -20.656 3.926 -13.203 1 94.88 8 VAL B CA 1
ATOM 2804 C C . VAL B 1 8 ? -21.891 3.047 -13.398 1 94.88 8 VAL B C 1
ATOM 2806 O O . VAL B 1 8 ? -21.812 1.819 -13.336 1 94.88 8 VAL B O 1
ATOM 2809 N N . GLU B 1 9 ? -23 3.658 -13.625 1 93.69 9 GLU B N 1
ATOM 2810 C CA . GLU B 1 9 ? -24.25 2.92 -13.828 1 93.69 9 GLU B CA 1
ATOM 2811 C C . GLU B 1 9 ? -24.141 2.002 -15.047 1 93.69 9 GLU B C 1
ATOM 2813 O O . GLU B 1 9 ? -24.578 0.847 -14.992 1 93.69 9 GLU B O 1
ATOM 2818 N N . ASN B 1 10 ? -23.609 2.584 -16.109 1 94 10 ASN B N 1
ATOM 2819 C CA . ASN B 1 10 ? -23.438 1.792 -17.312 1 94 10 ASN B CA 1
ATOM 2820 C C . ASN B 1 10 ? -22.484 0.618 -17.094 1 94 10 ASN B C 1
ATOM 2822 O O . ASN B 1 10 ? -22.734 -0.488 -17.578 1 94 10 ASN B O 1
ATOM 2826 N N . PHE B 1 11 ? -21.469 0.899 -16.406 1 93.62 11 PHE B N 1
ATOM 2827 C CA . PHE B 1 11 ? -20.5 -0.15 -16.109 1 93.62 11 PHE B CA 1
ATOM 2828 C C . PHE B 1 11 ? -21.156 -1.27 -15.305 1 93.62 11 PHE B C 1
ATOM 2830 O O . PHE B 1 11 ? -21 -2.447 -15.641 1 93.62 11 PHE B O 1
ATOM 2837 N N . LEU B 1 12 ? -21.844 -0.917 -14.273 1 93.81 12 LEU B N 1
ATOM 2838 C CA . LEU B 1 12 ? -22.438 -1.902 -13.375 1 93.81 12 LEU B CA 1
ATOM 2839 C C . LEU B 1 12 ? -23.547 -2.686 -14.086 1 93.81 12 LEU B C 1
ATOM 2841 O O . LEU B 1 12 ? -23.703 -3.887 -13.852 1 93.81 12 LEU B O 1
ATOM 2845 N N . LEU B 1 13 ? -24.281 -1.982 -14.891 1 93.44 13 LEU B N 1
ATOM 2846 C CA . LEU B 1 13 ? -25.312 -2.654 -15.664 1 93.44 13 LEU B CA 1
ATOM 2847 C C . LEU B 1 13 ? -24.703 -3.689 -16.609 1 93.44 13 LEU B C 1
ATOM 2849 O O . LEU B 1 13 ? -25.234 -4.797 -16.734 1 93.44 13 LEU B O 1
ATOM 2853 N N . HIS B 1 14 ? -23.656 -3.311 -17.219 1 92.19 14 HIS B N 1
ATOM 2854 C CA . HIS B 1 14 ? -22.969 -4.23 -18.125 1 92.19 14 HIS B CA 1
ATOM 2855 C C . HIS B 1 14 ? -22.406 -5.422 -17.375 1 92.19 14 HIS B C 1
ATOM 2857 O O . HIS B 1 14 ? -22.516 -6.562 -17.828 1 92.19 14 HIS B O 1
ATOM 2863 N N . ALA B 1 15 ? -21.812 -5.117 -16.266 1 88.81 15 ALA B N 1
ATOM 2864 C CA . ALA B 1 15 ? -21.25 -6.184 -15.438 1 88.81 15 ALA B CA 1
ATOM 2865 C C . ALA B 1 15 ? -22.344 -7.141 -14.977 1 88.81 15 ALA B C 1
ATOM 2867 O O . ALA B 1 15 ? -22.141 -8.359 -14.93 1 88.81 15 ALA B O 1
ATOM 2868 N N . GLU B 1 16 ? -23.406 -6.621 -14.609 1 89.44 16 GLU B N 1
ATOM 2869 C CA . GLU B 1 16 ? -24.531 -7.445 -14.18 1 89.44 16 GLU B CA 1
ATOM 2870 C C . GLU B 1 16 ? -25.062 -8.312 -15.32 1 89.44 16 GLU B C 1
ATOM 2872 O O . GLU B 1 16 ? -25.297 -9.508 -15.141 1 89.44 16 GLU B O 1
ATOM 2877 N N . LYS B 1 17 ? -25.203 -7.758 -16.453 1 89.94 17 LYS B N 1
ATOM 2878 C CA . LYS B 1 17 ? -25.734 -8.445 -17.625 1 89.94 17 LYS B CA 1
ATOM 2879 C C . LYS B 1 17 ? -24.828 -9.586 -18.062 1 89.94 17 LYS B C 1
ATOM 2881 O O . LYS B 1 17 ? -25.297 -10.609 -18.547 1 89.94 17 LYS B O 1
ATOM 2886 N N . THR B 1 18 ? -23.594 -9.398 -17.844 1 83 18 THR B N 1
ATOM 2887 C CA . THR B 1 18 ? -22.641 -10.391 -18.281 1 83 18 THR B CA 1
ATOM 2888 C C . THR B 1 18 ? -22.203 -11.297 -17.141 1 83 18 THR B C 1
ATOM 2890 O O . THR B 1 18 ? -21.266 -12.07 -17.266 1 83 18 THR B O 1
ATOM 2893 N N . ASN B 1 19 ? -22.844 -11.133 -15.961 1 80.69 19 ASN B N 1
ATOM 2894 C CA . ASN B 1 19 ? -22.578 -11.93 -14.766 1 80.69 19 ASN B CA 1
ATOM 2895 C C . ASN B 1 19 ? -21.109 -11.82 -14.344 1 80.69 19 ASN B C 1
ATOM 2897 O O . ASN B 1 19 ? -20.453 -12.836 -14.086 1 80.69 19 ASN B O 1
ATOM 2901 N N . ARG B 1 20 ? -20.688 -10.578 -14.375 1 82.94 20 ARG B N 1
ATOM 2902 C CA . ARG B 1 20 ? -19.281 -10.336 -14.039 1 82.94 20 ARG B CA 1
ATOM 2903 C C . ARG B 1 20 ? -19.156 -9.422 -12.828 1 82.94 20 ARG B C 1
ATOM 2905 O O . ARG B 1 20 ? -18.094 -8.867 -12.57 1 82.94 20 ARG B O 1
ATOM 2912 N N . LEU B 1 21 ? -20.266 -9.289 -12.203 1 86.81 21 LEU B N 1
ATOM 2913 C CA . LEU B 1 21 ? -20.219 -8.477 -10.992 1 86.81 21 LEU B CA 1
ATOM 2914 C C . LEU B 1 21 ? -19.406 -9.164 -9.906 1 86.81 21 LEU B C 1
ATOM 2916 O O . LEU B 1 21 ? -19.656 -10.328 -9.57 1 86.81 21 LEU B O 1
ATOM 2920 N N . ARG B 1 22 ? -18.422 -8.469 -9.445 1 86.75 22 ARG B N 1
ATOM 2921 C CA . ARG B 1 22 ? -17.594 -8.984 -8.367 1 86.75 22 ARG B CA 1
ATOM 2922 C C . ARG B 1 22 ? -18.281 -8.805 -7.016 1 86.75 22 ARG B C 1
ATOM 2924 O O . ARG B 1 22 ? -19.016 -7.844 -6.812 1 86.75 22 ARG B O 1
ATOM 2931 N N . SER B 1 23 ? -18.078 -9.781 -6.18 1 85.69 23 SER B N 1
ATOM 2932 C CA . SER B 1 23 ? -18.609 -9.703 -4.82 1 85.69 23 SER B CA 1
ATOM 2933 C C . SER B 1 23 ? -17.562 -10.125 -3.797 1 85.69 23 SER B C 1
ATOM 2935 O O . SER B 1 23 ? -16.656 -10.898 -4.113 1 85.69 23 SER B O 1
ATOM 2937 N N . LEU B 1 24 ? -17.656 -9.555 -2.664 1 92.25 24 LEU B N 1
ATOM 2938 C CA . LEU B 1 24 ? -16.781 -9.898 -1.547 1 92.25 24 LEU B CA 1
ATOM 2939 C C . LEU B 1 24 ? -17.469 -10.883 -0.606 1 92.25 24 LEU B C 1
ATOM 2941 O O . LEU B 1 24 ? -18.578 -10.625 -0.119 1 92.25 24 LEU B O 1
ATOM 2945 N N . GLU B 1 25 ? -16.766 -12.047 -0.471 1 89.38 25 GLU B N 1
ATOM 2946 C CA . GLU B 1 25 ? -17.312 -13.07 0.41 1 89.38 25 GLU B CA 1
ATOM 2947 C C . GLU B 1 25 ? -16.234 -13.648 1.319 1 89.38 25 GLU B C 1
ATOM 2949 O O . GLU B 1 25 ? -15.117 -13.898 0.877 1 89.38 25 GLU B O 1
ATOM 2954 N N . ALA B 1 26 ? -16.641 -13.836 2.607 1 91.38 26 ALA B N 1
ATOM 2955 C CA . ALA B 1 26 ? -15.742 -14.547 3.512 1 91.38 26 ALA B CA 1
ATOM 2956 C C . ALA B 1 26 ? -15.562 -16 3.074 1 91.38 26 ALA B C 1
ATOM 2958 O O . ALA B 1 26 ? -16.516 -16.641 2.625 1 91.38 26 ALA B O 1
ATOM 2959 N N . PRO B 1 27 ? -14.328 -16.484 3.201 1 89.69 27 PRO B N 1
ATOM 2960 C CA . PRO B 1 27 ? -14.125 -17.891 2.82 1 89.69 27 PRO B CA 1
ATOM 2961 C C . PRO B 1 27 ? -14.898 -18.859 3.703 1 89.69 27 PRO B C 1
ATOM 2963 O O . PRO B 1 27 ? -15.07 -18.609 4.898 1 89.69 27 PRO B O 1
ATOM 2966 N N . PRO B 1 28 ? -15.289 -19.906 3.064 1 90.38 28 PRO B N 1
ATOM 2967 C CA . PRO B 1 28 ? -15.945 -20.938 3.887 1 90.38 28 PRO B CA 1
ATOM 2968 C C . PRO B 1 28 ? -15.008 -21.531 4.938 1 90.38 28 PRO B C 1
ATOM 2970 O O . PRO B 1 28 ? -13.844 -21.812 4.645 1 90.38 28 PRO B O 1
ATOM 2973 N N . GLU B 1 29 ? -15.492 -21.734 6.117 1 86.38 29 GLU B N 1
ATOM 2974 C CA . GLU B 1 29 ? -14.656 -22.156 7.238 1 86.38 29 GLU B CA 1
ATOM 2975 C C . GLU B 1 29 ? -14.461 -23.672 7.234 1 86.38 29 GLU B C 1
ATOM 2977 O O . GLU B 1 29 ? -13.484 -24.188 7.789 1 86.38 29 GLU B O 1
ATOM 2982 N N . ASN B 1 30 ? -15.234 -24.359 6.508 1 92.56 30 ASN B N 1
ATOM 2983 C CA . ASN B 1 30 ? -15.234 -25.828 6.633 1 92.56 30 ASN B CA 1
ATOM 2984 C C . ASN B 1 30 ? -14.602 -26.484 5.414 1 92.56 30 ASN B C 1
ATOM 2986 O O . ASN B 1 30 ? -14.594 -27.719 5.305 1 92.56 30 ASN B O 1
ATOM 2990 N N . LEU B 1 31 ? -14.086 -25.719 4.551 1 96.25 31 LEU B N 1
ATOM 2991 C CA . LEU B 1 31 ? -13.477 -26.297 3.352 1 96.25 31 LEU B CA 1
ATOM 2992 C C . LEU B 1 31 ? -11.961 -26.109 3.371 1 96.25 31 LEU B C 1
ATOM 2994 O O . LEU B 1 31 ? -11.461 -25.109 3.879 1 96.25 31 LEU B O 1
ATOM 2998 N N . ILE B 1 32 ? -11.258 -27.109 2.859 1 97.38 32 ILE B N 1
ATOM 2999 C CA . ILE B 1 32 ? -9.805 -27.047 2.744 1 97.38 32 ILE B CA 1
ATOM 3000 C C . ILE B 1 32 ? -9.406 -26.016 1.688 1 97.38 32 ILE B C 1
ATOM 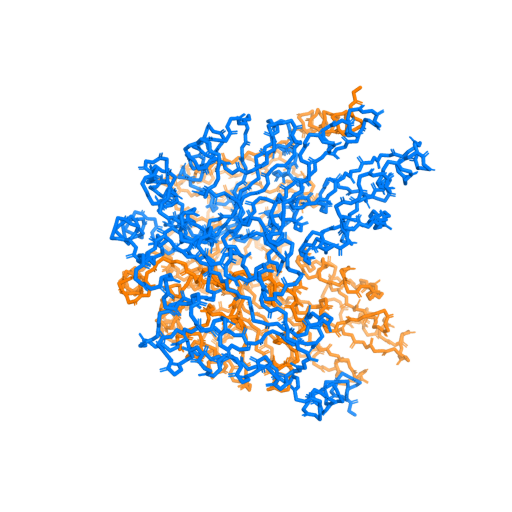3002 O O . ILE B 1 32 ? -9.914 -26.047 0.562 1 97.38 32 ILE B O 1
ATOM 3006 N N . ASP B 1 33 ? -8.516 -25.203 2.037 1 96.75 33 ASP B N 1
ATOM 3007 C CA . ASP B 1 33 ? -8.133 -24.047 1.231 1 96.75 33 ASP B CA 1
ATOM 3008 C C . ASP B 1 33 ? -7.277 -24.469 0.039 1 96.75 33 ASP B C 1
ATOM 3010 O O . ASP B 1 33 ? -6.172 -24.984 0.212 1 96.75 33 ASP B O 1
ATOM 3014 N N . LEU B 1 34 ? -7.742 -24.188 -1.179 1 97.69 34 LEU B N 1
ATOM 3015 C CA . LEU B 1 34 ? -6.977 -24.344 -2.41 1 97.69 34 LEU B CA 1
ATOM 3016 C C . LEU B 1 34 ? -6.98 -23.062 -3.227 1 97.69 34 LEU B C 1
ATOM 3018 O O . LEU B 1 34 ? -6.852 -23.094 -4.453 1 97.69 34 LEU B O 1
ATOM 3022 N N . CYS B 1 35 ? -7.195 -21.891 -2.498 1 96 35 CYS B N 1
ATOM 3023 C CA . CYS B 1 35 ? -7.352 -20.609 -3.18 1 96 35 CYS B CA 1
ATOM 3024 C C . CYS B 1 35 ? -6.262 -19.625 -2.764 1 96 35 CYS B C 1
ATOM 3026 O O . CYS B 1 35 ? -5.723 -18.906 -3.598 1 96 35 CYS B O 1
ATOM 3028 N N . SER B 1 36 ? -5.941 -19.547 -1.508 1 96.44 36 SER B N 1
ATOM 3029 C CA . SER B 1 36 ? -5.012 -18.547 -1.011 1 96.44 36 SER B CA 1
ATOM 3030 C C . SER B 1 36 ? -3.57 -18.906 -1.367 1 96.44 36 SER B C 1
ATOM 3032 O O . SER B 1 36 ? -3.303 -19.984 -1.879 1 96.44 36 SER B O 1
ATOM 3034 N N . ASN B 1 37 ? -2.668 -17.938 -1.162 1 98.31 37 ASN B N 1
ATOM 3035 C CA . ASN B 1 37 ? -1.252 -18.094 -1.468 1 98.31 37 ASN B CA 1
ATOM 3036 C C . ASN B 1 37 ? -0.437 -18.391 -0.211 1 98.31 37 ASN B C 1
ATOM 3038 O O . ASN B 1 37 ? 0.741 -18.047 -0.134 1 98.31 37 ASN B O 1
ATOM 3042 N N . ASP B 1 38 ? -1.102 -18.984 0.807 1 98.06 38 ASP B N 1
ATOM 3043 C CA . ASP B 1 38 ? -0.415 -19.375 2.033 1 98.06 38 ASP B CA 1
ATOM 3044 C C . ASP B 1 38 ? 0.304 -20.703 1.85 1 98.06 38 ASP B C 1
ATOM 3046 O O . ASP B 1 38 ? -0.004 -21.688 2.537 1 98.06 38 ASP B O 1
ATOM 3050 N N . TYR B 1 39 ? 1.329 -20.734 1.051 1 98.69 39 TYR B N 1
ATOM 3051 C CA . TYR B 1 39 ? 1.94 -21.938 0.512 1 98.69 39 TYR B CA 1
ATOM 3052 C C . TYR B 1 39 ? 2.553 -22.781 1.623 1 98.69 39 TYR B C 1
ATOM 3054 O O . TYR B 1 39 ? 2.627 -24.016 1.511 1 98.69 39 TYR B O 1
ATOM 3062 N N . LEU B 1 40 ? 2.994 -22.141 2.705 1 98.5 40 LEU B N 1
ATOM 3063 C CA . LEU B 1 40 ? 3.688 -22.875 3.758 1 98.5 40 LEU B CA 1
ATOM 3064 C C . LEU B 1 40 ? 2.85 -22.922 5.031 1 98.5 40 LEU B C 1
ATOM 3066 O O . LEU B 1 40 ? 3.311 -23.406 6.066 1 98.5 40 LEU B O 1
ATOM 3070 N N . GLY B 1 41 ? 1.644 -22.344 4.969 1 97.31 41 GLY B N 1
ATOM 3071 C CA . GLY B 1 41 ? 0.734 -22.391 6.105 1 97.31 41 GLY B CA 1
ATOM 3072 C C . GLY B 1 41 ? 1.194 -21.531 7.27 1 97.31 41 GLY B C 1
ATOM 3073 O O . GLY B 1 41 ? 0.914 -21.844 8.43 1 97.31 41 GLY B O 1
ATOM 3074 N N . LEU B 1 42 ? 1.859 -20.453 7.031 1 98.31 42 LEU B N 1
ATOM 3075 C CA . LEU B 1 42 ? 2.465 -19.688 8.109 1 98.31 42 LEU B CA 1
ATOM 3076 C C . LEU B 1 42 ? 1.479 -18.656 8.664 1 98.31 42 LEU B C 1
ATOM 3078 O O . LEU B 1 42 ? 1.671 -18.141 9.766 1 98.31 42 LEU B O 1
ATOM 3082 N N . ALA B 1 43 ? 0.427 -18.312 7.938 1 97.69 43 ALA B N 1
ATOM 3083 C CA . ALA B 1 43 ? -0.477 -17.234 8.336 1 97.69 43 ALA B CA 1
ATOM 3084 C C . ALA B 1 43 ? -1.134 -17.547 9.68 1 97.69 43 ALA B C 1
ATOM 3086 O O . ALA B 1 43 ? -1.481 -16.641 10.438 1 97.69 43 ALA B O 1
ATOM 3087 N N . LYS B 1 44 ? -1.263 -18.859 10 1 95.88 44 LYS B N 1
ATOM 3088 C CA . LYS B 1 44 ? -1.911 -19.25 11.258 1 95.88 44 LYS B CA 1
ATOM 3089 C C . LYS B 1 44 ? -0.933 -19.969 12.18 1 95.88 44 LYS B C 1
ATOM 3091 O O . LYS B 1 44 ? -1.343 -20.578 13.164 1 95.88 44 LYS B O 1
ATOM 3096 N N . HIS B 1 45 ? 0.293 -19.922 11.867 1 97.94 45 HIS B N 1
ATOM 3097 C CA . HIS B 1 45 ? 1.327 -20.578 12.656 1 97.94 45 HIS B CA 1
ATOM 3098 C C . HIS B 1 45 ? 1.451 -19.922 14.039 1 97.94 45 HIS B C 1
ATOM 3100 O O . HIS B 1 45 ? 1.457 -18.703 14.148 1 97.94 45 HIS B O 1
ATOM 3106 N N . ARG B 1 46 ? 1.594 -20.719 15.07 1 98.19 46 ARG B N 1
ATOM 3107 C CA . ARG B 1 46 ? 1.598 -20.25 16.453 1 98.19 46 ARG B CA 1
ATOM 3108 C C . ARG B 1 46 ? 2.73 -19.25 16.688 1 98.19 46 ARG B C 1
ATOM 3110 O O . ARG B 1 46 ? 2.535 -18.234 17.344 1 98.19 46 ARG B O 1
ATOM 3117 N N . ARG B 1 47 ? 3.885 -19.516 16.188 1 98.5 47 ARG B N 1
ATOM 3118 C CA . ARG B 1 47 ? 5.039 -18.656 16.422 1 98.5 47 ARG B CA 1
ATOM 3119 C C . ARG B 1 47 ? 4.867 -17.312 15.727 1 98.5 47 ARG B C 1
ATOM 3121 O O . ARG B 1 47 ? 5.398 -16.297 16.188 1 98.5 47 ARG B O 1
ATOM 3128 N N . ILE B 1 48 ? 4.172 -17.312 14.602 1 98.75 48 ILE B N 1
ATOM 3129 C CA . ILE B 1 48 ? 3.867 -16.062 13.914 1 98.75 48 ILE B CA 1
ATOM 3130 C C . ILE B 1 48 ? 2.908 -15.219 14.758 1 98.75 48 ILE B C 1
ATOM 3132 O O . ILE B 1 48 ? 3.123 -14.023 14.953 1 98.75 48 ILE B O 1
ATOM 3136 N N . LYS B 1 49 ? 1.83 -15.883 15.25 1 98.75 49 LYS B N 1
ATOM 3137 C CA . LYS B 1 49 ? 0.863 -15.188 16.094 1 98.75 49 LYS B CA 1
ATOM 3138 C C . LYS B 1 49 ? 1.535 -14.594 17.328 1 98.75 49 LYS B C 1
ATOM 3140 O O . LYS B 1 49 ? 1.303 -13.438 17.688 1 98.75 49 LYS B O 1
ATOM 3145 N N . ASP B 1 50 ? 2.377 -15.398 17.953 1 98.81 50 ASP B N 1
ATOM 3146 C CA . ASP B 1 50 ? 3.078 -14.953 19.156 1 98.81 50 ASP B CA 1
ATOM 3147 C C . ASP B 1 50 ? 3.988 -13.766 18.844 1 98.81 50 ASP B C 1
ATOM 3149 O O . ASP B 1 50 ? 4.055 -12.812 19.625 1 98.81 50 ASP B O 1
ATOM 3153 N N . ALA B 1 51 ? 4.688 -13.82 17.734 1 98.88 51 ALA B N 1
ATOM 3154 C CA . ALA B 1 51 ? 5.594 -12.75 17.344 1 98.88 51 ALA B CA 1
ATOM 3155 C C . ALA B 1 51 ? 4.824 -11.461 17.062 1 98.88 51 ALA B C 1
ATOM 3157 O O . ALA B 1 51 ? 5.281 -10.367 17.406 1 98.88 51 ALA B O 1
ATOM 3158 N N . LEU B 1 52 ? 3.678 -11.586 16.422 1 98.81 52 LEU B N 1
ATOM 3159 C CA . LEU B 1 52 ? 2.838 -10.422 16.172 1 98.81 52 LEU B CA 1
ATOM 3160 C C . LEU B 1 52 ? 2.395 -9.773 17.484 1 98.81 52 LEU B C 1
ATOM 3162 O O . LEU B 1 52 ? 2.475 -8.555 17.625 1 98.81 52 LEU B O 1
ATOM 3166 N N . LYS B 1 53 ? 1.909 -10.609 18.391 1 98.88 53 LYS B N 1
ATOM 3167 C CA . LYS B 1 53 ? 1.432 -10.094 19.656 1 98.88 53 LYS B CA 1
ATOM 3168 C C . LYS B 1 53 ? 2.564 -9.438 20.453 1 98.88 53 LYS B C 1
ATOM 3170 O O . LYS B 1 53 ? 2.379 -8.375 21.047 1 98.88 53 LYS B O 1
ATOM 3175 N N . THR B 1 54 ? 3.756 -10.047 20.406 1 98.81 54 THR B N 1
ATOM 3176 C CA . THR B 1 54 ? 4.926 -9.445 21.047 1 98.81 54 THR B CA 1
ATOM 3177 C C . THR B 1 54 ? 5.262 -8.109 20.391 1 98.81 54 THR B C 1
ATOM 3179 O O . THR B 1 54 ? 5.586 -7.141 21.094 1 98.81 54 THR B O 1
ATOM 3182 N N . GLY B 1 55 ? 5.223 -8.062 19.078 1 98.69 55 GLY B N 1
ATOM 3183 C CA . GLY B 1 55 ? 5.445 -6.812 18.375 1 98.69 55 GLY B CA 1
ATOM 3184 C C . GLY B 1 55 ? 4.473 -5.719 18.766 1 98.69 55 GLY B C 1
ATOM 3185 O O . GLY B 1 55 ? 4.863 -4.559 18.938 1 98.69 55 GLY B O 1
ATOM 3186 N N . VAL B 1 56 ? 3.209 -6.094 18.938 1 98.69 56 VAL B N 1
ATOM 3187 C CA . VAL B 1 56 ? 2.193 -5.137 19.359 1 98.69 56 VAL B CA 1
ATOM 3188 C C . VAL B 1 56 ? 2.537 -4.598 20.734 1 98.69 56 VAL B C 1
ATOM 3190 O O . VAL B 1 56 ? 2.387 -3.4 21 1 98.69 56 VAL B O 1
ATOM 3193 N N . ASP B 1 57 ? 2.99 -5.477 21.609 1 98.56 57 ASP B N 1
ATOM 3194 C CA . ASP B 1 57 ? 3.377 -5.055 22.953 1 98.56 57 ASP B CA 1
ATOM 3195 C C . ASP B 1 57 ? 4.547 -4.074 22.906 1 98.56 57 ASP B C 1
ATOM 3197 O O . ASP B 1 57 ? 4.582 -3.104 23.672 1 98.56 57 ASP B O 1
ATOM 3201 N N . LEU B 1 58 ? 5.465 -4.305 22.016 1 97.56 58 LEU B N 1
ATOM 3202 C CA . LEU B 1 58 ? 6.699 -3.531 21.969 1 97.56 58 LEU B CA 1
ATOM 3203 C C . LEU B 1 58 ? 6.469 -2.195 21.266 1 97.56 58 LEU B C 1
ATOM 3205 O O . LEU B 1 58 ? 7.02 -1.172 21.672 1 97.56 58 LEU B O 1
ATOM 3209 N N . TYR B 1 59 ? 5.629 -2.211 20.188 1 96.94 59 TYR B N 1
ATOM 3210 C CA . TYR B 1 59 ? 5.656 -1.06 19.297 1 96.94 59 TYR B CA 1
ATOM 3211 C C . TYR B 1 59 ? 4.285 -0.394 19.219 1 96.94 59 TYR B C 1
ATOM 3213 O O . TYR B 1 59 ? 4.16 0.726 18.719 1 96.94 59 TYR B O 1
ATOM 3221 N N . GLY B 1 60 ? 3.26 -1.066 19.672 1 96.62 60 GLY B N 1
ATOM 3222 C CA . GLY B 1 60 ? 1.914 -0.533 19.531 1 96.62 60 GLY B CA 1
ATOM 3223 C C . GLY B 1 60 ? 1.307 -0.802 18.156 1 96.62 60 GLY B C 1
ATOM 3224 O O . GLY B 1 60 ? 1.631 -1.803 17.516 1 96.62 60 GLY B O 1
ATOM 3225 N N . GLY B 1 61 ? 0.386 -0.101 17.844 1 93.62 61 GLY B N 1
ATOM 3226 C CA . GLY B 1 61 ? -0.371 -0.29 16.609 1 93.62 61 GLY B CA 1
ATOM 3227 C C . GLY B 1 61 ? 0.365 0.191 15.375 1 93.62 61 GLY B C 1
ATOM 3228 O O . GLY B 1 61 ? 1.128 -0.563 14.766 1 93.62 61 GLY B O 1
ATOM 3229 N N . GLY B 1 62 ? 0.295 1.532 14.875 1 94.81 62 GLY B N 1
ATOM 3230 C CA . GLY B 1 62 ? 0.813 2.035 13.617 1 94.81 62 GLY B CA 1
ATOM 3231 C C . GLY B 1 62 ? 2.078 2.857 13.773 1 94.81 62 GLY B C 1
ATOM 3232 O O . GLY B 1 62 ? 2.52 3.115 14.898 1 94.81 62 GLY B O 1
ATOM 3233 N N . SER B 1 63 ? 2.707 3.137 12.609 1 96.81 63 SER B N 1
ATOM 3234 C CA . SER B 1 63 ? 3.936 3.924 12.57 1 96.81 63 SER B CA 1
ATOM 3235 C C . SER B 1 63 ? 3.639 5.418 12.656 1 96.81 63 SER B C 1
ATOM 3237 O O . SER B 1 63 ? 4.496 6.203 13.055 1 96.81 63 SER B O 1
ATOM 3239 N N . THR B 1 64 ? 2.498 5.844 12.266 1 95.81 64 THR B N 1
ATOM 3240 C CA . THR B 1 64 ? 1.912 7.172 12.43 1 95.81 64 THR B CA 1
ATOM 3241 C C . THR B 1 64 ? 2.699 8.211 11.641 1 95.81 64 THR B C 1
ATOM 3243 O O . THR B 1 64 ? 2.461 9.414 11.789 1 95.81 64 THR B O 1
ATOM 3246 N N . ALA B 1 65 ? 3.691 7.91 10.898 1 96.56 65 ALA B N 1
ATOM 3247 C CA . ALA B 1 65 ? 4.441 8.742 9.953 1 96.56 65 ALA B CA 1
ATOM 3248 C C . ALA B 1 65 ? 5.219 7.879 8.961 1 96.56 65 ALA B C 1
ATOM 3250 O O . ALA B 1 65 ? 5.305 6.66 9.125 1 96.56 65 ALA B O 1
ATOM 3251 N N . SER B 1 66 ? 5.691 8.523 7.938 1 95.31 66 SER B N 1
ATOM 3252 C CA . SER B 1 66 ? 6.578 7.809 7.027 1 95.31 66 SER B CA 1
ATOM 3253 C C . SER B 1 66 ? 7.875 7.406 7.723 1 95.31 66 SER B C 1
ATOM 3255 O O . SER B 1 66 ? 8.219 7.957 8.773 1 95.31 66 SER B O 1
ATOM 3257 N N . ARG B 1 67 ? 8.602 6.496 7.164 1 96.12 67 ARG B N 1
ATOM 3258 C CA . ARG B 1 67 ? 9.867 6.059 7.738 1 96.12 67 ARG B CA 1
ATOM 3259 C C . ARG B 1 67 ? 10.867 7.207 7.797 1 96.12 67 ARG B C 1
ATOM 3261 O O . ARG B 1 67 ? 11.727 7.246 8.68 1 96.12 67 ARG B O 1
ATOM 3268 N N . LEU B 1 68 ? 10.742 8.172 6.898 1 92.75 68 LEU B N 1
ATOM 3269 C CA . LEU B 1 68 ? 11.703 9.258 6.77 1 92.75 68 LEU B CA 1
ATOM 3270 C C . LEU B 1 68 ? 11.414 10.359 7.789 1 92.75 68 LEU B C 1
ATOM 3272 O O . LEU B 1 68 ? 12.258 11.219 8.039 1 92.75 68 LEU B O 1
ATOM 3276 N N . VAL B 1 69 ? 10.219 10.391 8.359 1 91.25 69 VAL B N 1
ATOM 3277 C CA . VAL B 1 69 ? 9.844 11.43 9.312 1 91.25 69 VAL B CA 1
ATOM 3278 C C . VAL B 1 69 ? 9.992 10.914 10.742 1 91.25 69 VAL B C 1
ATOM 3280 O O . VAL B 1 69 ? 10.992 11.195 11.414 1 91.25 69 VAL B O 1
ATOM 3283 N N . ARG B 1 70 ? 9.234 9.906 11.086 1 92.19 70 ARG B N 1
ATOM 3284 C CA . ARG B 1 70 ? 9.344 9.375 12.445 1 92.19 70 ARG B CA 1
ATOM 3285 C C . ARG B 1 70 ? 8.789 7.957 12.523 1 92.19 70 ARG B C 1
ATOM 3287 O O . ARG B 1 70 ? 8.617 7.414 13.617 1 92.19 70 ARG B O 1
ATOM 3294 N N . GLY B 1 71 ? 8.469 7.391 11.422 1 93.62 71 GLY B N 1
ATOM 3295 C CA . GLY B 1 71 ? 7.832 6.086 11.422 1 93.62 71 GLY B CA 1
ATOM 3296 C C . GLY B 1 71 ? 8.82 4.938 11.43 1 93.62 71 GLY B C 1
ATOM 3297 O O . GLY B 1 71 ? 8.43 3.771 11.539 1 93.62 71 GLY B O 1
ATOM 3298 N N . HIS B 1 72 ? 10.102 5.195 11.297 1 95 72 HIS B N 1
ATOM 3299 C CA . HIS B 1 72 ? 11.109 4.141 11.258 1 95 72 HIS B CA 1
ATOM 3300 C C . HIS B 1 72 ? 11.391 3.592 12.656 1 95 72 HIS B C 1
ATOM 3302 O O . HIS B 1 72 ? 11.352 4.336 13.641 1 95 72 HIS B O 1
ATOM 3308 N N . ARG B 1 73 ? 11.562 2.34 12.781 1 96 73 ARG B N 1
ATOM 3309 C CA . ARG B 1 73 ? 12.016 1.627 13.969 1 96 73 ARG B CA 1
ATOM 3310 C C . ARG B 1 73 ? 13.195 0.713 13.648 1 96 73 ARG B C 1
ATOM 3312 O O . ARG B 1 73 ? 13.414 0.358 12.492 1 96 73 ARG B O 1
ATOM 3319 N N . GLY B 1 74 ? 13.922 0.311 14.688 1 96.62 74 GLY B N 1
ATOM 3320 C CA . GLY B 1 74 ? 15.062 -0.571 14.5 1 96.62 74 GLY B CA 1
ATOM 3321 C C . GLY B 1 74 ? 14.695 -1.891 13.852 1 96.62 74 GLY B C 1
ATOM 3322 O O . GLY B 1 74 ? 15.5 -2.469 13.109 1 96.62 74 GLY B O 1
ATOM 3323 N N . ILE B 1 75 ? 13.516 -2.338 14.086 1 98.12 75 ILE B N 1
ATOM 3324 C CA . ILE B 1 75 ? 13.062 -3.635 13.594 1 98.12 75 ILE B CA 1
ATOM 3325 C C . ILE B 1 75 ? 13.016 -3.619 12.062 1 98.12 75 ILE B C 1
ATOM 3327 O O . ILE B 1 75 ? 13.219 -4.648 11.422 1 98.12 75 ILE B O 1
ATOM 3331 N N . PHE B 1 76 ? 12.75 -2.43 11.43 1 98.31 76 PHE B N 1
ATOM 3332 C CA . PHE B 1 76 ? 12.789 -2.334 9.977 1 98.31 76 PHE B CA 1
ATOM 3333 C C . PHE B 1 76 ? 14.18 -2.672 9.453 1 98.31 76 PHE B C 1
ATOM 3335 O O . PHE B 1 76 ? 14.32 -3.496 8.547 1 98.31 76 PHE B O 1
ATOM 3342 N N . ALA B 1 77 ? 15.133 -2.059 10.016 1 97.81 77 ALA B N 1
ATOM 3343 C CA . ALA B 1 77 ? 16.516 -2.297 9.602 1 97.81 77 ALA B CA 1
ATOM 3344 C C . ALA B 1 77 ? 16.906 -3.758 9.805 1 97.81 77 ALA B C 1
ATOM 3346 O O . ALA B 1 77 ? 17.609 -4.344 8.977 1 97.81 77 ALA B O 1
ATOM 3347 N N . GLN B 1 78 ? 16.516 -4.297 10.906 1 98.44 78 GLN B N 1
ATOM 3348 C CA . GLN B 1 78 ? 16.828 -5.691 11.203 1 98.44 78 GLN B CA 1
ATOM 3349 C C . GLN B 1 78 ? 16.25 -6.625 10.141 1 98.44 78 GLN B C 1
ATOM 3351 O O . GLN B 1 78 ? 16.953 -7.488 9.617 1 98.44 78 GLN B O 1
ATOM 3356 N N . VAL B 1 79 ? 15.008 -6.473 9.805 1 98.81 79 VAL B N 1
ATOM 3357 C CA . VAL B 1 79 ? 14.336 -7.34 8.844 1 98.81 79 VAL B CA 1
ATOM 3358 C C . VAL B 1 79 ? 14.953 -7.148 7.457 1 98.81 79 VAL B C 1
ATOM 3360 O O . VAL B 1 79 ? 15.109 -8.109 6.703 1 98.81 79 VAL B O 1
ATOM 3363 N N . GLU B 1 80 ? 15.219 -5.883 7.098 1 98.75 80 GLU B N 1
ATOM 3364 C CA . GLU B 1 80 ? 15.867 -5.613 5.82 1 98.75 80 GLU B CA 1
ATOM 3365 C C . GLU B 1 80 ? 17.219 -6.309 5.734 1 98.75 80 GLU B C 1
ATOM 3367 O O . GLU B 1 80 ? 17.547 -6.918 4.715 1 98.75 80 GLU B O 1
ATOM 3372 N N . ARG B 1 81 ? 17.969 -6.293 6.781 1 98.62 81 ARG B N 1
ATOM 3373 C CA . ARG B 1 81 ? 19.25 -6.992 6.824 1 98.62 81 ARG B CA 1
ATOM 3374 C C . ARG B 1 81 ? 19.062 -8.5 6.727 1 98.62 81 ARG B C 1
ATOM 3376 O O . ARG B 1 81 ? 19.766 -9.18 5.973 1 98.62 81 ARG B O 1
ATOM 3383 N N . GLN B 1 82 ? 18.156 -9.047 7.477 1 98.81 82 GLN B N 1
ATOM 3384 C CA . GLN B 1 82 ? 17.859 -10.477 7.445 1 98.81 82 GLN B CA 1
ATOM 3385 C C . GLN B 1 82 ? 17.422 -10.914 6.047 1 98.81 82 GLN B C 1
ATOM 3387 O O . GLN B 1 82 ? 17.812 -12 5.59 1 98.81 82 GLN B O 1
ATOM 3392 N N . THR B 1 83 ? 16.656 -10.086 5.406 1 98.88 83 THR B N 1
ATOM 3393 C CA . THR B 1 83 ? 16.156 -10.406 4.07 1 98.88 83 THR B CA 1
ATOM 3394 C C . THR B 1 83 ? 17.312 -10.438 3.064 1 98.88 83 THR B C 1
ATOM 3396 O O . THR B 1 83 ? 17.422 -11.375 2.273 1 98.88 83 THR B O 1
ATOM 3399 N N . ALA B 1 84 ? 18.109 -9.391 3.115 1 98.69 84 ALA B N 1
ATOM 3400 C CA . ALA B 1 84 ? 19.25 -9.336 2.205 1 98.69 84 ALA B CA 1
ATOM 3401 C C . ALA B 1 84 ? 20.172 -10.523 2.416 1 98.69 84 ALA B C 1
ATOM 3403 O O . ALA B 1 84 ? 20.609 -11.164 1.453 1 98.69 84 ALA B O 1
ATOM 3404 N N . GLU B 1 85 ? 20.422 -10.844 3.652 1 98.44 85 GLU B N 1
ATOM 3405 C CA . GLU B 1 85 ? 21.297 -11.977 3.982 1 98.44 85 GLU B CA 1
ATOM 3406 C C . GLU B 1 85 ? 20.688 -13.297 3.514 1 98.44 85 GLU B C 1
ATOM 3408 O O . GLU B 1 85 ? 21.359 -14.125 2.914 1 98.44 85 GLU B O 1
ATOM 3413 N N . TRP B 1 86 ? 19.438 -13.508 3.779 1 98.62 86 TRP B N 1
ATOM 3414 C CA . TRP B 1 86 ? 18.703 -14.703 3.406 1 98.62 86 TRP B CA 1
ATOM 3415 C C . TRP B 1 86 ? 18.75 -14.93 1.898 1 98.62 86 TRP B C 1
ATOM 3417 O O . TRP B 1 86 ? 18.969 -16.047 1.438 1 98.62 86 TRP B O 1
ATOM 3427 N N . LEU B 1 87 ? 18.688 -13.82 1.105 1 98.19 87 LEU B N 1
ATOM 3428 C CA . LEU B 1 87 ? 18.578 -13.938 -0.344 1 98.19 87 LEU B CA 1
ATOM 3429 C C . LEU B 1 87 ? 19.938 -13.75 -1.014 1 98.19 87 LEU B C 1
ATOM 3431 O O . LEU B 1 87 ? 20.047 -13.852 -2.236 1 98.19 87 LEU B O 1
ATOM 3435 N N . GLY B 1 88 ? 20.953 -13.484 -0.217 1 96.88 88 GLY B N 1
ATOM 3436 C CA . GLY B 1 88 ? 22.297 -13.328 -0.741 1 96.88 88 GLY B CA 1
ATOM 3437 C C . GLY B 1 88 ? 22.5 -12.023 -1.488 1 96.88 88 GLY B C 1
ATOM 3438 O O . GLY B 1 88 ? 23.219 -11.977 -2.49 1 96.88 88 GLY B O 1
ATOM 3439 N N . GLY B 1 89 ? 21.781 -11.031 -1.105 1 96.75 89 GLY B N 1
ATOM 3440 C CA . GLY B 1 89 ? 21.922 -9.719 -1.71 1 96.75 89 GLY B CA 1
ATOM 3441 C C . GLY B 1 89 ? 22.656 -8.734 -0.83 1 96.75 89 GLY B C 1
ATOM 3442 O O . GLY B 1 89 ? 23.078 -9.078 0.281 1 96.75 89 GLY B O 1
ATOM 3443 N N . GLU B 1 90 ? 22.859 -7.562 -1.339 1 97.94 90 GLU B N 1
ATOM 3444 C CA . GLU B 1 90 ? 23.625 -6.535 -0.64 1 97.94 90 GLU B CA 1
ATOM 3445 C C . GLU B 1 90 ? 22.75 -5.758 0.335 1 97.94 90 GLU B C 1
ATOM 3447 O O . GLU B 1 90 ? 23.156 -5.488 1.468 1 97.94 90 GLU B O 1
ATOM 3452 N N . ALA B 1 91 ? 21.609 -5.398 -0.055 1 98.56 91 ALA B N 1
ATOM 3453 C CA . ALA B 1 91 ? 20.688 -4.586 0.74 1 98.56 91 ALA B CA 1
ATOM 3454 C C . ALA B 1 91 ? 19.234 -4.898 0.394 1 98.56 91 ALA B C 1
ATOM 3456 O O . ALA B 1 91 ? 18.953 -5.52 -0.633 1 98.56 91 ALA B O 1
ATOM 3457 N N . ALA B 1 92 ? 18.359 -4.516 1.26 1 98.81 92 ALA B N 1
ATOM 3458 C CA . ALA B 1 92 ? 16.922 -4.66 1.031 1 98.81 92 ALA B CA 1
ATOM 3459 C C . ALA B 1 92 ? 16.156 -3.447 1.557 1 98.81 92 ALA B C 1
ATOM 3461 O O . ALA B 1 92 ? 16.625 -2.758 2.467 1 98.81 92 ALA B O 1
ATOM 3462 N N . LEU B 1 93 ? 15.078 -3.139 0.98 1 98.81 93 LEU B N 1
ATOM 3463 C CA . LEU B 1 93 ? 14.156 -2.1 1.419 1 98.81 93 LEU B CA 1
ATOM 3464 C C . LEU B 1 93 ? 12.742 -2.65 1.552 1 98.81 93 LEU B C 1
ATOM 3466 O O . LEU B 1 93 ? 12.234 -3.307 0.637 1 98.81 93 LEU B O 1
ATOM 3470 N N . PHE B 1 94 ? 12.125 -2.383 2.717 1 98.75 94 PHE B N 1
ATOM 3471 C CA . PHE B 1 94 ? 10.812 -2.943 3.037 1 98.75 94 PHE B CA 1
ATOM 3472 C C . PHE B 1 94 ? 9.703 -1.984 2.635 1 98.75 94 PHE B C 1
ATOM 3474 O O . PHE B 1 94 ? 9.828 -0.771 2.816 1 98.75 94 PHE B O 1
ATOM 3481 N N . PHE B 1 95 ? 8.625 -2.48 2.047 1 98.69 95 PHE B N 1
ATOM 3482 C CA . PHE B 1 95 ? 7.445 -1.749 1.59 1 98.69 95 PHE B CA 1
ATOM 3483 C C . PHE B 1 95 ? 6.18 -2.32 2.215 1 98.69 95 PHE B C 1
ATOM 3485 O O . PHE B 1 95 ? 6.203 -3.4 2.807 1 98.69 95 PHE B O 1
ATOM 3492 N N . ALA B 1 96 ? 5.09 -1.608 2.07 1 98.12 96 ALA B N 1
ATOM 3493 C CA . ALA B 1 96 ? 3.822 -1.96 2.705 1 98.12 96 ALA B CA 1
ATOM 3494 C C . ALA B 1 96 ? 3.26 -3.254 2.125 1 98.12 96 ALA B C 1
ATOM 3496 O O . ALA B 1 96 ? 2.592 -4.016 2.826 1 98.12 96 ALA B O 1
ATOM 3497 N N . ASN B 1 97 ? 3.385 -3.496 0.86 1 98.44 97 ASN B N 1
ATOM 3498 C CA . ASN B 1 97 ? 2.973 -4.707 0.157 1 98.44 97 ASN B CA 1
ATOM 3499 C C . ASN B 1 97 ? 3.621 -4.801 -1.221 1 98.44 97 ASN B C 1
ATOM 3501 O O . ASN B 1 97 ? 4.41 -3.936 -1.603 1 98.44 97 ASN B O 1
ATOM 3505 N N . GLY B 1 98 ? 3.344 -5.879 -1.908 1 98.56 98 GLY B N 1
ATOM 3506 C CA . GLY B 1 98 ? 3.969 -6.117 -3.199 1 98.56 98 GLY B CA 1
ATOM 3507 C C . GLY B 1 98 ? 3.6 -5.074 -4.242 1 98.56 98 GLY B C 1
ATOM 3508 O O . GLY B 1 98 ? 4.438 -4.684 -5.055 1 98.56 98 GLY B O 1
ATOM 3509 N N . TYR B 1 99 ? 2.33 -4.629 -4.281 1 98.75 99 TYR B N 1
ATOM 3510 C CA . TYR B 1 99 ? 1.902 -3.598 -5.223 1 98.75 99 TYR B CA 1
ATOM 3511 C C . TYR B 1 99 ? 2.688 -2.309 -5.012 1 98.75 99 TYR B C 1
ATOM 3513 O O . TYR B 1 99 ? 3.176 -1.708 -5.969 1 98.75 99 TYR B O 1
ATOM 3521 N N . ALA B 1 100 ? 2.82 -1.91 -3.76 1 98.75 100 ALA B N 1
ATOM 3522 C CA . ALA B 1 100 ? 3.57 -0.705 -3.414 1 98.75 100 ALA B CA 1
ATOM 3523 C C . ALA B 1 100 ? 5.039 -0.843 -3.799 1 98.75 100 ALA B C 1
ATOM 3525 O O . ALA B 1 100 ? 5.656 0.116 -4.27 1 98.75 100 ALA B O 1
ATOM 3526 N N . ALA B 1 101 ? 5.609 -1.989 -3.553 1 98.88 101 ALA B N 1
ATOM 3527 C CA . ALA B 1 101 ? 7.008 -2.223 -3.895 1 98.88 101 ALA B CA 1
ATOM 3528 C C . ALA B 1 101 ? 7.238 -2.068 -5.395 1 98.88 101 ALA B C 1
ATOM 3530 O O . ALA B 1 101 ? 8.125 -1.321 -5.82 1 98.88 101 ALA B O 1
ATOM 3531 N N . ASN B 1 102 ? 6.43 -2.727 -6.23 1 98.88 102 ASN B N 1
ATOM 3532 C CA . ASN B 1 102 ? 6.602 -2.715 -7.68 1 98.88 102 ASN B CA 1
ATOM 3533 C C . ASN B 1 102 ? 6.34 -1.33 -8.266 1 98.88 102 ASN B C 1
ATOM 3535 O O . ASN B 1 102 ? 7.141 -0.826 -9.055 1 98.88 102 ASN B O 1
ATOM 3539 N N . VAL B 1 103 ? 5.246 -0.747 -7.82 1 98.88 103 VAL B N 1
ATOM 3540 C CA . VAL B 1 103 ? 4.898 0.569 -8.352 1 98.88 103 VAL B CA 1
ATOM 3541 C C . VAL B 1 103 ? 5.934 1.596 -7.898 1 98.88 103 VAL B C 1
ATOM 3543 O O . VAL B 1 103 ? 6.391 2.418 -8.695 1 98.88 103 VAL B O 1
ATOM 3546 N N . GLY B 1 104 ? 6.266 1.551 -6.637 1 98.69 104 GLY B N 1
ATOM 3547 C CA . GLY B 1 104 ? 7.242 2.494 -6.117 1 98.69 104 GLY B CA 1
ATOM 3548 C C . GLY B 1 104 ? 8.609 2.357 -6.766 1 98.69 104 GLY B C 1
ATOM 3549 O O . GLY B 1 104 ? 9.203 3.354 -7.18 1 98.69 104 GLY B O 1
ATOM 3550 N N . ALA B 1 105 ? 9.109 1.174 -6.895 1 98.75 105 ALA B N 1
ATOM 3551 C CA . ALA B 1 105 ? 10.461 0.942 -7.402 1 98.75 105 ALA B CA 1
ATOM 3552 C C . ALA B 1 105 ? 10.547 1.25 -8.898 1 98.75 105 ALA B C 1
ATOM 3554 O O . ALA B 1 105 ? 11.422 2.002 -9.336 1 98.75 105 ALA B O 1
ATOM 3555 N N . LEU B 1 106 ? 9.633 0.706 -9.688 1 98.88 106 LEU B N 1
ATOM 3556 C CA . LEU B 1 106 ? 9.727 0.846 -11.133 1 98.88 106 LEU B CA 1
ATOM 3557 C C . LEU B 1 106 ? 9.516 2.297 -11.555 1 98.88 106 LEU B C 1
ATOM 3559 O O . LEU B 1 106 ? 10.164 2.779 -12.484 1 98.88 106 LEU B O 1
ATOM 3563 N N . SER B 1 107 ? 8.594 3.004 -10.82 1 98.69 107 SER B N 1
ATOM 3564 C CA . SER B 1 107 ? 8.359 4.406 -11.156 1 98.69 107 SER B CA 1
ATOM 3565 C C . SER B 1 107 ? 9.539 5.277 -10.727 1 98.69 107 SER B C 1
ATOM 3567 O O . SER B 1 107 ? 9.703 6.395 -11.227 1 98.69 107 SER B O 1
ATOM 3569 N N . ALA B 1 108 ? 10.336 4.82 -9.812 1 98.12 108 ALA B N 1
ATOM 3570 C CA . ALA B 1 108 ? 11.539 5.539 -9.398 1 98.12 108 ALA B CA 1
ATOM 3571 C C . ALA B 1 108 ? 12.719 5.207 -10.305 1 98.12 108 ALA B C 1
ATOM 3573 O O . ALA B 1 108 ? 13.516 6.082 -10.641 1 98.12 108 ALA B O 1
ATOM 3574 N N . ILE B 1 109 ? 12.836 3.957 -10.727 1 98 109 ILE B N 1
ATOM 3575 C CA . ILE B 1 109 ? 13.977 3.457 -11.492 1 98 109 ILE B CA 1
ATOM 3576 C C . ILE B 1 109 ? 13.906 3.975 -12.922 1 98 109 ILE B C 1
ATOM 3578 O O . ILE B 1 109 ? 14.906 4.426 -13.477 1 98 109 ILE B O 1
ATOM 3582 N N . CYS B 1 110 ? 12.719 3.906 -13.508 1 97.19 110 CYS B N 1
ATOM 3583 C CA . CYS B 1 110 ? 12.57 4.227 -14.93 1 97.19 110 CYS B CA 1
ATOM 3584 C C . CYS B 1 110 ? 12.062 5.652 -15.109 1 97.19 110 CYS B C 1
ATOM 3586 O O . CYS B 1 110 ? 11.57 6.266 -14.164 1 97.19 110 CYS B O 1
ATOM 3588 N N . ASP B 1 111 ? 12.305 6.188 -16.203 1 95.88 111 ASP B N 1
ATOM 3589 C CA . ASP B 1 111 ? 11.734 7.426 -16.719 1 95.88 111 ASP B CA 1
ATOM 3590 C C . ASP B 1 111 ? 11.531 7.348 -18.219 1 95.88 111 ASP B C 1
ATOM 3592 O O . ASP B 1 111 ? 11.57 6.262 -18.812 1 95.88 111 ASP B O 1
ATOM 3596 N N . SER B 1 112 ? 11.25 8.477 -18.859 1 96.19 112 SER B N 1
ATOM 3597 C CA . SER B 1 112 ? 10.891 8.484 -20.281 1 96.19 112 SER B CA 1
ATOM 3598 C C . SER B 1 112 ? 12.07 8.07 -21.141 1 96.19 112 SER B C 1
ATOM 3600 O O . SER B 1 112 ? 11.906 7.797 -22.328 1 96.19 112 SER B O 1
ATOM 3602 N N . SER B 1 113 ? 13.289 7.977 -20.562 1 96.25 113 SER B N 1
ATOM 3603 C CA . SER B 1 113 ? 14.469 7.582 -21.328 1 96.25 113 SER B CA 1
ATOM 3604 C C . SER B 1 113 ? 14.633 6.066 -21.344 1 96.25 113 SER B C 1
ATOM 3606 O O . SER B 1 113 ? 15.477 5.539 -22.062 1 96.25 113 SER B O 1
ATOM 3608 N N . TYR B 1 114 ? 13.781 5.348 -20.641 1 97.19 114 TYR B N 1
ATOM 3609 C CA . TYR B 1 114 ? 13.867 3.893 -20.578 1 97.19 114 TYR B CA 1
ATOM 3610 C C . TYR B 1 114 ? 12.875 3.242 -21.531 1 97.19 114 TYR B C 1
ATOM 3612 O O . TYR B 1 114 ? 11.805 3.793 -21.797 1 97.19 114 TYR B O 1
ATOM 3620 N N . VAL B 1 115 ? 13.281 2.104 -22.078 1 98.25 115 VAL B N 1
ATOM 3621 C CA . VAL B 1 115 ? 12.352 1.12 -22.625 1 98.25 115 VAL B CA 1
ATOM 3622 C C . VAL B 1 115 ? 12.203 -0.053 -21.656 1 98.25 115 VAL B C 1
ATOM 3624 O O . VAL B 1 115 ? 13.195 -0.692 -21.297 1 98.25 115 VAL B O 1
ATOM 3627 N N . ALA B 1 116 ? 11.023 -0.257 -21.203 1 98.62 116 ALA B N 1
ATOM 3628 C CA . ALA B 1 116 ? 10.719 -1.373 -20.312 1 98.62 116 ALA B CA 1
ATOM 3629 C C . ALA B 1 116 ? 10.172 -2.564 -21.094 1 98.62 116 ALA B C 1
ATOM 3631 O O . ALA B 1 116 ? 9.109 -2.475 -21.719 1 98.62 116 ALA B O 1
ATOM 3632 N N . PHE B 1 117 ? 10.938 -3.643 -21.141 1 98.81 117 PHE B N 1
ATOM 3633 C CA . PHE B 1 117 ? 10.516 -4.898 -21.75 1 98.81 117 PHE B CA 1
ATOM 3634 C C . PHE B 1 117 ? 9.789 -5.773 -20.734 1 98.81 117 PHE B C 1
ATOM 3636 O O . PHE B 1 117 ? 10.406 -6.297 -19.797 1 98.81 117 PHE B O 1
ATOM 3643 N N . ILE B 1 118 ? 8.516 -5.949 -20.938 1 98.88 118 ILE B N 1
ATOM 3644 C CA . ILE B 1 118 ? 7.668 -6.566 -19.922 1 98.88 118 ILE B CA 1
ATOM 3645 C C . ILE B 1 118 ? 7.078 -7.871 -20.453 1 98.88 118 ILE B C 1
ATOM 3647 O O . ILE B 1 118 ? 6.539 -7.902 -21.562 1 98.88 118 ILE B O 1
ATOM 3651 N N . ASP B 1 119 ? 7.199 -8.898 -19.688 1 98.81 119 ASP B N 1
ATOM 3652 C CA . ASP B 1 119 ? 6.496 -10.133 -20.047 1 98.81 119 ASP B CA 1
ATOM 3653 C C . ASP B 1 119 ? 4.996 -9.883 -20.172 1 98.81 119 ASP B C 1
ATOM 3655 O O . ASP B 1 119 ? 4.391 -9.219 -19.344 1 98.81 119 ASP B O 1
ATOM 3659 N N . ARG B 1 120 ? 4.387 -10.516 -21.125 1 97.25 120 ARG B N 1
ATOM 3660 C CA . ARG B 1 120 ? 2.986 -10.273 -21.453 1 97.25 120 ARG B CA 1
ATOM 3661 C C . ARG B 1 120 ? 2.076 -10.664 -20.297 1 97.25 120 ARG B C 1
ATOM 3663 O O . ARG B 1 120 ? 0.971 -10.133 -20.172 1 97.25 120 ARG B O 1
ATOM 3670 N N . LEU B 1 121 ? 2.525 -11.555 -19.438 1 95.19 121 LEU B N 1
ATOM 3671 C CA . LEU B 1 121 ? 1.669 -12.039 -18.359 1 95.19 121 LEU B CA 1
ATOM 3672 C C . LEU B 1 121 ? 2.117 -11.484 -17.016 1 95.19 121 LEU B C 1
ATOM 3674 O O . LEU B 1 121 ? 1.724 -12 -15.969 1 95.19 121 LEU B O 1
ATOM 3678 N N . ALA B 1 122 ? 2.932 -10.438 -17.047 1 97.06 122 ALA B N 1
ATOM 3679 C CA . ALA B 1 122 ? 3.438 -9.844 -15.805 1 97.06 122 ALA B CA 1
ATOM 3680 C C . ALA B 1 122 ? 2.299 -9.289 -14.961 1 97.06 122 ALA B C 1
ATOM 3682 O O . ALA B 1 122 ? 1.288 -8.82 -15.492 1 97.06 122 ALA B O 1
ATOM 3683 N N . HIS B 1 123 ? 2.42 -9.344 -13.695 1 97.19 123 HIS B N 1
ATOM 3684 C CA . HIS B 1 123 ? 1.447 -8.859 -12.727 1 97.19 123 HIS B CA 1
ATOM 3685 C C . HIS B 1 123 ? 1.111 -7.395 -12.969 1 97.19 123 HIS B C 1
ATOM 3687 O O . HIS B 1 123 ? 1.982 -6.605 -13.352 1 97.19 123 HIS B O 1
ATOM 3693 N N . ALA B 1 124 ? -0.099 -6.984 -12.672 1 97 124 ALA B N 1
ATOM 3694 C CA . ALA B 1 124 ? -0.636 -5.652 -12.922 1 97 124 ALA B CA 1
ATOM 3695 C C . ALA B 1 124 ? 0.224 -4.582 -12.258 1 97 124 ALA B C 1
ATOM 3697 O O . ALA B 1 124 ? 0.399 -3.488 -12.797 1 97 124 ALA B O 1
ATOM 3698 N N . SER B 1 125 ? 0.74 -4.848 -11.07 1 98.5 125 SER B N 1
ATOM 3699 C CA . SER B 1 125 ? 1.519 -3.859 -10.336 1 98.5 125 SER B CA 1
ATOM 3700 C C . SER B 1 125 ? 2.816 -3.52 -11.062 1 98.5 125 SER B C 1
ATOM 3702 O O . SER B 1 125 ? 3.316 -2.398 -10.953 1 98.5 125 SER B O 1
ATOM 3704 N N . LEU B 1 126 ? 3.43 -4.477 -11.773 1 98.81 126 LEU B N 1
ATOM 3705 C CA . LEU B 1 126 ? 4.621 -4.211 -12.57 1 98.81 126 LEU B CA 1
ATOM 3706 C C . LEU B 1 126 ? 4.301 -3.26 -13.719 1 98.81 126 LEU B C 1
ATOM 3708 O O . LEU B 1 126 ? 5.023 -2.287 -13.945 1 98.81 126 LEU B O 1
ATOM 3712 N N . VAL B 1 127 ? 3.199 -3.533 -14.359 1 98.56 127 VAL B N 1
ATOM 3713 C CA . VAL B 1 127 ? 2.752 -2.725 -15.484 1 98.56 127 VAL B CA 1
ATOM 3714 C C . VAL B 1 127 ? 2.43 -1.31 -15.016 1 98.56 127 VAL B C 1
ATOM 3716 O O . VAL B 1 127 ? 2.824 -0.329 -15.648 1 98.56 127 VAL B O 1
ATOM 3719 N N . ASP B 1 128 ? 1.749 -1.232 -13.93 1 98.75 128 ASP B N 1
ATOM 3720 C CA . ASP B 1 128 ? 1.359 0.067 -13.391 1 98.75 128 ASP B CA 1
ATOM 3721 C C . ASP B 1 128 ? 2.584 0.89 -13 1 98.75 128 ASP B C 1
ATOM 3723 O O . ASP B 1 128 ? 2.596 2.111 -13.164 1 98.75 128 ASP B O 1
ATOM 3727 N N . GLY B 1 129 ? 3.594 0.25 -12.375 1 98.81 129 GLY B N 1
ATOM 3728 C CA . GLY B 1 129 ? 4.828 0.952 -12.07 1 98.81 129 GLY B CA 1
ATOM 3729 C C . GLY B 1 129 ? 5.496 1.545 -13.297 1 98.81 129 GLY B C 1
ATOM 3730 O O . GLY B 1 129 ? 5.961 2.686 -13.266 1 98.81 129 GLY B O 1
ATOM 3731 N N . VAL B 1 130 ? 5.543 0.794 -14.383 1 98.69 130 VAL B N 1
ATOM 3732 C CA . VAL B 1 130 ? 6.137 1.265 -15.633 1 98.69 130 VAL B CA 1
ATOM 3733 C C . VAL B 1 130 ? 5.312 2.418 -16.188 1 98.69 130 VAL B C 1
ATOM 3735 O O . VAL B 1 130 ? 5.867 3.43 -16.625 1 98.69 130 VAL B O 1
ATOM 3738 N N . ARG B 1 131 ? 3.986 2.256 -16.156 1 98.44 131 ARG B N 1
ATOM 3739 C CA . ARG B 1 131 ? 3.1 3.311 -16.641 1 98.44 131 ARG B CA 1
ATOM 3740 C C . ARG B 1 131 ? 3.332 4.613 -15.883 1 98.44 131 ARG B C 1
ATOM 3742 O O . ARG B 1 131 ? 3.404 5.688 -16.484 1 98.44 131 ARG B O 1
ATOM 3749 N N . LEU B 1 132 ? 3.453 4.5 -14.656 1 98.5 132 LEU B N 1
ATOM 3750 C CA . LEU B 1 132 ? 3.633 5.676 -13.812 1 98.5 132 LEU B CA 1
ATOM 3751 C C . LEU B 1 132 ? 4.988 6.324 -14.062 1 98.5 132 LEU B C 1
ATOM 3753 O O . LEU B 1 132 ? 5.148 7.535 -13.875 1 98.5 132 LEU B O 1
ATOM 3757 N N . SER B 1 133 ? 5.965 5.59 -14.492 1 98 133 SER B N 1
ATOM 3758 C CA . SER B 1 133 ? 7.32 6.082 -14.711 1 98 133 SER B CA 1
ATOM 3759 C C . SER B 1 133 ? 7.402 6.938 -15.969 1 98 133 SER B C 1
ATOM 3761 O O . SER B 1 133 ? 8.305 7.766 -16.109 1 98 133 SER B O 1
ATOM 3763 N N . GLY B 1 134 ? 6.504 6.676 -16.953 1 97.44 134 GLY B N 1
ATOM 3764 C CA . GLY B 1 134 ? 6.574 7.328 -18.25 1 97.44 134 GLY B CA 1
ATOM 3765 C C . GLY B 1 134 ? 7.473 6.605 -19.234 1 97.44 134 GLY B C 1
ATOM 3766 O O . GLY B 1 134 ? 7.629 7.039 -20.375 1 97.44 134 GLY B O 1
ATOM 3767 N N . ALA B 1 135 ? 8.039 5.461 -18.859 1 97.94 135 ALA B N 1
ATOM 3768 C CA . ALA B 1 135 ? 8.883 4.684 -19.75 1 97.94 135 ALA B CA 1
ATOM 3769 C C . ALA B 1 135 ? 8.07 4.117 -20.922 1 97.94 135 ALA B C 1
ATOM 3771 O O . ALA B 1 135 ? 6.855 3.936 -20.797 1 97.94 135 ALA B O 1
ATOM 3772 N N . GLN B 1 136 ? 8.75 3.902 -22.047 1 98 136 GLN B N 1
ATOM 3773 C CA . GLN B 1 136 ? 8.117 3.18 -23.141 1 98 136 GLN B CA 1
ATOM 3774 C C . GLN B 1 136 ? 7.898 1.713 -22.781 1 98 136 GLN B C 1
ATOM 3776 O O . GLN B 1 136 ? 8.82 1.036 -22.328 1 98 136 GLN B O 1
ATOM 3781 N N . LYS B 1 137 ? 6.73 1.282 -23.047 1 98 137 LYS B N 1
ATOM 3782 C CA . LYS B 1 137 ? 6.383 -0.105 -22.75 1 98 137 LYS B CA 1
ATOM 3783 C C . LYS B 1 137 ? 6.457 -0.967 -24.016 1 98 137 LYS B C 1
ATOM 3785 O O . LYS B 1 137 ? 5.824 -0.655 -25.031 1 98 137 LYS B O 1
ATOM 3790 N N . VAL B 1 138 ? 7.176 -2.043 -23.891 1 98.69 138 VAL B N 1
ATOM 3791 C CA . VAL B 1 138 ? 7.262 -3.037 -24.953 1 98.69 138 VAL B CA 1
ATOM 3792 C C . VAL B 1 138 ? 7.008 -4.43 -24.375 1 98.69 138 VAL B C 1
ATOM 3794 O O . VAL B 1 138 ? 7.82 -4.949 -23.609 1 98.69 138 VAL B O 1
ATOM 3797 N N . TYR B 1 139 ? 5.965 -5.039 -24.812 1 98.69 139 TYR B N 1
ATOM 3798 C CA . TYR B 1 139 ? 5.652 -6.387 -24.344 1 98.69 139 TYR B CA 1
ATOM 3799 C C . TYR B 1 139 ? 6.359 -7.434 -25.188 1 98.69 139 TYR B C 1
ATOM 3801 O O . TYR B 1 139 ? 6.449 -7.297 -26.406 1 98.69 139 TYR B O 1
ATOM 3809 N N . PHE B 1 140 ? 6.895 -8.391 -24.547 1 98.75 140 PHE B N 1
ATOM 3810 C CA . PHE B 1 140 ? 7.332 -9.578 -25.281 1 98.75 140 PHE B CA 1
ATOM 3811 C C . PHE B 1 140 ? 6.426 -10.758 -24.969 1 98.75 140 PHE B C 1
ATOM 3813 O O . PHE B 1 140 ? 5.734 -10.773 -23.953 1 98.75 140 PHE B O 1
ATOM 3820 N N . ARG B 1 141 ? 6.422 -11.727 -25.906 1 98.5 141 ARG B N 1
ATOM 3821 C CA . ARG B 1 141 ? 5.609 -12.922 -25.719 1 98.5 141 ARG B CA 1
ATOM 3822 C C . ARG B 1 141 ? 6.023 -13.672 -24.469 1 98.5 141 ARG B C 1
ATOM 3824 O O . ARG B 1 141 ? 7.211 -13.773 -24.156 1 98.5 141 ARG B O 1
ATOM 3831 N N . HIS B 1 142 ? 5.051 -14.188 -23.797 1 97 142 HIS B N 1
ATOM 3832 C CA . HIS B 1 142 ? 5.246 -14.805 -22.484 1 97 142 HIS B CA 1
ATOM 3833 C C . HIS B 1 142 ? 6.355 -15.852 -22.531 1 97 142 HIS B C 1
ATOM 3835 O O . HIS B 1 142 ? 6.289 -16.797 -23.328 1 97 142 HIS B O 1
ATOM 3841 N N . ASN B 1 143 ? 7.328 -15.656 -21.734 1 97.31 143 ASN B N 1
ATOM 3842 C CA . ASN B 1 143 ? 8.453 -16.562 -21.531 1 97.31 143 ASN B CA 1
ATOM 3843 C C . ASN B 1 143 ? 9.172 -16.859 -22.844 1 97.31 143 ASN B C 1
ATOM 3845 O O . ASN B 1 143 ? 9.797 -17.906 -23 1 97.31 143 ASN B O 1
ATOM 3849 N N . ASP B 1 144 ? 9.023 -15.977 -23.781 1 98.56 144 ASP B N 1
ATOM 3850 C CA . ASP B 1 144 ? 9.68 -16.125 -25.078 1 98.56 144 ASP B CA 1
ATOM 3851 C C . ASP B 1 144 ? 10.977 -15.328 -25.141 1 98.56 144 ASP B C 1
ATOM 3853 O O . ASP B 1 144 ? 10.977 -14.18 -25.609 1 98.56 144 ASP B O 1
ATOM 3857 N N . MET B 1 145 ? 12.031 -16 -24.875 1 98.62 145 MET B N 1
ATOM 3858 C CA . MET B 1 145 ? 13.328 -15.344 -24.766 1 98.62 145 MET B CA 1
ATOM 3859 C C . MET B 1 145 ? 13.852 -14.953 -26.141 1 98.62 145 MET B C 1
ATOM 3861 O O . MET B 1 145 ? 14.594 -13.977 -26.281 1 98.62 145 MET B O 1
ATOM 3865 N N . GLN B 1 146 ? 13.477 -15.703 -27.125 1 98.5 146 GLN B N 1
ATOM 3866 C CA . GLN B 1 146 ? 13.844 -15.32 -28.484 1 98.5 146 GLN B CA 1
ATOM 3867 C C . GLN B 1 146 ? 13.188 -14 -28.875 1 98.5 146 GLN B C 1
ATOM 3869 O O . GLN B 1 146 ? 13.852 -13.102 -29.406 1 98.5 146 GLN B O 1
ATOM 3874 N N . HIS B 1 147 ? 11.945 -13.93 -28.594 1 98.88 147 HIS B N 1
ATOM 3875 C CA . HIS B 1 147 ? 11.234 -12.695 -28.891 1 98.88 147 HIS B CA 1
ATOM 3876 C C . HIS B 1 147 ? 11.812 -11.523 -28.094 1 98.88 147 HIS B C 1
ATOM 3878 O O . HIS B 1 147 ? 12 -10.43 -28.641 1 98.88 147 HIS B O 1
ATOM 3884 N N . LEU B 1 148 ? 12.039 -11.734 -26.828 1 98.75 148 LEU B N 1
ATOM 3885 C CA . LEU B 1 148 ? 12.664 -10.711 -26 1 98.75 148 LEU B CA 1
ATOM 3886 C C . LEU B 1 148 ? 13.984 -10.258 -26.594 1 98.75 148 LEU B C 1
ATOM 3888 O O . LEU B 1 148 ? 14.266 -9.055 -26.672 1 98.75 148 LEU B O 1
ATOM 3892 N N . GLY B 1 149 ? 14.789 -11.227 -27.031 1 98.62 149 GLY B N 1
ATOM 3893 C CA . GLY B 1 149 ? 16.062 -10.898 -27.656 1 98.62 149 GLY B CA 1
ATOM 3894 C C . GLY B 1 149 ? 15.906 -10.047 -28.906 1 98.62 149 GLY B C 1
ATOM 3895 O O . GLY B 1 149 ? 16.672 -9.109 -29.109 1 98.62 149 GLY B O 1
ATOM 3896 N N . GLU B 1 150 ? 14.953 -10.367 -29.719 1 98.62 150 GLU B N 1
ATOM 3897 C CA . GLU B 1 150 ? 14.68 -9.594 -30.938 1 98.62 150 GLU B CA 1
ATOM 3898 C C . GLU B 1 150 ? 14.289 -8.156 -30.594 1 98.62 150 GLU B C 1
ATOM 3900 O O . GLU B 1 150 ? 14.758 -7.215 -31.25 1 98.62 150 GLU B O 1
ATOM 3905 N N . LEU B 1 151 ? 13.438 -8.031 -29.625 1 98.62 151 LEU B N 1
ATOM 3906 C CA . LEU B 1 151 ? 12.977 -6.711 -29.219 1 98.62 151 LEU B CA 1
ATOM 3907 C C . LEU B 1 151 ? 14.117 -5.883 -28.641 1 98.62 151 LEU B C 1
ATOM 3909 O O . LEU B 1 151 ? 14.219 -4.688 -28.922 1 98.62 151 LEU B O 1
ATOM 3913 N N . LEU B 1 152 ? 14.93 -6.516 -27.812 1 98.19 152 LEU B N 1
ATOM 3914 C CA . LEU B 1 152 ? 16.078 -5.832 -27.234 1 98.19 152 LEU B CA 1
ATOM 3915 C C . LEU B 1 152 ? 17.031 -5.348 -28.328 1 98.19 152 LEU B C 1
ATOM 3917 O O . LEU B 1 152 ? 17.578 -4.242 -28.25 1 98.19 152 LEU B O 1
ATOM 3921 N N . ALA B 1 153 ? 17.203 -6.152 -29.328 1 97.81 153 ALA B N 1
ATOM 3922 C CA . ALA B 1 153 ? 18.078 -5.793 -30.438 1 97.81 153 ALA B CA 1
ATOM 3923 C C . ALA B 1 153 ? 17.516 -4.598 -31.203 1 97.81 153 ALA B C 1
ATOM 3925 O O . ALA B 1 153 ? 18.281 -3.738 -31.672 1 97.81 153 ALA B O 1
ATOM 3926 N N . LYS B 1 154 ? 16.281 -4.555 -31.328 1 97.25 154 LYS B N 1
ATOM 3927 C CA . LYS B 1 154 ? 15.602 -3.482 -32.062 1 97.25 154 LYS B CA 1
ATOM 3928 C C . LYS B 1 154 ? 15.734 -2.152 -31.312 1 97.25 154 LYS B C 1
ATOM 3930 O O . LYS B 1 154 ? 15.703 -1.088 -31.938 1 97.25 154 LYS B O 1
ATOM 3935 N N . HIS B 1 155 ? 15.891 -2.189 -29.984 1 95 155 HIS B N 1
ATOM 3936 C CA . HIS B 1 155 ? 15.938 -0.984 -29.156 1 95 155 HIS B CA 1
ATOM 3937 C C . HIS B 1 155 ? 17.328 -0.778 -28.562 1 95 155 HIS B C 1
ATOM 3939 O O . HIS B 1 155 ? 17.453 -0.26 -27.453 1 95 155 HIS B O 1
ATOM 3945 N N . ARG B 1 156 ? 18.406 -1.166 -29.031 1 86.62 156 ARG B N 1
ATOM 3946 C CA . ARG B 1 156 ? 19.766 -1.267 -28.469 1 86.62 156 ARG B CA 1
ATOM 3947 C C . ARG B 1 156 ? 20.266 0.097 -28.031 1 86.62 156 ARG B C 1
ATOM 3949 O O . ARG B 1 156 ? 21.109 0.186 -27.125 1 86.62 156 ARG B O 1
ATOM 3956 N N . ALA B 1 157 ? 19.859 1.17 -28.391 1 74.94 157 ALA B N 1
ATOM 3957 C CA . ALA B 1 157 ? 20.391 2.49 -28.062 1 74.94 157 ALA B CA 1
ATOM 3958 C C . ALA B 1 157 ? 19.641 3.115 -26.906 1 74.94 157 ALA B C 1
ATOM 3960 O O . ALA B 1 157 ? 19.875 4.27 -26.547 1 74.94 157 ALA B O 1
ATOM 3961 N N . THR B 1 158 ? 18.922 2.357 -26.172 1 84.25 158 THR B N 1
ATOM 3962 C CA . THR B 1 158 ? 18.062 2.877 -25.109 1 84.25 158 THR B CA 1
ATOM 3963 C C . THR B 1 158 ? 18.453 2.268 -23.75 1 84.25 158 THR B C 1
ATOM 3965 O O . THR B 1 158 ? 19.125 1.243 -23.703 1 84.25 158 THR B O 1
ATOM 3968 N N . LYS B 1 159 ? 18.219 3.025 -22.641 1 94.56 159 LYS B N 1
ATOM 3969 C CA . LYS B 1 159 ? 18.219 2.375 -21.328 1 94.56 159 LYS B CA 1
ATOM 3970 C C . LYS B 1 159 ? 17.156 1.295 -21.25 1 94.56 159 LYS B C 1
ATOM 3972 O O . LYS B 1 159 ? 15.969 1.568 -21.469 1 94.56 159 LYS B O 1
ATOM 3977 N N . ALA B 1 160 ? 17.594 0.118 -21.016 1 97.25 160 ALA B N 1
ATOM 3978 C CA . ALA B 1 160 ? 16.672 -1.015 -21.078 1 97.25 160 ALA B CA 1
ATOM 3979 C C . ALA B 1 160 ? 16.5 -1.666 -19.719 1 97.25 160 ALA B C 1
ATOM 3981 O O . ALA B 1 160 ? 17.469 -1.793 -18.953 1 97.25 160 ALA B O 1
ATOM 3982 N N . ILE B 1 161 ? 15.266 -2.035 -19.406 1 98.31 161 ILE B N 1
ATOM 3983 C CA . ILE B 1 161 ? 14.961 -2.838 -18.219 1 98.31 161 ILE B CA 1
ATOM 3984 C C . ILE B 1 161 ? 14.047 -3.998 -18.609 1 98.31 161 ILE B C 1
ATOM 3986 O O . ILE B 1 161 ? 13.039 -3.803 -19.297 1 98.31 161 ILE B O 1
ATOM 3990 N N . ILE B 1 162 ? 14.477 -5.211 -18.25 1 98.75 162 ILE B N 1
ATOM 3991 C CA . ILE B 1 162 ? 13.664 -6.414 -18.422 1 98.75 162 ILE B CA 1
ATOM 3992 C C . ILE B 1 162 ? 12.852 -6.684 -17.156 1 98.75 162 ILE B C 1
ATOM 3994 O O . ILE B 1 162 ? 13.406 -6.738 -16.062 1 98.75 162 ILE B O 1
ATOM 3998 N N . ILE B 1 163 ? 11.547 -6.801 -17.297 1 98.88 163 ILE B N 1
ATOM 3999 C CA . ILE B 1 163 ? 10.633 -6.957 -16.172 1 98.88 163 ILE B CA 1
ATOM 4000 C C . ILE B 1 163 ? 9.82 -8.234 -16.344 1 98.88 163 ILE B C 1
ATOM 4002 O O . ILE B 1 163 ? 9.141 -8.422 -17.344 1 98.88 163 ILE B O 1
ATOM 4006 N N . THR B 1 164 ? 9.875 -9.125 -15.352 1 98.81 164 THR B N 1
ATOM 4007 C CA . THR B 1 164 ? 9.109 -10.367 -15.383 1 98.81 164 THR B CA 1
ATOM 4008 C C . THR B 1 164 ? 8.891 -10.891 -13.969 1 98.81 164 THR B C 1
ATOM 4010 O O . THR B 1 164 ? 9.117 -10.18 -12.992 1 98.81 164 THR B O 1
ATOM 4013 N N . GLU B 1 165 ? 8.25 -11.984 -13.828 1 98.62 165 GLU B N 1
ATOM 4014 C CA . GLU B 1 165 ? 8.078 -12.742 -12.594 1 98.62 165 GLU B CA 1
ATOM 4015 C C . GLU B 1 165 ? 8.867 -14.055 -12.641 1 98.62 165 GLU B C 1
ATOM 4017 O O . GLU B 1 165 ? 9.102 -14.602 -13.711 1 98.62 165 GLU B O 1
ATOM 4022 N N . SER B 1 166 ? 9.289 -14.492 -11.438 1 98.5 166 SER B N 1
ATOM 4023 C CA . SER B 1 166 ? 9.977 -15.781 -11.398 1 98.5 166 SER B CA 1
ATOM 4024 C C . SER B 1 166 ? 8.992 -16.938 -11.57 1 98.5 166 SER B C 1
ATOM 4026 O O . SER B 1 166 ? 9.336 -17.969 -12.156 1 98.5 166 SER B O 1
ATOM 4028 N N . LEU B 1 167 ? 7.832 -16.812 -11.016 1 98.25 167 LEU B N 1
ATOM 4029 C CA . LEU B 1 167 ? 6.719 -17.75 -11.047 1 98.25 167 LEU B CA 1
ATOM 4030 C C . LEU B 1 167 ? 5.398 -17.031 -11.258 1 98.25 167 LEU B C 1
ATOM 4032 O O . LEU B 1 167 ? 5.051 -16.125 -10.5 1 98.25 167 LEU B O 1
ATOM 4036 N N . PHE B 1 168 ? 4.707 -17.422 -12.352 1 95.88 168 PHE B N 1
ATOM 4037 C CA . PHE B 1 168 ? 3.504 -16.688 -12.734 1 95.88 168 PHE B CA 1
ATOM 4038 C C . PHE B 1 168 ? 2.281 -17.25 -12.016 1 95.88 168 PHE B C 1
ATOM 4040 O O . PHE B 1 168 ? 2.027 -18.453 -12.047 1 95.88 168 PHE B O 1
ATOM 4047 N N . SER B 1 169 ? 1.462 -16.422 -11.461 1 93 169 SER B N 1
ATOM 4048 C CA . SER B 1 169 ? 0.439 -16.734 -10.469 1 93 169 SER B CA 1
ATOM 4049 C C . SER B 1 169 ? -0.749 -17.438 -11.109 1 93 169 SER B C 1
ATOM 4051 O O . SER B 1 169 ? -1.519 -18.125 -10.422 1 93 169 SER B O 1
ATOM 4053 N N . MET B 1 170 ? -0.983 -17.25 -12.359 1 88.69 170 MET B N 1
ATOM 4054 C CA . MET B 1 170 ? -2.197 -17.797 -12.969 1 88.69 170 MET B CA 1
ATOM 4055 C C . MET B 1 170 ? -1.904 -19.094 -13.711 1 88.69 170 MET B C 1
ATOM 4057 O O . MET B 1 170 ? -2.754 -19.984 -13.773 1 88.69 170 MET B O 1
ATOM 4061 N N . ASP B 1 171 ? -0.661 -19.219 -14.148 1 90.19 171 ASP B N 1
ATOM 4062 C CA . ASP B 1 171 ? -0.331 -20.359 -15 1 90.19 171 ASP B CA 1
ATOM 4063 C C . ASP B 1 171 ? 0.592 -21.328 -14.273 1 90.19 171 ASP B C 1
ATOM 4065 O O . ASP B 1 171 ? 0.713 -22.484 -14.664 1 90.19 171 ASP B O 1
ATOM 4069 N N . GLY B 1 172 ? 1.291 -20.828 -13.305 1 94.62 172 GLY B N 1
ATOM 4070 C CA . GLY B 1 172 ? 2.139 -21.703 -12.508 1 94.62 172 GLY B CA 1
ATOM 4071 C C . GLY B 1 172 ? 3.449 -22.047 -13.195 1 94.62 172 GLY B C 1
ATOM 4072 O O . GLY B 1 172 ? 4.172 -22.953 -12.75 1 94.62 172 GLY B O 1
ATOM 4073 N N . ASP B 1 173 ? 3.721 -21.422 -14.312 1 95.31 173 ASP B N 1
ATOM 4074 C CA . ASP B 1 173 ? 4.98 -21.656 -15.008 1 95.31 173 ASP B CA 1
ATOM 4075 C C . ASP B 1 173 ? 6.055 -20.672 -14.547 1 95.31 173 ASP B C 1
ATOM 4077 O O . ASP B 1 173 ? 5.742 -19.625 -13.984 1 95.31 173 ASP B O 1
ATOM 4081 N N . MET B 1 174 ? 7.289 -21.047 -14.742 1 97.12 174 MET B N 1
ATOM 4082 C CA . MET B 1 174 ? 8.43 -20.297 -14.25 1 97.12 174 MET B CA 1
ATOM 4083 C C . MET B 1 174 ? 9.156 -19.578 -15.391 1 97.12 174 MET B C 1
ATOM 4085 O O . MET B 1 174 ? 9.156 -20.062 -16.531 1 97.12 174 MET B O 1
ATOM 4089 N N . ALA B 1 175 ? 9.711 -18.438 -15.117 1 97.56 175 ALA B N 1
ATOM 4090 C CA . ALA B 1 175 ? 10.547 -17.734 -16.094 1 97.56 175 ALA B CA 1
ATOM 4091 C C . ALA B 1 175 ? 11.898 -18.422 -16.25 1 97.56 175 ALA B C 1
ATOM 4093 O O . ALA B 1 175 ? 12.43 -18.984 -15.297 1 97.56 175 ALA B O 1
ATOM 4094 N N . PRO B 1 176 ? 12.414 -18.406 -17.469 1 97.5 176 PRO B N 1
ATOM 4095 C CA . PRO B 1 176 ? 13.734 -19 -17.688 1 97.5 176 PRO B CA 1
ATOM 4096 C C . PRO B 1 176 ? 14.867 -18.109 -17.188 1 97.5 176 PRO B C 1
ATOM 4098 O O . PRO B 1 176 ? 15.453 -17.344 -17.953 1 97.5 176 PRO B O 1
ATOM 4101 N N . ALA B 1 177 ? 15.312 -18.281 -15.961 1 97.56 177 ALA B N 1
ATOM 4102 C CA . ALA B 1 177 ? 16.25 -17.406 -15.25 1 97.56 177 ALA B CA 1
ATOM 4103 C C . ALA B 1 177 ? 17.562 -17.281 -16 1 97.56 177 ALA B C 1
ATOM 4105 O O . ALA B 1 177 ? 18.109 -16.188 -16.141 1 97.56 177 ALA B O 1
ATOM 4106 N N . GLY B 1 178 ? 18.094 -18.422 -16.453 1 97.81 178 GLY B N 1
ATOM 4107 C CA . GLY B 1 178 ? 19.375 -18.406 -17.141 1 97.81 178 GLY B CA 1
ATOM 4108 C C . GLY B 1 178 ? 19.359 -17.547 -18.391 1 97.81 178 GLY B C 1
ATOM 4109 O O . GLY B 1 178 ? 20.266 -16.734 -18.594 1 97.81 178 GLY B O 1
ATOM 4110 N N . ALA B 1 179 ? 18.359 -17.766 -19.234 1 98.5 179 ALA B N 1
ATOM 4111 C CA . ALA B 1 179 ? 18.25 -17 -20.469 1 98.5 179 ALA B CA 1
ATOM 4112 C C . ALA B 1 179 ? 18.062 -15.516 -20.172 1 98.5 179 ALA B C 1
ATOM 4114 O O . ALA B 1 179 ? 18.531 -14.664 -20.922 1 98.5 179 ALA B O 1
ATOM 4115 N N . LEU B 1 180 ? 17.359 -15.164 -19.141 1 98.62 180 LEU B N 1
ATOM 4116 C CA . LEU B 1 180 ? 17.156 -13.773 -18.734 1 98.62 180 LEU B CA 1
ATOM 4117 C C . LEU B 1 180 ? 18.484 -13.117 -18.391 1 98.62 180 LEU B C 1
ATOM 4119 O O . LEU B 1 180 ? 18.734 -11.977 -18.766 1 98.62 180 LEU B O 1
ATOM 4123 N N . ILE B 1 181 ? 19.312 -13.859 -17.625 1 98.25 181 ILE B N 1
ATOM 4124 C CA . ILE B 1 181 ? 20.625 -13.344 -17.234 1 98.25 181 ILE B CA 1
ATOM 4125 C C . ILE B 1 181 ? 21.484 -13.109 -18.469 1 98.25 181 ILE B C 1
ATOM 4127 O O . ILE B 1 181 ? 22.188 -12.102 -18.562 1 98.25 181 ILE B O 1
ATOM 4131 N N . ASP B 1 182 ? 21.406 -14.078 -19.406 1 98.31 182 ASP B N 1
ATOM 4132 C CA . ASP B 1 182 ? 22.172 -13.953 -20.641 1 98.31 182 ASP B CA 1
ATOM 4133 C C . ASP B 1 182 ? 21.766 -12.695 -21.406 1 98.31 182 ASP B C 1
ATOM 4135 O O . ASP B 1 182 ? 22.625 -11.953 -21.891 1 98.31 182 ASP B O 1
ATOM 4139 N N . LEU B 1 183 ? 20.516 -12.477 -21.531 1 98.25 183 LEU B N 1
ATOM 4140 C CA . LEU B 1 183 ? 20 -11.336 -22.281 1 98.25 183 LEU B CA 1
ATOM 4141 C C . LEU B 1 183 ? 20.344 -10.031 -21.578 1 98.25 183 LEU B C 1
ATOM 4143 O O . LEU B 1 183 ? 20.703 -9.039 -22.219 1 98.25 183 LEU B O 1
ATOM 4147 N N . LYS B 1 184 ? 20.188 -10.047 -20.234 1 96.94 184 LYS B N 1
ATOM 4148 C CA . LYS B 1 184 ? 20.578 -8.883 -19.453 1 96.94 184 LYS B CA 1
ATOM 4149 C C . LYS B 1 184 ? 22.031 -8.484 -19.75 1 96.94 184 LYS B C 1
ATOM 4151 O O . LYS B 1 184 ? 22.328 -7.312 -19.969 1 96.94 184 LYS B O 1
ATOM 4156 N N . THR B 1 185 ? 22.875 -9.445 -19.766 1 96.5 185 THR B N 1
ATOM 4157 C CA . THR B 1 185 ? 24.312 -9.227 -19.969 1 96.5 185 THR B CA 1
ATOM 4158 C C . THR B 1 185 ? 24.594 -8.781 -21.391 1 96.5 185 THR B C 1
ATOM 4160 O O . THR B 1 185 ? 25.297 -7.797 -21.625 1 96.5 185 THR B O 1
ATOM 4163 N N . LYS B 1 186 ? 24.031 -9.477 -22.312 1 96.5 186 LYS B N 1
ATOM 4164 C CA . LYS B 1 186 ? 24.266 -9.219 -23.734 1 96.5 186 LYS B CA 1
ATOM 4165 C C . LYS B 1 186 ? 23.844 -7.805 -24.109 1 96.5 186 LYS B C 1
ATOM 4167 O O . LYS B 1 186 ? 24.516 -7.141 -24.906 1 96.5 186 LYS B O 1
ATOM 4172 N N . PHE B 1 187 ? 22.797 -7.297 -23.516 1 96.75 187 PHE B N 1
ATOM 4173 C CA . PHE B 1 187 ? 22.234 -6.035 -23.984 1 96.75 187 PHE B CA 1
ATOM 4174 C C . PHE B 1 187 ? 22.422 -4.941 -22.938 1 96.75 187 PHE B C 1
ATOM 4176 O O . PHE B 1 187 ? 21.891 -3.842 -23.078 1 96.75 187 PHE B O 1
ATOM 4183 N N . ASP B 1 188 ? 23.125 -5.266 -21.844 1 95.25 188 ASP B N 1
ATOM 4184 C CA . ASP B 1 188 ? 23.375 -4.316 -20.766 1 95.25 188 ASP B CA 1
ATOM 4185 C C . ASP B 1 188 ? 22.062 -3.732 -20.234 1 95.25 188 ASP B C 1
ATOM 4187 O O . ASP B 1 188 ? 21.922 -2.512 -20.141 1 95.25 188 ASP B O 1
ATOM 4191 N N . ALA B 1 189 ? 21.125 -4.598 -19.984 1 96.81 189 ALA B N 1
ATOM 4192 C CA . ALA B 1 189 ? 19.812 -4.223 -19.484 1 96.81 189 ALA B CA 1
ATOM 4193 C C . ALA B 1 189 ? 19.703 -4.5 -17.984 1 96.81 189 ALA B C 1
ATOM 4195 O O . ALA B 1 189 ? 20.375 -5.379 -17.453 1 96.81 189 ALA B O 1
ATOM 4196 N N . LEU B 1 190 ? 18.906 -3.68 -17.25 1 98.06 190 LEU B N 1
ATOM 4197 C CA . LEU B 1 190 ? 18.516 -4.047 -15.906 1 98.06 190 LEU B CA 1
ATOM 4198 C C . LEU B 1 190 ? 17.578 -5.254 -15.914 1 98.06 190 LEU B C 1
ATOM 4200 O O . LEU B 1 190 ? 16.828 -5.457 -16.875 1 98.06 190 LEU B O 1
ATOM 4204 N N . LEU B 1 191 ? 17.703 -6.039 -14.93 1 98.56 191 LEU B N 1
ATOM 4205 C CA . LEU B 1 191 ? 16.797 -7.176 -14.742 1 98.56 191 LEU B CA 1
ATOM 4206 C C . LEU B 1 191 ? 16.031 -7.047 -13.438 1 98.56 191 LEU B C 1
ATOM 4208 O O . LEU B 1 191 ? 16.625 -7 -12.352 1 98.56 191 LEU B O 1
ATOM 4212 N N . TYR B 1 192 ? 14.719 -6.895 -13.547 1 98.88 192 TYR B N 1
ATOM 4213 C CA . TYR B 1 192 ? 13.758 -6.77 -12.453 1 98.88 192 TYR B CA 1
ATOM 4214 C C . TYR B 1 192 ? 12.867 -8 -12.367 1 98.88 192 TYR B C 1
ATOM 4216 O O . TYR B 1 192 ? 12.07 -8.258 -13.281 1 98.88 192 TYR B O 1
ATOM 4224 N N . ILE B 1 193 ? 12.922 -8.734 -11.242 1 98.88 193 ILE B N 1
ATOM 4225 C CA . ILE B 1 193 ? 12.172 -9.984 -11.141 1 98.88 193 ILE B CA 1
ATOM 4226 C C . ILE B 1 193 ? 11.297 -9.953 -9.891 1 98.88 193 ILE B C 1
ATOM 4228 O O . ILE B 1 193 ? 11.797 -9.758 -8.773 1 98.88 193 ILE B O 1
ATOM 4232 N N . ASP B 1 194 ? 10.031 -10.117 -10.047 1 98.88 194 ASP B N 1
ATOM 4233 C CA . ASP B 1 194 ? 9.086 -10.32 -8.953 1 98.88 194 ASP B CA 1
ATOM 4234 C C . ASP B 1 194 ? 8.984 -11.789 -8.57 1 98.88 194 ASP B C 1
ATOM 4236 O O . ASP B 1 194 ? 8.461 -12.602 -9.336 1 98.88 194 ASP B O 1
ATOM 4240 N N . ASP B 1 195 ? 9.422 -12.117 -7.402 1 98.81 195 ASP B N 1
ATOM 4241 C CA . ASP B 1 195 ? 9.477 -13.5 -6.93 1 98.81 195 ASP B CA 1
ATOM 4242 C C . ASP B 1 195 ? 8.422 -13.758 -5.855 1 98.81 195 ASP B C 1
ATOM 4244 O O . ASP B 1 195 ? 8.641 -14.547 -4.938 1 98.81 195 ASP B O 1
ATOM 4248 N N . ALA B 1 196 ? 7.285 -13.102 -5.934 1 98.69 196 ALA B N 1
ATOM 4249 C CA . ALA B 1 196 ? 6.238 -13.125 -4.918 1 98.69 196 ALA B CA 1
ATOM 4250 C C . ALA B 1 196 ? 5.715 -14.547 -4.703 1 98.69 196 ALA B C 1
ATOM 4252 O O . ALA B 1 196 ? 5.332 -14.914 -3.59 1 98.69 196 ALA B O 1
ATOM 4253 N N . HIS B 1 197 ? 5.676 -15.367 -5.77 1 98.69 197 HIS B N 1
ATOM 4254 C CA . HIS B 1 197 ? 5.078 -16.688 -5.676 1 98.69 197 HIS B CA 1
ATOM 4255 C C . HIS B 1 197 ? 6.145 -17.766 -5.496 1 98.69 197 HIS B C 1
ATOM 4257 O O . HIS B 1 197 ? 5.824 -18.922 -5.215 1 98.69 197 HIS B O 1
ATOM 4263 N N . GLY B 1 198 ? 7.41 -17.438 -5.652 1 98.69 198 GLY B N 1
ATOM 4264 C CA . GLY B 1 198 ? 8.484 -18.406 -5.523 1 98.69 198 GLY B CA 1
ATOM 4265 C C . GLY B 1 198 ? 9.156 -18.375 -4.164 1 98.69 198 GLY B C 1
ATOM 4266 O O . GLY B 1 198 ? 9.656 -19.406 -3.689 1 98.69 198 GLY B O 1
ATOM 4267 N N . ILE B 1 199 ? 9.188 -17.188 -3.492 1 98.81 199 ILE B N 1
ATOM 4268 C CA . ILE B 1 199 ? 9.867 -17 -2.215 1 98.81 199 ILE B CA 1
ATOM 4269 C C . ILE B 1 199 ? 9.273 -17.953 -1.172 1 98.81 199 ILE B C 1
ATOM 4271 O O . ILE B 1 199 ? 8.07 -18.188 -1.16 1 98.81 199 ILE B O 1
ATOM 4275 N N . GLY B 1 200 ? 10.109 -18.5 -0.32 1 98.75 200 GLY B N 1
ATOM 4276 C CA . GLY B 1 200 ? 9.688 -19.406 0.73 1 98.75 200 GLY B CA 1
ATOM 4277 C C . GLY B 1 200 ? 9.539 -20.844 0.249 1 98.75 200 GLY B C 1
ATOM 4278 O O . GLY B 1 200 ? 9.703 -21.781 1.025 1 98.75 200 GLY B O 1
ATOM 4279 N N . VAL B 1 201 ? 9.25 -21.078 -1.063 1 98.75 201 VAL B N 1
ATOM 4280 C CA . VAL B 1 201 ? 8.867 -22.391 -1.578 1 98.75 201 VAL B CA 1
ATOM 4281 C C . VAL B 1 201 ? 10.047 -23.031 -2.312 1 98.75 201 VAL B C 1
ATOM 4283 O O . VAL B 1 201 ? 10.289 -24.234 -2.195 1 98.75 201 VAL B O 1
ATOM 4286 N N . TYR B 1 202 ? 10.742 -22.25 -3.059 1 98.31 202 TYR B N 1
ATOM 4287 C CA . TYR B 1 202 ? 11.828 -22.766 -3.887 1 98.31 202 TYR B CA 1
ATOM 4288 C C . TYR B 1 202 ? 13.18 -22.25 -3.402 1 98.31 202 TYR B C 1
ATOM 4290 O O . TYR B 1 202 ? 13.242 -21.312 -2.602 1 98.31 202 TYR B O 1
ATOM 4298 N N . GLY B 1 203 ? 14.234 -22.859 -3.916 1 97.19 203 GLY B N 1
ATOM 4299 C CA . GLY B 1 203 ? 15.586 -22.453 -3.562 1 97.19 203 GLY B CA 1
ATOM 4300 C C . GLY B 1 203 ? 16.047 -22.984 -2.221 1 97.19 203 GLY B C 1
ATOM 4301 O O . GLY B 1 203 ? 15.219 -23.344 -1.379 1 97.19 203 GLY B O 1
ATOM 4302 N N . ASP B 1 204 ? 17.328 -22.938 -2.033 1 96.12 204 ASP B N 1
ATOM 4303 C CA . ASP B 1 204 ? 17.875 -23.328 -0.74 1 96.12 204 ASP B CA 1
ATOM 4304 C C . ASP B 1 204 ? 17.344 -22.422 0.377 1 96.12 204 ASP B C 1
ATOM 4306 O O . ASP B 1 204 ? 17.297 -21.203 0.227 1 96.12 204 ASP B O 1
ATOM 4310 N N . ALA B 1 205 ? 16.875 -23.078 1.4 1 98 205 ALA B N 1
ATOM 4311 C CA . ALA B 1 205 ? 16.328 -22.375 2.557 1 98 205 ALA B CA 1
ATOM 4312 C C . ALA B 1 205 ? 15.148 -21.484 2.156 1 98 205 ALA B C 1
ATOM 4314 O O . ALA B 1 205 ? 14.828 -20.516 2.844 1 98 205 ALA B O 1
ATOM 4315 N N . GLY B 1 206 ? 14.539 -21.812 1.003 1 98.62 206 GLY B N 1
ATOM 4316 C CA . GLY B 1 206 ? 13.352 -21.078 0.589 1 98.62 206 GLY B CA 1
ATOM 4317 C C . GLY B 1 206 ? 13.664 -19.703 0.038 1 98.62 206 GLY B C 1
ATOM 4318 O O . GLY B 1 206 ? 12.828 -18.797 0.118 1 98.62 206 GLY B O 1
ATOM 4319 N N . CYS B 1 207 ? 14.812 -19.484 -0.522 1 98.31 207 CYS B N 1
ATOM 4320 C CA . CYS B 1 207 ? 15.258 -18.156 -0.921 1 98.31 207 CYS B CA 1
ATOM 4321 C C . CYS B 1 207 ? 14.602 -17.734 -2.227 1 98.31 207 CYS B C 1
ATOM 4323 O O . CYS B 1 207 ? 14.766 -16.594 -2.666 1 98.31 207 CYS B O 1
ATOM 4325 N N . GLY B 1 208 ? 13.805 -18.547 -2.844 1 98.19 208 GLY B N 1
ATOM 4326 C CA . GLY B 1 208 ? 13.031 -18.172 -4.016 1 98.19 208 GLY B CA 1
ATOM 4327 C C . GLY B 1 208 ? 13.695 -18.562 -5.324 1 98.19 208 GLY B C 1
ATOM 4328 O O . GLY B 1 208 ? 14.641 -19.344 -5.328 1 98.19 208 GLY B O 1
ATOM 4329 N N . LEU B 1 209 ? 13.141 -18.078 -6.434 1 98.31 209 LEU B N 1
ATOM 4330 C CA . LEU B 1 209 ? 13.539 -18.516 -7.77 1 98.31 209 LEU B CA 1
ATOM 4331 C C . LEU B 1 209 ? 14.375 -17.438 -8.461 1 98.31 209 LEU B C 1
ATOM 4333 O O . LEU B 1 209 ? 15.031 -17.703 -9.469 1 98.31 209 LEU B O 1
ATOM 4337 N N . SER B 1 210 ? 14.312 -16.234 -7.941 1 97.75 210 SER B N 1
ATOM 4338 C CA . SER B 1 210 ? 15.031 -15.141 -8.594 1 97.75 210 SER B CA 1
ATOM 4339 C C . SER B 1 210 ? 16.531 -15.375 -8.562 1 97.75 210 SER B C 1
ATOM 4341 O O . SER B 1 210 ? 17.094 -15.672 -7.508 1 97.75 210 SER B O 1
ATOM 4343 N N . PRO B 1 211 ? 17.203 -15.219 -9.734 1 97.38 211 PRO B N 1
ATOM 4344 C CA . PRO B 1 211 ? 18.656 -15.32 -9.711 1 97.38 211 PRO B CA 1
ATOM 4345 C C . PRO B 1 211 ? 19.328 -14.164 -8.969 1 97.38 211 PRO B C 1
ATOM 4347 O O . PRO B 1 211 ? 18.812 -13.039 -8.977 1 97.38 211 PRO B O 1
ATOM 4350 N N . ARG B 1 212 ? 20.453 -14.43 -8.398 1 95.88 212 ARG B N 1
ATOM 4351 C CA . ARG B 1 212 ? 21.172 -13.414 -7.645 1 95.88 212 ARG B CA 1
ATOM 4352 C C . ARG B 1 212 ? 21.688 -12.305 -8.555 1 95.88 212 ARG B C 1
ATOM 4354 O O . ARG B 1 212 ? 21.953 -11.195 -8.094 1 95.88 212 ARG B O 1
ATOM 4361 N N . GLU B 1 213 ? 21.781 -12.609 -9.859 1 96.56 213 GLU B N 1
ATOM 4362 C CA . GLU B 1 213 ? 22.281 -11.664 -10.844 1 96.56 213 GLU B CA 1
ATOM 4363 C C . GLU B 1 213 ? 21.25 -10.609 -11.188 1 96.56 213 GLU B C 1
ATOM 4365 O O . GLU B 1 213 ? 21.562 -9.586 -11.812 1 96.56 213 GLU B O 1
ATOM 4370 N N . ALA B 1 214 ? 19.984 -10.836 -10.781 1 98.06 214 ALA B N 1
ATOM 4371 C CA . ALA B 1 214 ? 18.984 -9.805 -11.016 1 98.06 214 ALA B CA 1
ATOM 4372 C C . ALA B 1 214 ? 19.312 -8.531 -10.242 1 98.06 214 ALA B C 1
ATOM 4374 O O . ALA B 1 214 ? 19.781 -8.594 -9.109 1 98.06 214 ALA B O 1
ATOM 4375 N N . ASP B 1 215 ? 19.062 -7.383 -10.828 1 98.25 215 ASP B N 1
ATOM 4376 C CA . ASP B 1 215 ? 19.375 -6.102 -10.203 1 98.25 215 ASP B CA 1
ATOM 4377 C C . ASP B 1 215 ? 18.391 -5.781 -9.078 1 98.25 215 ASP B C 1
ATOM 4379 O O . ASP B 1 215 ? 18.766 -5.145 -8.086 1 98.25 215 ASP B O 1
ATOM 4383 N N . PHE B 1 216 ? 17.188 -6.168 -9.312 1 98.81 216 PHE B N 1
ATOM 4384 C CA . PHE B 1 216 ? 16.125 -5.98 -8.344 1 98.81 216 PHE B CA 1
ATOM 4385 C C . PHE B 1 216 ? 15.305 -7.258 -8.188 1 98.81 216 PHE B C 1
ATOM 4387 O O . PHE B 1 216 ? 14.727 -7.754 -9.156 1 98.81 216 PHE B O 1
ATOM 4394 N N . ARG B 1 217 ? 15.281 -7.785 -7.008 1 98.81 217 ARG B N 1
ATOM 4395 C CA . ARG B 1 217 ? 14.5 -8.969 -6.668 1 98.81 217 ARG B CA 1
ATOM 4396 C C . ARG B 1 217 ? 13.414 -8.633 -5.648 1 98.81 217 ARG B C 1
ATOM 4398 O O . ARG B 1 217 ? 13.719 -8.289 -4.504 1 98.81 217 ARG B O 1
ATOM 4405 N N . VAL B 1 218 ? 12.195 -8.758 -6.051 1 98.88 218 VAL B N 1
ATOM 4406 C CA . VAL B 1 218 ? 11.07 -8.414 -5.184 1 98.88 218 VAL B CA 1
ATOM 4407 C C . VAL B 1 218 ? 10.508 -9.68 -4.539 1 98.88 218 VAL B C 1
ATOM 4409 O O . VAL B 1 218 ? 10.289 -10.688 -5.219 1 98.88 218 VAL B O 1
ATOM 4412 N N . ILE B 1 219 ? 10.312 -9.625 -3.273 1 98.88 219 ILE B N 1
ATOM 4413 C CA . ILE B 1 219 ? 9.625 -10.703 -2.568 1 98.88 219 ILE B CA 1
ATOM 4414 C C . ILE B 1 219 ? 8.469 -10.125 -1.751 1 98.88 219 ILE B C 1
ATOM 4416 O O . ILE B 1 219 ? 8.422 -8.922 -1.484 1 98.88 219 ILE B O 1
ATOM 4420 N N . THR B 1 220 ? 7.527 -10.953 -1.399 1 98.56 220 THR B N 1
ATOM 4421 C CA . THR B 1 220 ? 6.41 -10.492 -0.58 1 98.56 220 THR B CA 1
ATOM 4422 C C . THR B 1 220 ? 6.316 -11.297 0.71 1 98.56 220 THR B C 1
ATOM 4424 O O . THR B 1 220 ? 6.738 -12.461 0.755 1 98.56 220 THR B O 1
ATOM 4427 N N . PHE B 1 221 ? 5.824 -10.711 1.723 1 98.75 221 PHE B N 1
ATOM 4428 C CA . PHE B 1 221 ? 5.547 -11.367 2.994 1 98.75 221 PHE B CA 1
ATOM 4429 C C . PHE B 1 221 ? 4.078 -11.758 3.09 1 98.75 221 PHE B C 1
ATOM 4431 O O . PHE B 1 221 ? 3.666 -12.422 4.043 1 98.75 221 PHE B O 1
ATOM 4438 N N . GLY B 1 222 ? 3.305 -11.438 2.066 1 98.31 222 GLY B N 1
ATOM 4439 C CA . GLY B 1 222 ? 1.862 -11.609 2.141 1 98.31 222 GLY B CA 1
ATOM 4440 C C . GLY B 1 222 ? 1.392 -12.945 1.591 1 98.31 222 GLY B C 1
ATOM 4441 O O . GLY B 1 222 ? 0.188 -13.195 1.504 1 98.31 222 GLY B O 1
ATOM 4442 N N . LYS B 1 223 ? 2.322 -13.844 1.178 1 98.38 223 LYS B N 1
ATOM 4443 C CA . LYS B 1 223 ? 2 -15.141 0.59 1 98.38 223 LYS B CA 1
ATOM 4444 C C . LYS B 1 223 ? 2.637 -16.281 1.384 1 98.38 223 LYS B C 1
ATOM 4446 O O . LYS B 1 223 ? 2.293 -16.5 2.545 1 98.38 223 LYS B O 1
ATOM 4451 N N . ALA B 1 224 ? 3.711 -16.875 0.988 1 98.69 224 ALA B N 1
ATOM 4452 C CA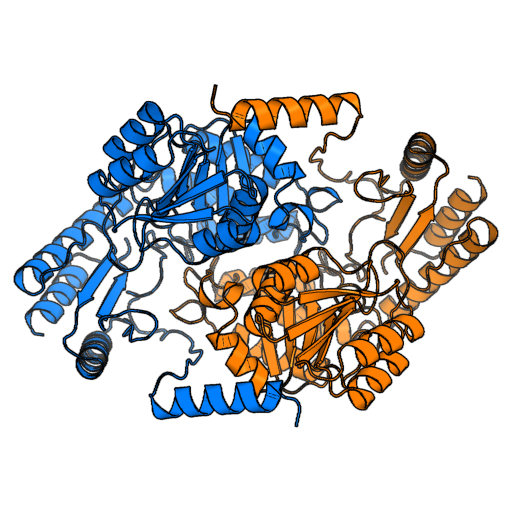 . ALA B 1 224 ? 4.324 -18.016 1.658 1 98.69 224 ALA B CA 1
ATOM 4453 C C . ALA B 1 224 ? 4.754 -17.656 3.078 1 98.69 224 ALA B C 1
ATOM 4455 O O . ALA B 1 224 ? 4.793 -18.516 3.959 1 98.69 224 ALA B O 1
ATOM 4456 N N . LEU B 1 225 ? 4.992 -16.344 3.336 1 98.69 225 LEU B N 1
ATOM 4457 C CA . LEU B 1 225 ? 5.504 -15.945 4.641 1 98.69 225 LEU B CA 1
ATOM 4458 C C . LEU B 1 225 ? 4.359 -15.609 5.59 1 98.69 225 LEU B C 1
ATOM 4460 O O . LEU B 1 225 ? 4.594 -15.305 6.766 1 98.69 225 LEU B O 1
ATOM 4464 N N . GLY B 1 226 ? 3.129 -15.547 5.145 1 98.44 226 GLY B N 1
ATOM 4465 C CA . GLY B 1 226 ? 1.935 -15.562 5.973 1 98.44 226 GLY B CA 1
ATOM 4466 C C . GLY B 1 226 ? 1.637 -14.227 6.621 1 98.44 226 GLY B C 1
ATOM 4467 O O . GLY B 1 226 ? 0.864 -14.148 7.578 1 98.44 226 GLY B O 1
ATOM 4468 N N . LEU B 1 227 ? 2.207 -13.188 6.156 1 98.69 227 LEU B N 1
ATOM 4469 C CA . LEU B 1 227 ? 2.078 -11.875 6.781 1 98.69 227 LEU B CA 1
ATOM 4470 C C . LEU B 1 227 ? 1.647 -10.828 5.762 1 98.69 227 LEU B C 1
ATOM 4472 O O . LEU B 1 227 ? 0.765 -11.078 4.941 1 98.69 227 LEU B O 1
ATOM 4476 N N . GLU B 1 228 ? 2.059 -9.641 5.938 1 98.19 228 GLU B N 1
ATOM 4477 C CA . GLU B 1 228 ? 1.876 -8.5 5.047 1 98.19 228 GLU B CA 1
ATOM 4478 C C . GLU B 1 228 ? 3.199 -7.781 4.793 1 98.19 228 GLU B C 1
ATOM 4480 O O . GLU B 1 228 ? 4.098 -7.809 5.637 1 98.19 228 GLU B O 1
ATOM 4485 N N . GLY B 1 229 ? 3.318 -7.219 3.592 1 98.5 229 GLY B N 1
ATOM 4486 C CA . GLY B 1 229 ? 4.535 -6.492 3.271 1 98.5 229 GLY B CA 1
ATOM 4487 C C . GLY B 1 229 ? 5.285 -7.074 2.09 1 98.5 229 GLY B C 1
ATOM 4488 O O . GLY B 1 229 ? 4.887 -8.102 1.539 1 98.5 229 GLY B O 1
ATOM 4489 N N . ALA B 1 230 ? 6.309 -6.375 1.722 1 98.88 230 ALA B N 1
ATOM 4490 C CA . ALA B 1 230 ? 7.203 -6.793 0.646 1 98.88 230 ALA B CA 1
ATOM 4491 C C . ALA B 1 230 ? 8.594 -6.184 0.819 1 98.88 230 ALA B C 1
ATOM 4493 O O . ALA B 1 230 ? 8.773 -5.262 1.617 1 98.88 230 ALA B O 1
ATOM 4494 N N . ALA B 1 231 ? 9.539 -6.727 0.163 1 98.88 231 ALA B N 1
ATOM 4495 C CA . ALA B 1 231 ? 10.891 -6.191 0.173 1 98.88 231 ALA B CA 1
ATOM 4496 C C . ALA B 1 231 ? 11.531 -6.285 -1.21 1 98.88 231 ALA B C 1
ATOM 4498 O O . ALA B 1 231 ? 11.188 -7.164 -2.002 1 98.88 231 ALA B O 1
ATOM 4499 N N . ILE B 1 232 ? 12.383 -5.371 -1.479 1 98.88 232 ILE B N 1
ATOM 4500 C CA . ILE B 1 232 ? 13.203 -5.406 -2.686 1 98.88 232 ILE B CA 1
ATOM 4501 C C . ILE B 1 232 ? 14.672 -5.582 -2.309 1 98.88 232 ILE B C 1
ATOM 4503 O O . ILE B 1 232 ? 15.227 -4.773 -1.566 1 98.88 232 ILE B O 1
ATOM 4507 N N . VAL B 1 233 ? 15.242 -6.633 -2.773 1 98.88 233 VAL B N 1
ATOM 4508 C CA . VAL B 1 233 ? 16.672 -6.871 -2.6 1 98.88 233 VAL B CA 1
ATOM 4509 C C . VAL B 1 233 ? 17.438 -6.305 -3.791 1 98.88 233 VAL B C 1
ATOM 4511 O O . VAL B 1 233 ? 17.109 -6.598 -4.945 1 98.88 233 VAL B O 1
ATOM 4514 N N . CYS B 1 234 ? 18.422 -5.496 -3.557 1 98.56 234 CYS B N 1
ATOM 4515 C CA . CYS B 1 234 ? 19.203 -4.805 -4.578 1 98.56 234 CYS B CA 1
ATOM 4516 C C . CYS B 1 234 ? 20.547 -4.348 -4.023 1 98.56 234 CYS B C 1
ATOM 4518 O O . CYS B 1 234 ? 20.953 -4.77 -2.939 1 98.56 234 CYS B O 1
ATOM 4520 N N . SER B 1 235 ? 21.328 -3.588 -4.828 1 97.81 235 SER B N 1
ATOM 4521 C CA . SER B 1 235 ? 22.594 -3.047 -4.352 1 97.81 235 SER B CA 1
ATOM 4522 C C . SER B 1 235 ? 22.375 -1.967 -3.297 1 97.81 235 SER B C 1
ATOM 4524 O O . SER B 1 235 ? 21.281 -1.409 -3.193 1 97.81 235 SER B O 1
ATOM 4526 N N . ASP B 1 236 ? 23.375 -1.718 -2.529 1 97.19 236 ASP B N 1
ATOM 4527 C CA . ASP B 1 236 ? 23.312 -0.663 -1.521 1 97.19 236 ASP B CA 1
ATOM 4528 C C . ASP B 1 236 ? 23 0.688 -2.156 1 97.19 236 ASP B C 1
ATOM 4530 O O . ASP B 1 236 ? 22.203 1.462 -1.614 1 97.19 236 ASP B O 1
ATOM 4534 N N . ALA B 1 237 ? 23.641 0.948 -3.246 1 97 237 ALA B N 1
ATOM 4535 C CA . ALA B 1 237 ? 23.406 2.203 -3.955 1 97 237 ALA B CA 1
ATOM 4536 C C . ALA B 1 237 ? 21.969 2.297 -4.449 1 97 237 ALA B C 1
ATOM 4538 O O . ALA B 1 237 ? 21.344 3.352 -4.344 1 97 237 ALA B O 1
ATOM 4539 N N . SER B 1 238 ? 21.438 1.187 -5.004 1 97.81 238 SER B N 1
ATOM 4540 C CA . SER B 1 238 ? 20.062 1.16 -5.484 1 97.81 238 SER B CA 1
ATOM 4541 C C . SER B 1 238 ? 19.078 1.332 -4.336 1 97.81 238 SER B C 1
ATOM 4543 O O . SER B 1 238 ? 18.062 2.008 -4.484 1 97.81 238 SER B O 1
ATOM 4545 N N . ARG B 1 239 ? 19.375 0.655 -3.207 1 98.06 239 ARG B N 1
ATOM 4546 C CA . ARG B 1 239 ? 18.531 0.82 -2.027 1 98.06 239 ARG B CA 1
ATOM 4547 C C . ARG B 1 239 ? 18.453 2.285 -1.609 1 98.06 239 ARG B C 1
ATOM 4549 O O . ARG B 1 239 ? 17.375 2.799 -1.325 1 98.06 239 ARG B O 1
ATOM 4556 N N . SER B 1 240 ? 19.594 2.951 -1.56 1 96.88 240 SER B N 1
ATOM 4557 C CA . SER B 1 240 ? 19.641 4.363 -1.201 1 96.88 240 SER B CA 1
ATOM 4558 C C . SER B 1 240 ? 18.859 5.215 -2.197 1 96.88 240 SER B C 1
ATOM 4560 O O . SER B 1 240 ? 18.156 6.152 -1.808 1 96.88 240 SER B O 1
ATOM 4562 N N . TYR B 1 241 ? 19.031 4.883 -3.434 1 97.19 241 TYR B N 1
ATOM 4563 C CA . TYR B 1 241 ? 18.297 5.594 -4.48 1 97.19 241 TYR B CA 1
ATOM 4564 C C . TYR B 1 241 ? 16.797 5.445 -4.293 1 97.19 241 TYR B C 1
ATOM 4566 O O . TYR B 1 241 ? 16.062 6.426 -4.395 1 97.19 241 TYR B O 1
ATOM 4574 N N . LEU B 1 242 ? 16.328 4.211 -4 1 97.88 242 LEU B N 1
ATOM 4575 C CA . LEU B 1 242 ? 14.898 3.951 -3.803 1 97.88 242 LEU B CA 1
ATOM 4576 C C . LEU B 1 242 ? 14.383 4.676 -2.566 1 97.88 242 LEU B C 1
ATOM 4578 O O . LEU B 1 242 ? 13.258 5.18 -2.561 1 97.88 242 LEU B O 1
ATOM 4582 N N . LEU B 1 243 ? 15.18 4.75 -1.583 1 94.81 243 LEU B N 1
ATOM 4583 C CA . LEU B 1 243 ? 14.828 5.43 -0.339 1 94.81 243 LEU B CA 1
ATOM 4584 C C . LEU B 1 243 ? 14.477 6.891 -0.598 1 94.81 243 LEU B C 1
ATOM 4586 O O . LEU B 1 243 ? 13.633 7.465 0.099 1 94.81 243 LEU B O 1
ATOM 4590 N N . HIS B 1 244 ? 15.07 7.453 -1.626 1 94.62 244 HIS B N 1
ATOM 4591 C CA . HIS B 1 244 ? 14.898 8.859 -1.964 1 94.62 244 HIS B CA 1
ATOM 4592 C C . HIS B 1 244 ? 13.742 9.055 -2.941 1 94.62 244 HIS B C 1
ATOM 4594 O O . HIS B 1 244 ? 13.102 10.109 -2.955 1 94.62 244 HIS B O 1
ATOM 4600 N N . ASN B 1 245 ? 13.484 7.965 -3.689 1 96.38 245 ASN B N 1
ATOM 4601 C CA . ASN B 1 245 ? 12.727 8.297 -4.891 1 96.38 245 ASN B CA 1
ATOM 4602 C C . ASN B 1 245 ? 11.477 7.426 -5.023 1 96.38 245 ASN B C 1
ATOM 4604 O O . ASN B 1 245 ? 10.57 7.746 -5.793 1 96.38 245 ASN B O 1
ATOM 4608 N N . ALA B 1 246 ? 11.461 6.289 -4.371 1 98.12 246 ALA B N 1
ATOM 4609 C CA . ALA B 1 246 ? 10.25 5.465 -4.43 1 98.12 246 ALA B CA 1
ATOM 4610 C C . ALA B 1 246 ? 9.109 6.109 -3.65 1 98.12 246 ALA B C 1
ATOM 4612 O O . ALA B 1 246 ? 9.016 5.949 -2.432 1 98.12 246 ALA B O 1
ATOM 4613 N N . ARG B 1 247 ? 8.188 6.668 -4.301 1 98 247 ARG B N 1
ATOM 4614 C CA . ARG B 1 247 ? 7.203 7.562 -3.701 1 98 247 ARG B CA 1
ATOM 4615 C C . ARG B 1 247 ? 6.227 6.789 -2.82 1 98 247 ARG B C 1
ATOM 4617 O O . ARG B 1 247 ? 5.695 7.332 -1.85 1 98 247 ARG B O 1
ATOM 4624 N N . THR B 1 248 ? 5.961 5.469 -3.145 1 98.5 248 THR B N 1
ATOM 4625 C CA . THR B 1 248 ? 5.105 4.641 -2.299 1 98.5 248 THR B CA 1
ATOM 4626 C C . THR B 1 248 ? 5.758 4.402 -0.941 1 98.5 248 THR B C 1
ATOM 4628 O O . THR B 1 248 ? 5.098 3.965 0.003 1 98.5 248 THR B O 1
ATOM 4631 N N . PHE B 1 249 ? 7.086 4.625 -0.844 1 97.75 249 PHE B N 1
ATOM 4632 C CA . PHE B 1 249 ? 7.867 4.562 0.388 1 97.75 249 PHE B CA 1
ATOM 4633 C C . PHE B 1 249 ? 7.98 5.938 1.03 1 97.75 249 PHE B C 1
ATOM 4635 O O . PHE B 1 249 ? 7.715 6.098 2.223 1 97.75 249 PHE B O 1
ATOM 4642 N N . VAL B 1 250 ? 8.281 6.938 0.278 1 96.19 250 VAL B N 1
ATOM 4643 C CA . VAL B 1 250 ? 8.594 8.289 0.738 1 96.19 250 VAL B CA 1
ATOM 4644 C C . VAL B 1 250 ? 7.336 8.961 1.276 1 96.19 250 VAL B C 1
ATOM 4646 O O . VAL B 1 250 ? 7.375 9.617 2.318 1 96.19 250 VAL B O 1
ATOM 4649 N N . PHE B 1 251 ? 6.191 8.766 0.593 1 96.06 251 PHE B N 1
ATOM 4650 C CA . PHE B 1 251 ? 5.012 9.578 0.87 1 96.06 251 PHE B CA 1
ATOM 4651 C C . PHE B 1 251 ? 3.891 8.727 1.452 1 96.06 251 PHE B C 1
ATOM 4653 O O . PHE B 1 251 ? 2.713 8.977 1.19 1 96.06 251 PHE B O 1
ATOM 4660 N N . SER B 1 252 ? 4.246 7.707 2.131 1 97 252 SER B N 1
ATOM 4661 C CA . SER B 1 252 ? 3.271 6.855 2.809 1 97 252 SER B CA 1
ATOM 4662 C C . SER B 1 252 ? 3.67 6.605 4.258 1 97 252 SER B C 1
ATOM 4664 O O . SER B 1 252 ? 4.855 6.48 4.57 1 97 252 SER B O 1
ATOM 4666 N N . THR B 1 253 ? 2.648 6.566 5.094 1 97.5 253 THR B N 1
ATOM 4667 C CA . THR B 1 253 ? 2.91 6.121 6.457 1 97.5 253 THR B CA 1
ATOM 4668 C C . THR B 1 253 ? 3.588 4.75 6.457 1 97.5 253 THR B C 1
ATOM 4670 O O . THR B 1 253 ? 3.217 3.871 5.68 1 97.5 253 THR B O 1
ATOM 4673 N N . ALA B 1 254 ? 4.605 4.594 7.316 1 97.75 254 ALA B N 1
ATOM 4674 C CA . ALA B 1 254 ? 5.359 3.344 7.391 1 97.75 254 ALA B CA 1
ATOM 4675 C C . ALA B 1 254 ? 4.461 2.188 7.82 1 97.75 254 ALA B C 1
ATOM 4677 O O . ALA B 1 254 ? 3.457 2.395 8.508 1 97.75 254 ALA B O 1
ATOM 4678 N N . PRO B 1 255 ? 4.809 0.938 7.418 1 97.88 255 PRO B N 1
ATOM 4679 C CA . PRO B 1 255 ? 4.078 -0.243 7.887 1 97.88 255 PRO B CA 1
ATOM 4680 C C . PRO B 1 255 ? 4.113 -0.395 9.406 1 97.88 255 PRO B C 1
ATOM 4682 O O . PRO B 1 255 ? 5.02 0.126 10.062 1 97.88 255 PRO B O 1
ATOM 4685 N N . MET B 1 256 ? 3.111 -1.081 9.922 1 98.19 256 MET B N 1
ATOM 4686 C CA . MET B 1 256 ? 3.057 -1.375 11.352 1 98.19 256 MET B CA 1
ATOM 4687 C C . MET B 1 256 ? 4.273 -2.184 11.789 1 98.19 256 MET B C 1
ATOM 4689 O O . MET B 1 256 ? 4.516 -3.277 11.273 1 98.19 256 MET B O 1
ATOM 4693 N N . PRO B 1 257 ? 5.055 -1.697 12.781 1 98.12 257 PRO B N 1
ATOM 4694 C CA . PRO B 1 257 ? 6.293 -2.369 13.18 1 98.12 257 PRO B CA 1
ATOM 4695 C C . PRO B 1 257 ? 6.062 -3.791 13.68 1 98.12 257 PRO B C 1
ATOM 4697 O O . PRO B 1 257 ? 6.93 -4.656 13.523 1 98.12 257 PRO B O 1
ATOM 4700 N N . ALA B 1 258 ? 4.898 -4.066 14.258 1 98.62 258 ALA B N 1
ATOM 4701 C CA . ALA B 1 258 ? 4.578 -5.41 14.734 1 98.62 258 ALA B CA 1
ATOM 4702 C C . ALA B 1 258 ? 4.668 -6.434 13.609 1 98.62 258 ALA B C 1
ATOM 4704 O O . ALA B 1 258 ? 5.051 -7.582 13.836 1 98.62 258 ALA B O 1
ATOM 4705 N N . ILE B 1 259 ? 4.32 -6.059 12.398 1 98.75 259 ILE B N 1
ATOM 4706 C CA . ILE B 1 259 ? 4.402 -6.938 11.242 1 98.75 259 ILE B CA 1
ATOM 4707 C C . ILE B 1 259 ? 5.859 -7.32 10.984 1 98.75 259 ILE B C 1
ATOM 4709 O O . ILE B 1 259 ? 6.16 -8.477 10.688 1 98.75 259 ILE B O 1
ATOM 4713 N N . LEU B 1 260 ? 6.762 -6.352 11.117 1 98.62 260 LEU B N 1
ATOM 4714 C CA . LEU B 1 260 ? 8.18 -6.613 10.898 1 98.62 260 LEU B CA 1
ATOM 4715 C C . LEU B 1 260 ? 8.742 -7.508 12 1 98.62 260 LEU B C 1
ATOM 4717 O O . LEU B 1 260 ? 9.609 -8.344 11.742 1 98.62 260 LEU B O 1
ATOM 4721 N N . HIS B 1 261 ? 8.273 -7.27 13.195 1 98.75 261 HIS B N 1
ATOM 4722 C CA . HIS B 1 261 ? 8.695 -8.172 14.258 1 98.75 261 HIS B CA 1
ATOM 4723 C C . HIS B 1 261 ? 8.367 -9.625 13.914 1 98.75 261 HIS B C 1
ATOM 4725 O O . HIS B 1 261 ? 9.195 -10.516 14.117 1 98.75 261 HIS B O 1
ATOM 4731 N N . ALA B 1 262 ? 7.211 -9.852 13.406 1 98.88 262 ALA B N 1
ATOM 4732 C CA . ALA B 1 262 ? 6.801 -11.188 12.984 1 98.88 262 ALA B CA 1
ATOM 4733 C C . ALA B 1 262 ? 7.547 -11.617 11.727 1 98.88 262 ALA B C 1
ATOM 4735 O O . ALA B 1 262 ? 7.832 -12.805 11.547 1 98.88 262 ALA B O 1
ATOM 4736 N N . ALA B 1 263 ? 7.84 -10.672 10.844 1 98.88 263 ALA B N 1
ATOM 4737 C CA . ALA B 1 263 ? 8.578 -10.969 9.617 1 98.88 263 ALA B CA 1
ATOM 4738 C C . ALA B 1 263 ? 9.953 -11.555 9.938 1 98.88 263 ALA B C 1
ATOM 4740 O O . ALA B 1 263 ? 10.414 -12.469 9.25 1 98.88 263 ALA B O 1
ATOM 4741 N N . ALA B 1 264 ? 10.594 -11 10.953 1 98.88 264 ALA B N 1
ATOM 4742 C CA . ALA B 1 264 ? 11.883 -11.531 11.391 1 98.88 264 ALA B CA 1
ATOM 4743 C C . ALA B 1 264 ? 11.766 -13.008 11.758 1 98.88 264 ALA B C 1
ATOM 4745 O O . ALA B 1 264 ? 12.633 -13.812 11.406 1 98.88 264 ALA B O 1
ATOM 4746 N N . VAL B 1 265 ? 10.719 -13.352 12.43 1 98.81 265 VAL B N 1
ATOM 4747 C CA . VAL B 1 265 ? 10.469 -14.727 12.852 1 98.81 265 VAL B CA 1
ATOM 4748 C C . VAL B 1 265 ? 10.109 -15.586 11.641 1 98.81 265 VAL B C 1
ATOM 4750 O O . VAL B 1 265 ? 10.562 -16.719 11.516 1 98.81 265 VAL B O 1
ATOM 4753 N N . ALA B 1 266 ? 9.312 -15.047 10.742 1 98.88 266 ALA B N 1
ATOM 4754 C CA . ALA B 1 266 ? 8.906 -15.773 9.547 1 98.88 266 ALA B CA 1
ATOM 4755 C C . ALA B 1 266 ? 10.117 -16.172 8.711 1 98.88 266 ALA B C 1
ATOM 4757 O O . ALA B 1 266 ? 10.172 -17.297 8.188 1 98.88 266 ALA B O 1
ATOM 4758 N N . ILE B 1 267 ? 11.047 -15.258 8.547 1 98.88 267 ILE B N 1
ATOM 4759 C CA . ILE B 1 267 ? 12.258 -15.539 7.781 1 98.88 267 ILE B CA 1
ATOM 4760 C C . ILE B 1 267 ? 13.016 -16.703 8.406 1 98.88 267 ILE B C 1
ATOM 4762 O O . ILE B 1 267 ? 13.43 -17.625 7.703 1 98.88 267 ILE B O 1
ATOM 4766 N N . GLU B 1 268 ? 13.156 -16.688 9.68 1 98.62 268 GLU B N 1
ATOM 4767 C CA . GLU B 1 268 ? 13.867 -17.766 10.375 1 98.62 268 GLU B CA 1
ATOM 4768 C C . GLU B 1 268 ? 13.125 -19.094 10.234 1 98.62 268 GLU B C 1
ATOM 4770 O O . GLU B 1 268 ? 13.75 -20.141 10.031 1 98.62 268 GLU B O 1
ATOM 4775 N N . LEU B 1 269 ? 11.82 -19.062 10.359 1 98.69 269 LEU B N 1
ATOM 4776 C CA . LEU B 1 269 ? 11.016 -20.281 10.227 1 98.69 269 LEU B CA 1
ATOM 4777 C C . LEU B 1 269 ? 11.164 -20.875 8.836 1 98.69 269 LEU B C 1
ATOM 4779 O O . LEU B 1 269 ? 11.398 -22.078 8.695 1 98.69 269 LEU B O 1
ATOM 4783 N N . VAL B 1 270 ? 11.078 -20.078 7.828 1 98.56 270 VAL B N 1
ATOM 4784 C CA . VAL B 1 270 ? 11.062 -20.531 6.441 1 98.56 270 VAL B CA 1
ATOM 4785 C C . VAL B 1 270 ? 12.383 -21.219 6.105 1 98.56 270 VAL B C 1
ATOM 4787 O O . VAL B 1 270 ? 12.406 -22.219 5.383 1 98.56 270 VAL B O 1
ATOM 4790 N N . LYS B 1 271 ? 13.445 -20.703 6.637 1 98.25 271 LYS B N 1
ATOM 4791 C CA . LYS B 1 271 ? 14.758 -21.281 6.375 1 98.25 271 LYS B CA 1
ATOM 4792 C C . LYS B 1 271 ? 14.812 -22.734 6.809 1 98.25 271 LYS B C 1
ATOM 4794 O O . LYS B 1 271 ? 15.492 -23.562 6.176 1 98.25 271 LYS B O 1
ATOM 4799 N N . GLY B 1 272 ? 14.062 -23.078 7.836 1 97.88 272 GLY B N 1
ATOM 4800 C CA . GLY B 1 272 ? 14.109 -24.422 8.398 1 97.88 272 GLY B CA 1
ATOM 4801 C C . GLY B 1 272 ? 12.969 -25.312 7.93 1 97.88 272 GLY B C 1
ATOM 4802 O O . GLY B 1 272 ? 12.82 -26.438 8.398 1 97.88 272 GLY B O 1
ATOM 4803 N N . MET B 1 273 ? 12.227 -24.938 6.965 1 98.38 273 MET B N 1
ATOM 4804 C CA . MET B 1 273 ? 11.008 -25.656 6.582 1 98.38 273 MET B CA 1
ATOM 4805 C C . MET B 1 273 ? 11.25 -26.5 5.344 1 98.38 273 MET B C 1
ATOM 4807 O O . MET B 1 273 ? 10.43 -26.531 4.43 1 98.38 273 MET B O 1
ATOM 4811 N N . GLN B 1 274 ? 12.328 -27.172 5.328 1 98 274 GLN B N 1
ATOM 4812 C CA . GLN B 1 274 ? 12.648 -28.062 4.215 1 98 274 GLN B CA 1
ATOM 4813 C C . GLN B 1 274 ? 11.609 -29.172 4.066 1 98 274 GLN B C 1
ATOM 4815 O O . GLN B 1 274 ? 11.227 -29.516 2.949 1 98 274 GLN B O 1
ATOM 4820 N N . GLY B 1 275 ? 11.172 -29.75 5.211 1 97.94 275 GLY B N 1
ATOM 4821 C CA . GLY B 1 275 ? 10.148 -30.781 5.164 1 97.94 275 GLY B CA 1
ATOM 4822 C C . GLY B 1 275 ? 8.852 -30.312 4.531 1 97.94 275 GLY B C 1
ATOM 4823 O O . GLY B 1 275 ? 8.25 -31.016 3.725 1 97.94 275 GLY B O 1
ATOM 4824 N N . GLU B 1 276 ? 8.406 -29.156 4.93 1 98.19 276 GLU B N 1
ATOM 4825 C CA . GLU B 1 276 ? 7.195 -28.562 4.367 1 98.19 276 GLU B CA 1
ATOM 4826 C C . GLU B 1 276 ? 7.344 -28.328 2.865 1 98.19 276 GLU B C 1
ATOM 4828 O O . GLU B 1 276 ? 6.418 -28.594 2.096 1 98.19 276 GLU B O 1
ATOM 4833 N N . ARG B 1 277 ? 8.484 -27.812 2.408 1 98.38 277 ARG B N 1
ATOM 4834 C CA . ARG B 1 277 ? 8.742 -27.578 0.99 1 98.38 277 ARG B CA 1
ATOM 4835 C C . ARG B 1 277 ? 8.719 -28.891 0.206 1 98.38 277 ARG B C 1
ATOM 4837 O O . ARG B 1 277 ? 8.172 -28.953 -0.896 1 98.38 277 ARG B O 1
ATOM 4844 N N . GLU B 1 278 ? 9.281 -29.906 0.756 1 97.81 278 GLU B N 1
ATOM 4845 C CA . GLU B 1 278 ? 9.297 -31.203 0.097 1 97.81 278 GLU B CA 1
ATOM 4846 C C . GLU B 1 278 ? 7.883 -31.781 -0.022 1 97.81 278 GLU B C 1
ATOM 4848 O O . GLU B 1 278 ? 7.516 -32.312 -1.063 1 97.81 278 GLU B O 1
ATOM 4853 N N . ARG B 1 279 ? 7.137 -31.672 1.039 1 97.69 279 ARG B N 1
ATOM 4854 C CA . ARG B 1 279 ? 5.75 -32.125 0.995 1 97.69 279 ARG B CA 1
ATOM 4855 C C . ARG B 1 279 ? 4.965 -31.375 -0.074 1 97.69 279 ARG B C 1
ATOM 4857 O O . ARG B 1 279 ? 4.184 -31.969 -0.817 1 97.69 279 ARG B O 1
ATOM 4864 N N . LEU B 1 280 ? 5.121 -30.078 -0.114 1 98.38 280 LEU B N 1
ATOM 4865 C CA . LEU B 1 280 ? 4.441 -29.266 -1.118 1 98.38 280 LEU B CA 1
ATOM 4866 C C . LEU B 1 280 ? 4.828 -29.703 -2.525 1 98.38 280 LEU B C 1
ATOM 4868 O O . LEU B 1 280 ? 3.975 -29.781 -3.414 1 98.38 280 LEU B O 1
ATOM 4872 N N . GLN B 1 281 ? 6.086 -29.969 -2.732 1 97.19 281 GLN B N 1
ATOM 4873 C CA . GLN B 1 281 ? 6.543 -30.438 -4.039 1 97.19 281 GLN B CA 1
ATOM 4874 C C . GLN B 1 281 ? 5.91 -31.781 -4.398 1 97.19 281 GLN B C 1
ATOM 4876 O O . GLN B 1 281 ? 5.516 -32 -5.547 1 97.19 281 GLN B O 1
ATOM 4881 N N . GLN B 1 282 ? 5.824 -32.625 -3.449 1 96.94 282 GLN B N 1
ATOM 4882 C CA . GLN B 1 282 ? 5.242 -33.938 -3.684 1 96.94 282 GLN B CA 1
ATOM 4883 C C . GLN B 1 282 ? 3.758 -33.844 -4.023 1 96.94 282 GLN B C 1
ATOM 4885 O O . GLN B 1 282 ? 3.285 -34.469 -4.973 1 96.94 282 GLN B O 1
ATOM 4890 N N . VAL B 1 283 ? 3.094 -33.062 -3.211 1 97.06 283 VAL B N 1
ATOM 4891 C CA . VAL B 1 283 ? 1.671 -32.844 -3.445 1 97.06 283 VAL B CA 1
ATOM 4892 C C . VAL B 1 283 ? 1.465 -32.219 -4.82 1 97.06 283 VAL B C 1
ATOM 4894 O O . VAL B 1 283 ? 0.594 -32.656 -5.582 1 97.06 283 VAL B O 1
ATOM 4897 N N . SER B 1 284 ? 2.256 -31.281 -5.137 1 96.56 284 SER B N 1
ATOM 4898 C CA . SER B 1 284 ? 2.154 -30.578 -6.414 1 96.56 284 SER B CA 1
ATOM 4899 C C . SER B 1 284 ? 2.406 -31.516 -7.582 1 96.56 284 SER B C 1
ATOM 4901 O O . SER B 1 284 ? 1.699 -31.469 -8.594 1 96.56 284 SER B O 1
ATOM 4903 N N . ALA B 1 285 ? 3.408 -32.312 -7.453 1 94.5 285 ALA B N 1
ATOM 4904 C CA . ALA B 1 285 ? 3.734 -33.281 -8.5 1 94.5 285 ALA B CA 1
ATOM 4905 C C . ALA B 1 285 ? 2.586 -34.25 -8.727 1 94.5 285 ALA B C 1
ATOM 4907 O O . ALA B 1 285 ? 2.25 -34.594 -9.867 1 94.5 285 ALA B O 1
ATOM 4908 N N . THR B 1 286 ? 2.031 -34.75 -7.648 1 93.81 286 THR B N 1
ATOM 4909 C CA . THR B 1 286 ? 0.91 -35.656 -7.73 1 93.81 286 THR B CA 1
ATOM 4910 C C . THR B 1 286 ? -0.251 -35.062 -8.5 1 93.81 286 THR B C 1
ATOM 4912 O O . THR B 1 286 ? -0.826 -35.688 -9.391 1 93.81 286 THR B O 1
ATOM 4915 N N . ILE B 1 287 ? -0.567 -33.844 -8.188 1 93.88 287 ILE B N 1
ATOM 4916 C CA . ILE B 1 287 ? -1.716 -33.156 -8.781 1 93.88 287 ILE B CA 1
ATOM 4917 C C . ILE B 1 287 ? -1.406 -32.812 -10.234 1 93.88 287 ILE B C 1
ATOM 4919 O O . ILE B 1 287 ? -2.254 -32.969 -11.117 1 93.88 287 ILE B O 1
ATOM 4923 N N . ARG B 1 288 ? -0.222 -32.312 -10.492 1 93.38 288 ARG B N 1
ATOM 4924 C CA . ARG B 1 288 ? 0.163 -31.953 -11.859 1 93.38 288 ARG B CA 1
ATOM 4925 C C . ARG B 1 288 ? 0.137 -33.188 -12.758 1 93.38 288 ARG B C 1
ATOM 4927 O O . ARG B 1 288 ? -0.253 -33.125 -13.922 1 93.38 288 ARG B O 1
ATOM 4934 N N . ASN B 1 289 ? 0.583 -34.25 -12.266 1 90 289 ASN B N 1
ATOM 4935 C CA . ASN B 1 289 ? 0.568 -35.5 -13.031 1 90 289 ASN B CA 1
ATOM 4936 C C . ASN B 1 289 ? -0.855 -35.938 -13.375 1 90 289 ASN B C 1
ATOM 4938 O O . ASN B 1 289 ? -1.098 -36.5 -14.438 1 90 289 ASN B O 1
ATOM 4942 N N . ALA B 1 290 ? -1.741 -35.688 -12.5 1 86.81 290 ALA B N 1
ATOM 4943 C CA . ALA B 1 290 ? -3.141 -36 -12.75 1 86.81 290 ALA B CA 1
ATOM 4944 C C . ALA B 1 290 ? -3.729 -35.125 -13.852 1 86.81 290 ALA B C 1
ATOM 4946 O O . ALA B 1 290 ? -4.598 -35.594 -14.609 1 86.81 290 ALA B O 1
ATOM 4947 N N . VAL B 1 291 ? -3.336 -33.906 -13.938 1 83.69 291 VAL B N 1
ATOM 4948 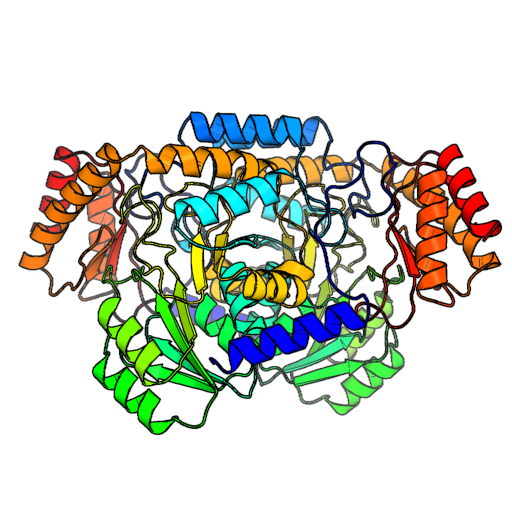C CA . VAL B 1 291 ? -3.855 -32.938 -14.898 1 83.69 291 VAL B CA 1
ATOM 4949 C C . VAL B 1 291 ? -3.26 -33.219 -16.281 1 83.69 291 VAL B C 1
ATOM 4951 O O . VAL B 1 291 ? -3.934 -33.062 -17.297 1 83.69 291 VAL B O 1
ATOM 4954 N N . LYS B 1 292 ? -1.925 -33.312 -16.375 1 74.12 292 LYS B N 1
ATOM 4955 C CA . LYS B 1 292 ? -1.255 -33.562 -17.641 1 74.12 292 LYS B CA 1
ATOM 4956 C C . LYS B 1 292 ? -2.014 -34.625 -18.453 1 74.12 292 LYS B C 1
ATOM 4958 O O . LYS B 1 292 ? -2.131 -34.5 -19.672 1 74.12 292 LYS B O 1
ATOM 4963 N N . ASP B 1 293 ? -2.461 -35.406 -17.828 1 60.69 293 ASP B N 1
ATOM 4964 C CA . ASP B 1 293 ? -3.203 -36.469 -18.484 1 60.69 293 ASP B CA 1
ATOM 4965 C C . ASP B 1 293 ? -4.543 -35.969 -19.016 1 60.69 293 ASP B C 1
ATOM 4967 O O . ASP B 1 293 ? -5.066 -36.5 -20 1 60.69 293 ASP B O 1
ATOM 4971 N N . ALA B 1 294 ? -4.855 -34.969 -18.453 1 55.84 294 ALA B N 1
ATOM 4972 C CA . ALA B 1 294 ? -6.172 -34.438 -18.828 1 55.84 294 ALA B CA 1
ATOM 4973 C C . ALA B 1 294 ? -6.051 -33.156 -19.625 1 55.84 294 ALA B C 1
ATOM 4975 O O . ALA B 1 294 ? -6.832 -32.906 -20.547 1 55.84 294 ALA B O 1
ATOM 4976 N N . ALA B 1 295 ? -5.254 -32.188 -19.125 1 56.78 295 ALA B N 1
ATOM 4977 C CA . ALA B 1 295 ? -5.344 -30.812 -19.562 1 56.78 295 ALA B CA 1
ATOM 4978 C C . ALA B 1 295 ? -3.994 -30.312 -20.078 1 56.78 295 ALA B C 1
ATOM 4980 O O . ALA B 1 295 ? -2.947 -30.844 -19.688 1 56.78 295 ALA B O 1
ATOM 4981 N N . ARG B 1 296 ? -3.75 -29.797 -21.297 1 55.59 296 ARG B N 1
ATOM 4982 C CA . ARG B 1 296 ? -2.621 -29.078 -21.891 1 55.59 296 ARG B CA 1
ATOM 4983 C C . ARG B 1 296 ? -2.074 -28.031 -20.938 1 55.59 296 ARG B C 1
ATOM 4985 O O . ARG B 1 296 ? -2.066 -26.844 -21.266 1 55.59 296 ARG B O 1
ATOM 4992 N N . MET B 1 297 ? -1.804 -28.391 -19.609 1 63.38 297 MET B N 1
ATOM 4993 C CA . MET B 1 297 ? -1.461 -27.297 -18.703 1 63.38 297 MET B CA 1
ATOM 4994 C C . MET B 1 297 ? 0.05 -27.188 -18.531 1 63.38 297 MET B C 1
ATOM 4996 O O . MET B 1 297 ? 0.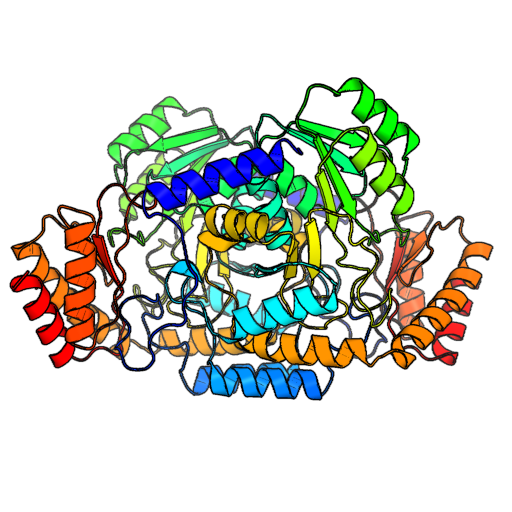757 -28.203 -18.578 1 63.38 297 MET B O 1
ATOM 5000 N N . LYS B 1 298 ? 0.691 -26 -18.609 1 73.25 298 LYS B N 1
ATOM 5001 C CA . LYS B 1 298 ? 2.113 -25.672 -18.578 1 73.25 298 LYS B CA 1
ATOM 5002 C C . LYS B 1 298 ? 2.598 -25.453 -17.141 1 73.25 298 LYS B C 1
ATOM 5004 O O . LYS B 1 298 ? 3.74 -25.031 -16.922 1 73.25 298 LYS B O 1
ATOM 5009 N N . SER B 1 299 ? 1.842 -25.891 -16.203 1 87.88 299 SER B N 1
ATOM 5010 C CA . SER B 1 299 ? 2.271 -25.609 -14.828 1 87.88 299 SER B CA 1
ATOM 5011 C C . SER B 1 299 ? 3.439 -26.5 -14.422 1 87.88 299 SER B C 1
ATOM 5013 O O . SER B 1 299 ? 3.447 -27.703 -14.719 1 87.88 299 SER B O 1
ATOM 5015 N N . SER B 1 300 ? 4.414 -25.922 -13.773 1 91.31 300 SER B N 1
ATOM 5016 C CA . SER B 1 300 ? 5.551 -26.656 -13.227 1 91.31 300 SER B CA 1
ATOM 5017 C C . SER B 1 300 ? 5.711 -26.391 -11.734 1 91.31 300 SER B C 1
ATOM 5019 O O . SER B 1 300 ? 6.797 -26.578 -11.18 1 91.31 300 SER B O 1
ATOM 5021 N N . SER B 1 301 ? 4.648 -25.953 -11.109 1 96.75 301 SER B N 1
ATOM 5022 C CA . SER B 1 301 ? 4.805 -25.484 -9.734 1 96.75 301 SER B CA 1
ATOM 5023 C C . SER B 1 301 ? 3.611 -25.891 -8.875 1 96.75 301 SER B C 1
ATOM 5025 O O . SER B 1 301 ? 2.877 -26.828 -9.227 1 96.75 301 SER B O 1
ATOM 5027 N N . HIS B 1 302 ? 3.488 -25.312 -7.652 1 98 302 HIS B N 1
ATOM 5028 C CA . HIS B 1 302 ? 2.41 -25.578 -6.703 1 98 302 HIS B CA 1
ATOM 5029 C C . HIS B 1 302 ? 1.142 -24.828 -7.094 1 98 302 HIS B C 1
ATOM 5031 O O . HIS B 1 302 ? 0.133 -24.891 -6.391 1 98 302 HIS B O 1
ATOM 5037 N N . ILE B 1 303 ? 1.208 -24.109 -8.156 1 96.62 303 ILE B N 1
ATOM 5038 C CA . ILE B 1 303 ? 0.048 -23.469 -8.766 1 96.62 303 ILE B CA 1
ATOM 5039 C C . ILE B 1 303 ? -0.388 -24.25 -10 1 96.62 303 ILE B C 1
ATOM 5041 O O . ILE B 1 303 ? 0.346 -24.328 -10.992 1 96.62 303 ILE B O 1
ATOM 5045 N N . VAL B 1 304 ? -1.596 -24.812 -9.961 1 94.81 304 VAL B N 1
ATOM 5046 C CA . VAL B 1 304 ? -2.035 -25.719 -11.016 1 94.81 304 VAL B CA 1
ATOM 5047 C C . VAL B 1 304 ? -3.365 -25.219 -11.594 1 94.81 304 VAL B C 1
ATOM 5049 O O . VAL B 1 304 ? -4.426 -25.484 -11.023 1 94.81 304 VAL B O 1
ATOM 5052 N N . PRO B 1 305 ? -3.291 -24.578 -12.727 1 92.69 305 PRO B N 1
ATOM 5053 C CA . PRO B 1 305 ? -4.527 -24.156 -13.383 1 92.69 305 PRO B CA 1
ATOM 5054 C C . PRO B 1 305 ? -5.262 -25.312 -14.07 1 92.69 305 PRO B C 1
ATOM 5056 O O . PRO B 1 305 ? -4.637 -26.109 -14.773 1 92.69 305 PRO B O 1
ATOM 5059 N N . LEU B 1 306 ? -6.512 -25.453 -13.805 1 92.19 306 LEU B N 1
ATOM 5060 C CA . LEU B 1 306 ? -7.406 -26.359 -14.523 1 92.19 306 LEU B CA 1
ATOM 5061 C C . LEU B 1 306 ? -8.258 -25.594 -15.531 1 92.19 306 LEU B C 1
ATOM 5063 O O . LEU B 1 306 ? -9.289 -25.016 -15.164 1 92.19 306 LEU B O 1
ATOM 5067 N N . ILE B 1 307 ? -7.828 -25.656 -16.75 1 89.38 307 ILE B N 1
ATOM 5068 C CA . ILE B 1 307 ? -8.523 -24.922 -17.812 1 89.38 307 ILE B CA 1
ATOM 5069 C C . ILE B 1 307 ? -9.867 -25.578 -18.094 1 89.38 307 ILE B C 1
ATOM 5071 O O . ILE B 1 307 ? -9.969 -26.797 -18.172 1 89.38 307 ILE B O 1
ATOM 5075 N N . CYS B 1 308 ? -10.875 -24.734 -18.188 1 89.12 308 CYS B N 1
ATOM 5076 C CA . CYS B 1 308 ? -12.227 -25.219 -18.438 1 89.12 308 CYS B CA 1
ATOM 5077 C C . CYS B 1 308 ? -12.75 -24.719 -19.781 1 89.12 308 CYS B C 1
ATOM 5079 O O . CYS B 1 308 ? -12.344 -23.656 -20.25 1 89.12 308 CYS B O 1
ATOM 5081 N N . GLU B 1 309 ? -13.625 -25.438 -20.406 1 86.75 309 GLU B N 1
ATOM 5082 C CA . GLU B 1 309 ? -14.125 -25.141 -21.75 1 86.75 309 GLU B CA 1
ATOM 5083 C C . GLU B 1 309 ? -15.078 -23.953 -21.734 1 86.75 309 GLU B C 1
ATOM 5085 O O . GLU B 1 309 ? -15.328 -23.344 -22.781 1 86.75 309 GLU B O 1
ATOM 5090 N N . SER B 1 310 ? -15.648 -23.734 -20.641 1 89 310 SER B N 1
ATOM 5091 C CA . SER B 1 310 ? -16.609 -22.641 -20.516 1 89 310 SER B CA 1
ATOM 5092 C C . SER B 1 310 ? -16.656 -22.109 -19.078 1 89 310 SER B C 1
ATOM 5094 O O . SER B 1 310 ? -16.094 -22.734 -18.172 1 89 310 SER B O 1
ATOM 5096 N N . GLU B 1 311 ? -17.203 -20.953 -18.984 1 89.5 311 GLU B N 1
ATOM 5097 C CA . GLU B 1 311 ? -17.453 -20.406 -17.656 1 89.5 311 GLU B CA 1
ATOM 5098 C C . GLU B 1 311 ? -18.281 -21.359 -16.797 1 89.5 311 GLU B C 1
ATOM 5100 O O . GLU B 1 311 ? -18 -21.547 -15.609 1 89.5 311 GLU B O 1
ATOM 5105 N N . ALA B 1 312 ? -19.297 -21.922 -17.406 1 91.44 312 ALA B N 1
ATOM 5106 C CA . ALA B 1 312 ? -20.188 -22.844 -16.703 1 91.44 312 ALA B CA 1
ATOM 5107 C C . ALA B 1 312 ? -19.406 -24.062 -16.219 1 91.44 312 ALA B C 1
ATOM 5109 O O . ALA B 1 312 ? -19.641 -24.562 -15.109 1 91.44 312 ALA B O 1
ATOM 5110 N N . ALA B 1 313 ? -18.531 -24.531 -17.016 1 92.19 313 ALA B N 1
ATOM 5111 C CA . ALA B 1 313 ? -17.719 -25.688 -16.656 1 92.19 313 ALA B CA 1
ATOM 5112 C C . ALA B 1 313 ? -16.828 -25.359 -15.461 1 92.19 313 ALA B C 1
ATOM 5114 O O . ALA B 1 313 ? -16.594 -26.219 -14.602 1 92.19 313 ALA B O 1
ATOM 5115 N N . ALA B 1 314 ? -16.266 -24.203 -15.43 1 92.12 314 ALA B N 1
ATOM 5116 C CA . ALA B 1 314 ? -15.422 -23.797 -14.32 1 92.12 314 ALA B CA 1
ATOM 5117 C C . ALA B 1 314 ? -16.219 -23.719 -13.016 1 92.12 314 ALA B C 1
ATOM 5119 O O . ALA B 1 314 ? -15.727 -24.141 -11.969 1 92.12 314 ALA B O 1
ATOM 5120 N N . LEU B 1 315 ? -17.422 -23.188 -13.133 1 92.5 315 LEU B N 1
ATOM 5121 C CA . LEU B 1 315 ? -18.281 -23.094 -11.961 1 92.5 315 LEU B CA 1
ATOM 5122 C C . LEU B 1 315 ? -18.688 -24.469 -11.461 1 92.5 315 LEU B C 1
ATOM 5124 O O . LEU B 1 315 ? -18.719 -24.719 -10.25 1 92.5 315 LEU B O 1
ATOM 5128 N N . GLU B 1 316 ? -18.984 -25.297 -12.391 1 93.62 316 GLU B N 1
ATOM 5129 C CA . GLU B 1 316 ? -19.344 -26.672 -12.039 1 93.62 316 GLU B CA 1
ATOM 5130 C C . GLU B 1 316 ? -18.172 -27.375 -11.359 1 93.62 316 GLU B C 1
ATOM 5132 O O . GLU B 1 316 ? -18.359 -28.094 -10.375 1 93.62 316 GLU B O 1
ATOM 5137 N N . LEU B 1 317 ? -17.031 -27.219 -11.922 1 93.88 317 LEU B N 1
ATOM 5138 C CA . LEU B 1 317 ? -15.836 -27.844 -11.359 1 93.88 317 LEU B CA 1
ATOM 5139 C C . LEU B 1 317 ? -15.578 -27.328 -9.945 1 93.88 317 LEU B C 1
ATOM 5141 O O . LEU B 1 317 ? -15.266 -28.125 -9.047 1 93.88 317 LEU B O 1
ATOM 5145 N N . ALA B 1 318 ? -15.672 -26.047 -9.758 1 94.62 318 ALA B N 1
ATOM 5146 C CA . ALA B 1 318 ? -15.516 -25.469 -8.422 1 94.62 318 ALA B CA 1
ATOM 5147 C C . ALA B 1 318 ? -16.531 -26.062 -7.449 1 94.62 318 ALA B C 1
ATOM 5149 O O . ALA B 1 318 ? -16.219 -26.312 -6.285 1 94.62 318 ALA B O 1
ATOM 5150 N N . GLY B 1 319 ? -17.766 -26.203 -7.91 1 95.31 319 GLY B N 1
ATOM 5151 C CA . GLY B 1 319 ? -18.797 -26.828 -7.098 1 95.31 319 GLY B CA 1
ATOM 5152 C C . GLY B 1 319 ? -18.453 -28.266 -6.703 1 95.31 319 GLY B C 1
ATOM 5153 O O . GLY B 1 319 ? -18.734 -28.672 -5.578 1 95.31 319 GLY B O 1
ATOM 5154 N N . ARG B 1 320 ? -17.906 -29 -7.621 1 95.81 320 ARG B N 1
ATOM 5155 C CA . ARG B 1 320 ? -17.5 -30.375 -7.34 1 95.81 320 ARG B CA 1
ATOM 5156 C C . ARG B 1 320 ? -16.406 -30.422 -6.266 1 95.81 320 ARG B C 1
ATOM 5158 O O . ARG B 1 320 ? -16.438 -31.281 -5.391 1 95.81 320 ARG B O 1
ATOM 5165 N N . PHE B 1 321 ? -15.5 -29.547 -6.398 1 97 321 PHE B N 1
ATOM 5166 C CA . PHE B 1 321 ? -14.461 -29.453 -5.379 1 97 321 PHE B CA 1
ATOM 5167 C C . PHE B 1 321 ? -15.07 -29.125 -4.02 1 97 321 PHE B C 1
ATOM 5169 O O . PHE B 1 321 ? -14.688 -29.719 -3.008 1 97 321 PHE B O 1
ATOM 5176 N N . ALA B 1 322 ? -15.984 -28.188 -4.031 1 96.69 322 ALA B N 1
ATOM 5177 C CA . ALA B 1 322 ? -16.641 -27.797 -2.785 1 96.69 322 ALA B CA 1
ATOM 5178 C C . ALA B 1 322 ? -17.375 -28.984 -2.152 1 96.69 322 ALA B C 1
ATOM 5180 O O . ALA B 1 322 ? -17.312 -29.172 -0.936 1 96.69 322 ALA B O 1
ATOM 5181 N N . ALA B 1 323 ? -18.062 -29.672 -2.973 1 96.56 323 ALA B N 1
ATOM 5182 C CA . ALA B 1 323 ? -18.797 -30.844 -2.5 1 96.56 323 ALA B CA 1
ATOM 5183 C C . ALA B 1 323 ? -17.844 -31.875 -1.896 1 96.56 323 ALA B C 1
ATOM 5185 O O . ALA B 1 323 ? -18.234 -32.625 -0.999 1 96.56 323 ALA B O 1
ATOM 5186 N N . ALA B 1 324 ? -16.656 -31.875 -2.369 1 97 324 ALA B N 1
ATOM 5187 C CA . ALA B 1 324 ? -15.664 -32.812 -1.897 1 97 324 ALA B CA 1
ATOM 5188 C C . ALA B 1 324 ? -14.875 -32.25 -0.721 1 97 324 ALA B C 1
ATOM 5190 O O . ALA B 1 324 ? -13.953 -32.906 -0.218 1 97 324 ALA B O 1
ATOM 5191 N N . GLY B 1 325 ? -15.141 -31.016 -0.296 1 97.44 325 GLY B N 1
ATOM 5192 C CA . GLY B 1 325 ? -14.531 -30.469 0.901 1 97.44 325 GLY B CA 1
ATOM 5193 C C . GLY B 1 325 ? -13.391 -29.516 0.603 1 97.44 325 GLY B C 1
ATOM 5194 O O . GLY B 1 325 ? -12.625 -29.141 1.499 1 97.44 325 GLY B O 1
ATOM 5195 N N . PHE B 1 326 ? -13.227 -29.141 -0.65 1 97.88 326 PHE B N 1
ATOM 5196 C CA . PHE B 1 326 ? -12.148 -28.25 -1.055 1 97.88 326 PHE B CA 1
ATOM 5197 C C . PHE B 1 326 ? -12.703 -26.922 -1.556 1 97.88 326 PHE B C 1
ATOM 5199 O O . PHE B 1 326 ? -13.711 -26.891 -2.266 1 97.88 326 PHE B O 1
ATOM 5206 N N . HIS B 1 327 ? -12.102 -25.844 -1.123 1 96.94 327 HIS B N 1
ATOM 5207 C CA . HIS B 1 327 ? -12.5 -24.531 -1.618 1 96.94 327 HIS B CA 1
ATOM 5208 C C . HIS B 1 327 ? -11.625 -24.094 -2.793 1 96.94 327 HIS B C 1
ATOM 5210 O O . HIS B 1 327 ? -10.406 -23.984 -2.656 1 96.94 327 HIS B O 1
ATOM 5216 N N . THR B 1 328 ? -12.195 -23.938 -3.934 1 95.31 328 THR B N 1
ATOM 5217 C CA . THR B 1 328 ? -11.594 -23.375 -5.137 1 95.31 328 THR B CA 1
ATOM 5218 C C . THR B 1 328 ? -12.453 -22.25 -5.695 1 95.31 328 THR B C 1
ATOM 5220 O O . THR B 1 328 ? -13.57 -22.031 -5.238 1 95.31 328 THR B O 1
ATOM 5223 N N . ARG B 1 329 ? -11.906 -21.5 -6.57 1 90.69 329 ARG B N 1
ATOM 5224 C CA . ARG B 1 329 ? -12.656 -20.438 -7.215 1 90.69 329 ARG B CA 1
ATOM 5225 C C . ARG B 1 329 ? -12.531 -20.516 -8.734 1 90.69 329 ARG B C 1
ATOM 5227 O O . ARG B 1 329 ? -11.453 -20.797 -9.258 1 90.69 329 ARG B O 1
ATOM 5234 N N . ALA B 1 330 ? -13.711 -20.359 -9.328 1 89.5 330 ALA B N 1
ATOM 5235 C CA . ALA B 1 330 ? -13.703 -20.219 -10.781 1 89.5 330 ALA B CA 1
ATOM 5236 C C . ALA B 1 330 ? -13.242 -18.828 -11.195 1 89.5 330 ALA B C 1
ATOM 5238 O O . ALA B 1 330 ? -13.805 -17.812 -10.758 1 89.5 330 ALA B O 1
ATOM 5239 N N . ILE B 1 331 ? -12.188 -18.766 -11.828 1 85.5 331 ILE B N 1
ATOM 5240 C CA . ILE B 1 331 ? -11.688 -17.5 -12.391 1 85.5 331 ILE B CA 1
ATOM 5241 C C . ILE B 1 331 ? -12.141 -17.375 -13.844 1 85.5 331 ILE B C 1
ATOM 5243 O O . ILE B 1 331 ? -11.875 -18.25 -14.664 1 85.5 331 ILE B O 1
ATOM 5247 N N . ARG B 1 332 ? -12.922 -16.375 -14.188 1 82.06 332 ARG B N 1
ATOM 5248 C CA . ARG B 1 332 ? -13.609 -16.203 -15.461 1 82.06 332 ARG B CA 1
ATOM 5249 C C . ARG B 1 332 ? -13.227 -14.875 -16.109 1 82.06 332 ARG B C 1
ATOM 5251 O O . ARG B 1 332 ? -12.672 -13.992 -15.461 1 82.06 332 ARG B O 1
ATOM 5258 N N . PRO B 1 333 ? -13.422 -14.758 -17.344 1 74.56 333 PRO B N 1
ATOM 5259 C CA . PRO B 1 333 ? -13.227 -13.445 -17.969 1 74.56 333 PRO B CA 1
ATOM 5260 C C . PRO B 1 333 ? -13.984 -12.328 -17.25 1 74.56 333 PRO B C 1
ATOM 5262 O O . PRO B 1 333 ? -15.039 -12.57 -16.656 1 74.56 333 PRO B O 1
ATOM 5265 N N . PRO B 1 334 ? -13.344 -11.078 -17.297 1 69.06 334 PRO B N 1
ATOM 5266 C CA . PRO B 1 334 ? -12.203 -10.648 -18.109 1 69.06 334 PRO B CA 1
ATOM 5267 C C . PRO B 1 334 ? -10.867 -10.867 -17.391 1 69.06 334 PRO B C 1
ATOM 5269 O O . PRO B 1 334 ? -9.812 -10.508 -17.922 1 69.06 334 PRO B O 1
ATOM 5272 N N . THR B 1 335 ? -10.836 -11.438 -16.25 1 67.94 335 THR B N 1
ATOM 5273 C CA . THR B 1 335 ? -9.594 -11.656 -15.516 1 67.94 335 THR B CA 1
ATOM 5274 C C . THR B 1 335 ? -8.648 -12.547 -16.312 1 67.94 335 THR B C 1
ATOM 5276 O O . THR B 1 335 ? -7.434 -12.328 -16.328 1 67.94 335 THR B O 1
ATOM 5279 N N . VAL B 1 336 ? -9.258 -13.555 -16.891 1 72.94 336 VAL B N 1
ATOM 5280 C CA . VAL B 1 336 ? -8.508 -14.461 -17.766 1 72.94 336 VAL B CA 1
ATOM 5281 C C . VAL B 1 336 ? -9.242 -14.633 -19.078 1 72.94 336 VAL B C 1
ATOM 5283 O O . VAL B 1 336 ? -10.461 -14.469 -19.156 1 72.94 336 VAL B O 1
ATOM 5286 N N . LYS B 1 337 ? -8.523 -15.047 -20.094 1 75.69 337 LYS B N 1
ATOM 5287 C CA . LYS B 1 337 ? -9.117 -15.305 -21.406 1 75.69 337 LYS B CA 1
ATOM 5288 C C . LYS B 1 337 ? -9.922 -16.609 -21.391 1 75.69 337 LYS B C 1
ATOM 5290 O O . LYS B 1 337 ? -11.039 -16.656 -21.906 1 75.69 337 LYS B O 1
ATOM 5295 N N . GLU B 1 338 ? -9.32 -17.547 -20.75 1 82.31 338 GLU B N 1
ATOM 5296 C CA . GLU B 1 338 ? -9.977 -18.844 -20.609 1 82.31 338 GLU B CA 1
ATOM 5297 C C . GLU B 1 338 ? -10.352 -19.109 -19.156 1 82.31 338 GLU B C 1
ATOM 5299 O O . GLU B 1 338 ? -9.516 -19 -18.266 1 82.31 338 GLU B O 1
ATOM 5304 N N . SER B 1 339 ? -11.578 -19.531 -19.031 1 88 339 SER B N 1
ATOM 5305 C CA . SER B 1 339 ? -12.047 -19.844 -17.688 1 88 339 SER B CA 1
ATOM 5306 C C . SER B 1 339 ? -11.25 -21 -17.078 1 88 339 SER B C 1
ATOM 5308 O O . SER B 1 339 ? -10.82 -21.906 -17.797 1 88 339 SER B O 1
ATOM 5310 N N . ARG B 1 340 ? -11.047 -20.891 -15.789 1 90.25 340 ARG B N 1
ATOM 5311 C CA . ARG B 1 340 ? -10.242 -21.938 -15.141 1 90.25 340 ARG B CA 1
ATOM 5312 C C . ARG B 1 340 ? -10.531 -21.984 -13.641 1 90.25 340 ARG B C 1
ATOM 5314 O O . ARG B 1 340 ? -11.133 -21.062 -13.086 1 90.25 340 ARG B O 1
ATOM 5321 N N . VAL B 1 341 ? -10.203 -23.047 -13.094 1 92.88 341 VAL B N 1
ATOM 5322 C CA . VAL B 1 341 ? -10.031 -23.172 -11.656 1 92.88 341 VAL B CA 1
ATOM 5323 C C . VAL B 1 341 ? -8.547 -23.281 -11.32 1 92.88 341 VAL B C 1
ATOM 5325 O O . VAL B 1 341 ? -7.867 -24.203 -11.789 1 92.88 341 VAL B O 1
ATOM 5328 N N . ARG B 1 342 ? -8.062 -22.312 -10.641 1 93.12 342 ARG B N 1
ATOM 5329 C CA . ARG B 1 342 ? -6.656 -22.312 -10.258 1 93.12 342 ARG B CA 1
ATOM 5330 C C . ARG B 1 342 ? -6.457 -22.938 -8.883 1 93.12 342 ARG B C 1
ATOM 5332 O O . ARG B 1 342 ? -6.984 -22.438 -7.887 1 93.12 342 ARG B O 1
ATOM 5339 N N . LEU B 1 343 ? -5.77 -24.016 -8.875 1 95.94 343 LEU B N 1
ATOM 5340 C CA . LEU B 1 343 ? -5.445 -24.641 -7.59 1 95.94 343 LEU B CA 1
ATOM 5341 C C . LEU B 1 343 ? -4.168 -24.047 -7.008 1 95.94 343 LEU B C 1
ATOM 5343 O O . LEU B 1 343 ? -3.105 -24.109 -7.633 1 95.94 343 LEU B O 1
ATOM 5347 N N . SER B 1 344 ? -4.293 -23.422 -5.918 1 97.31 344 SER B N 1
ATOM 5348 C CA . SER B 1 344 ? -3.156 -22.984 -5.117 1 97.31 344 SER B CA 1
ATOM 5349 C C . SER B 1 344 ? -2.865 -23.969 -3.99 1 97.31 344 SER B C 1
ATOM 5351 O O . SER B 1 344 ? -3.535 -23.953 -2.955 1 97.31 344 SER B O 1
ATOM 5353 N N . LEU B 1 345 ? -1.846 -24.734 -4.18 1 98.06 345 LEU B N 1
ATOM 5354 C CA . LEU B 1 345 ? -1.551 -25.812 -3.252 1 98.06 345 LEU B CA 1
ATOM 5355 C C . LEU B 1 345 ? -0.646 -25.328 -2.123 1 98.06 345 LEU B C 1
ATOM 5357 O O . LEU B 1 345 ? 0.106 -24.375 -2.289 1 98.06 345 LEU B O 1
ATOM 5361 N N . ASN B 1 346 ? -0.768 -25.938 -0.966 1 98.25 346 ASN B N 1
ATOM 5362 C CA . ASN B 1 346 ? 0.032 -25.547 0.191 1 98.25 346 ASN B CA 1
ATOM 5363 C C . ASN B 1 346 ? 0.581 -26.781 0.925 1 98.25 346 ASN B C 1
ATOM 5365 O O . ASN B 1 346 ? 0.146 -27.906 0.677 1 98.25 346 ASN B O 1
ATOM 5369 N N . SER B 1 347 ? 1.479 -26.562 1.826 1 97.88 347 SER B N 1
ATOM 5370 C CA . SER B 1 347 ? 2.26 -27.625 2.451 1 97.88 347 SER B CA 1
ATOM 5371 C C . SER B 1 347 ? 1.439 -28.375 3.496 1 97.88 347 SER B C 1
ATOM 5373 O O . SER B 1 347 ? 1.847 -29.438 3.969 1 97.88 347 SER B O 1
ATOM 5375 N N . ASN B 1 348 ? 0.271 -27.906 3.838 1 97 348 ASN B N 1
ATOM 5376 C CA . ASN B 1 348 ? -0.57 -28.562 4.828 1 97 348 ASN B CA 1
ATOM 5377 C C . ASN B 1 348 ? -1.356 -29.719 4.219 1 97 348 ASN B C 1
ATOM 5379 O O . ASN B 1 348 ? -1.932 -30.531 4.938 1 97 348 ASN B O 1
ATOM 5383 N N . LEU B 1 349 ? -1.399 -29.844 2.898 1 97.88 349 LEU B N 1
ATOM 5384 C CA . LEU B 1 349 ? -2.129 -30.906 2.215 1 97.88 349 LEU B CA 1
ATOM 5385 C C . LEU B 1 349 ? -1.466 -32.25 2.447 1 97.88 349 LEU B C 1
ATOM 5387 O O . LEU B 1 349 ? -0.239 -32.375 2.4 1 97.88 349 LEU B O 1
ATOM 5391 N N . THR B 1 350 ? -2.285 -33.219 2.73 1 96.5 350 THR B N 1
ATOM 5392 C CA . THR B 1 350 ? -1.797 -34.594 2.928 1 96.5 350 THR B CA 1
ATOM 5393 C C . THR B 1 350 ? -1.753 -35.344 1.602 1 96.5 350 THR B C 1
ATOM 5395 O O . THR B 1 350 ? -2.338 -34.906 0.61 1 96.5 350 THR B O 1
ATOM 5398 N N . ALA B 1 351 ? -1.028 -36.469 1.682 1 96.12 351 ALA B N 1
ATOM 5399 C CA . ALA B 1 351 ? -0.972 -37.344 0.506 1 96.12 351 ALA B CA 1
ATOM 5400 C C . ALA B 1 351 ? -2.363 -37.844 0.126 1 96.12 351 ALA B C 1
ATOM 5402 O O . ALA B 1 351 ? -2.674 -37.969 -1.058 1 96.12 351 ALA B O 1
ATOM 5403 N N . GLU B 1 352 ? -3.152 -38.094 1.144 1 96.88 352 GLU B N 1
ATOM 5404 C CA . GLU B 1 352 ? -4.52 -38.531 0.911 1 96.88 352 GLU B CA 1
ATOM 5405 C C . GLU B 1 352 ? -5.352 -37.469 0.221 1 96.88 352 GLU B C 1
ATOM 5407 O O . GLU B 1 352 ? -6.113 -37.75 -0.702 1 96.88 352 GLU B O 1
ATOM 5412 N N . GLN B 1 353 ? -5.219 -36.281 0.686 1 97.38 353 GLN B N 1
ATOM 5413 C CA . GLN B 1 353 ? -5.938 -35.156 0.08 1 97.38 353 GLN B CA 1
ATOM 5414 C C . GLN B 1 353 ? -5.469 -34.938 -1.351 1 97.38 353 GLN B C 1
ATOM 5416 O O . GLN B 1 353 ? -6.277 -34.625 -2.234 1 97.38 353 GLN B O 1
ATOM 5421 N N . ALA B 1 354 ? -4.172 -35.031 -1.553 1 96.88 354 ALA B N 1
ATOM 5422 C CA . ALA B 1 354 ? -3.631 -34.906 -2.902 1 96.88 354 ALA B CA 1
ATOM 5423 C C . ALA B 1 354 ? -4.234 -35.938 -3.844 1 96.88 354 ALA B C 1
ATOM 5425 O O . ALA B 1 354 ? -4.582 -35.625 -4.984 1 96.88 354 ALA B O 1
ATOM 5426 N N . ALA B 1 355 ? -4.336 -37.125 -3.348 1 95.56 355 ALA B N 1
ATOM 5427 C CA . ALA B 1 355 ? -4.922 -38.188 -4.145 1 95.56 355 ALA B CA 1
ATOM 5428 C C . ALA B 1 355 ? -6.395 -37.938 -4.438 1 95.56 355 ALA B C 1
ATOM 5430 O O . ALA B 1 355 ? -6.879 -38.219 -5.535 1 95.56 355 ALA B O 1
ATOM 5431 N N . GLN B 1 356 ? -7.07 -37.438 -3.451 1 96.25 356 GLN B N 1
ATOM 5432 C CA . GLN B 1 356 ? -8.477 -37.062 -3.633 1 96.25 356 GLN B CA 1
ATOM 5433 C C . GLN B 1 356 ? -8.633 -36 -4.695 1 96.25 356 GLN B C 1
ATOM 5435 O O . GLN B 1 356 ? -9.516 -36.094 -5.555 1 96.25 356 GLN B O 1
ATOM 5440 N N . ILE B 1 357 ? -7.824 -34.969 -4.586 1 95.88 357 ILE B N 1
ATOM 5441 C CA . ILE B 1 357 ? -7.852 -33.875 -5.551 1 95.88 357 ILE B CA 1
ATOM 5442 C C . ILE B 1 357 ? -7.559 -34.406 -6.949 1 95.88 357 ILE B C 1
ATOM 5444 O O . ILE B 1 357 ? -8.25 -34.062 -7.91 1 95.88 357 ILE B O 1
ATOM 5448 N N . ALA B 1 358 ? -6.547 -35.25 -7.059 1 93.19 358 ALA B N 1
ATOM 5449 C CA . ALA B 1 358 ? -6.203 -35.844 -8.336 1 93.19 358 ALA B CA 1
ATOM 5450 C C . ALA B 1 358 ? -7.383 -36.625 -8.906 1 93.19 358 ALA B C 1
ATOM 5452 O O . ALA B 1 358 ? -7.629 -36.594 -10.117 1 93.19 358 ALA B O 1
ATOM 5453 N N . GLY B 1 359 ? -8.086 -37.312 -8.086 1 91.62 359 GLY B N 1
ATOM 5454 C CA . GLY B 1 359 ? -9.258 -38.062 -8.5 1 91.62 359 GLY B CA 1
ATOM 5455 C C . GLY B 1 359 ? -10.375 -37.156 -9.031 1 91.62 359 GLY B C 1
ATOM 5456 O O . GLY B 1 359 ? -11.062 -37.531 -9.992 1 91.62 359 GLY B O 1
ATOM 5457 N N . LEU B 1 360 ? -10.562 -36.031 -8.375 1 91.75 360 LEU B N 1
ATOM 5458 C CA . LEU B 1 360 ? -11.578 -35.062 -8.797 1 91.75 360 LEU B CA 1
ATOM 5459 C C . LEU B 1 360 ? -11.266 -34.531 -10.188 1 91.75 360 LEU B C 1
ATOM 5461 O O . LEU B 1 360 ? -12.172 -34.281 -10.984 1 91.75 360 LEU B O 1
ATOM 5465 N N . ILE B 1 361 ? -10.055 -34.312 -10.477 1 89 361 ILE B N 1
ATOM 5466 C CA . ILE B 1 361 ? -9.602 -33.781 -11.758 1 89 361 ILE B CA 1
ATOM 5467 C C . ILE B 1 361 ? -9.812 -34.812 -12.852 1 89 361 ILE B C 1
ATOM 5469 O O . ILE B 1 361 ? -10.281 -34.5 -13.945 1 89 361 ILE B O 1
ATOM 5473 N N . GLY B 1 362 ? -9.406 -36 -12.602 1 82.19 362 GLY B N 1
ATOM 5474 C CA . GLY B 1 362 ? -9.562 -37.094 -13.562 1 82.19 362 GLY B CA 1
ATOM 5475 C C . GLY B 1 362 ? -11.016 -37.375 -13.914 1 82.19 362 GLY B C 1
ATOM 5476 O O . GLY B 1 362 ? -11.312 -37.781 -15.031 1 82.19 362 GLY B O 1
ATOM 5477 N N . ALA B 1 363 ? -11.875 -37.156 -13.031 1 73.31 363 ALA B N 1
ATOM 5478 C CA . ALA B 1 363 ? -13.297 -37.438 -13.242 1 73.31 363 ALA B CA 1
ATOM 5479 C C . ALA B 1 363 ? -13.961 -36.281 -13.992 1 73.31 363 ALA B C 1
ATOM 5481 O O . ALA B 1 363 ? -15.102 -36.406 -14.461 1 73.31 363 ALA B O 1
ATOM 5482 N N . ALA B 1 364 ? -13.367 -35.25 -14.055 1 68.94 364 ALA B N 1
ATOM 5483 C CA . ALA B 1 364 ? -13.938 -34.094 -14.742 1 68.94 364 ALA B CA 1
ATOM 5484 C C . ALA B 1 364 ? -13.703 -34.188 -16.25 1 68.94 364 ALA B C 1
ATOM 5486 O O . ALA B 1 364 ? -12.75 -34.812 -16.703 1 68.94 364 ALA B O 1
#